Protein AF-A0A842LNA5-F1 (afdb_monomer_lite)

Radius of gyration: 25.69 Å; chains: 1; bounding box: 48×40×80 Å

Secondary structure (DSSP, 8-state):
--GGGT-HHHHHHHHT--TTT-EE-SS---SSPPP--HHHHHHHHTS------THHHHHHHHHHHT--GGGEEEES-HHHHHHHHHHHHT--EEEES-TTSTTHHHHHHTTPEEEE--GGGHHHHTTS-SEEEEESS-TTT-PPPPHHHHHHHHHHHHTTTPEEEEE-TTGGGSSS----GGGTTT-T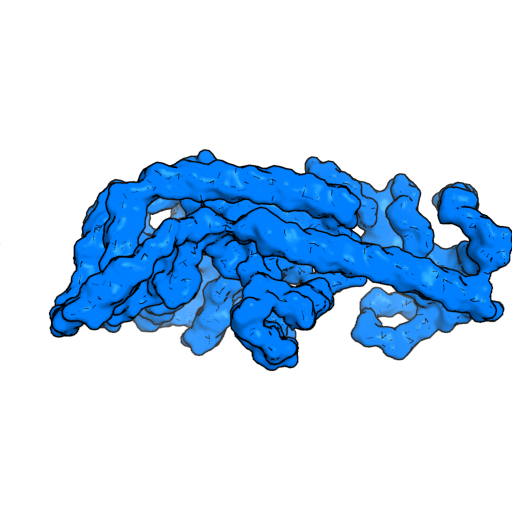TEEEEEEHHHHHT-TTS--EEEEE-HHHHHHHHHTTGGGG--HHHHHHHHHHHHTHHHHHHHHHHHHHHHHHHHHHHHHHTT--EEE-SSSEEEE-GGGGT--HHHHHHHHHHTTEE-EEETTEEEEE---HHHHHHHHHHHHHHHHHHHHHHHHHHHHHTTSSS-----TT-TTTTSS-TT---TTSS-TT-S---TTS-EEESSSS-EEE-TT--GGGSHHHHHHHHHHHHTT--HHHHHHHHHHT-

Sequence (437 aa):
MSAERRDTLNLIRKFKIPLNELTDFSSYSNPNRTSDPTWLLFEASLEIYSPSFPEELEEAIAKFHGVEPEEVIVAGSLSEILRAIIFLFGIRRIGMEDIHSEFSAELEEAGCEIFEISPDSLEKNLDNFEVFILSNPSTVTGKLRKKEEIAEILRELSSKNLLLILDESLIEFSTSSESFSQEISRESNLIILKSLDKLFGLDGLPLGYALAQREICRALKNVGVERGVDAVRRKIYLHLLDDISGYLEESREMVEKEKRWMRFELKKLSAAFIESEANFILIDPSSFGMSSEELLETLAEEGIILRYCGNLLGIGLRSREENERLINHLRRISERSEALALRWFREISKEEKPIGPRTSCSYYPCHFESQDCTFCFCPLYPCGNERLGEFVGSGQKVWSCVRCDVVHRPEIAKELLRMMREGKNREEMLEWLISIL

Foldseek 3Di:
DDPLLFDPVNLCVVLVFDPVQADEQALLAQQQADDDPVVLLVVLVPDDDDVDQLLLVLVLVCVVLVHDSLLKDKFQALLLVVLLVCVLVVWAEEEECACLDPCNVSSVVSNHDYDHAHLVCCLVCLVRGQEYEYEAVGSQQLDHDALVSVVVSLVSNVVVLHAYEYEDQFVLLFPDPRDCLVCQQVRQRYKYKYWPCRVNVNPVRTMIMIRHPSVSSVSSVVVPRSVNHGSSSSSVSSVCSVPVPVSSVVSNVVLVVLQVVLVVLCVVLVWDWDDHSGSKIKTQCVSLVDFPSGVQSQVSNSNYHFRDNDRITIGNGHDPVSSVVVSVSSSVSSVVSVVVLVVLLVVLLPDPDQPWDPPVDPPPPVDDPGWRCSCVDDPQPVLPDVVQFFQDDPPRTHTDRVVHRQCRPRVLVVVLSVCVNVVHDSVRNSVVSVVVD

pLDDT: mean 85.07, std 13.54, range [31.3, 98.44]

Structure (mmCIF, N/CA/C/O backbone):
data_AF-A0A842LNA5-F1
#
_entry.id   AF-A0A842LNA5-F1
#
loop_
_atom_site.group_PDB
_atom_site.id
_atom_site.type_symbol
_atom_site.label_atom_id
_atom_site.label_alt_id
_atom_site.label_comp_id
_atom_site.label_asym_id
_atom_site.label_entity_id
_atom_site.label_seq_id
_atom_site.pdbx_PDB_ins_code
_atom_site.Cartn_x
_atom_site.Cartn_y
_atom_site.Cartn_z
_atom_site.occupancy
_atom_site.B_iso_or_equiv
_atom_site.auth_seq_id
_atom_site.auth_comp_id
_atom_site.auth_asym_id
_atom_site.auth_atom_id
_atom_site.pdbx_PDB_model_num
ATOM 1 N N . MET A 1 1 ? -12.318 -9.836 -16.385 1.00 34.50 1 MET A N 1
ATOM 2 C CA . MET A 1 1 ? -11.133 -10.731 -16.412 1.00 34.50 1 MET A CA 1
ATOM 3 C C . MET A 1 1 ? -10.755 -11.014 -14.969 1.00 34.50 1 MET A C 1
ATOM 5 O O . MET A 1 1 ? -10.827 -10.073 -14.193 1.00 34.50 1 MET A O 1
ATOM 9 N N . SER A 1 2 ? -10.470 -12.267 -14.593 1.00 31.30 2 SER A N 1
ATOM 10 C CA . SER A 1 2 ? -10.400 -12.661 -13.176 1.00 31.30 2 SER A CA 1
ATOM 11 C C . SER A 1 2 ? -9.257 -11.965 -12.429 1.00 31.30 2 SER A C 1
ATOM 13 O O . SER A 1 2 ? -8.149 -11.834 -12.959 1.00 31.30 2 SER A O 1
ATOM 15 N N . ALA A 1 3 ? -9.534 -11.544 -11.189 1.00 44.78 3 ALA A N 1
ATOM 16 C CA . ALA A 1 3 ? -8.554 -11.045 -10.219 1.00 44.78 3 ALA A CA 1
ATOM 17 C C . ALA A 1 3 ? -7.335 -11.984 -10.075 1.00 44.78 3 ALA A C 1
ATOM 19 O O . ALA A 1 3 ? -6.222 -11.538 -9.808 1.00 44.78 3 ALA A O 1
ATOM 20 N N . GLU A 1 4 ? -7.515 -13.271 -10.395 1.00 39.56 4 GLU A N 1
ATOM 21 C CA . GLU A 1 4 ? -6.491 -14.316 -10.390 1.00 39.56 4 GLU A CA 1
ATOM 22 C C . GLU A 1 4 ? -5.222 -13.983 -11.195 1.00 39.56 4 GLU A C 1
ATOM 24 O O . GLU A 1 4 ? -4.140 -14.414 -10.813 1.00 39.56 4 GLU A O 1
ATOM 29 N N . ARG A 1 5 ? -5.291 -13.217 -12.295 1.00 42.19 5 ARG A N 1
ATOM 30 C CA . ARG A 1 5 ? -4.083 -12.910 -13.096 1.00 42.19 5 ARG A CA 1
ATOM 31 C C . ARG A 1 5 ? -3.184 -11.821 -12.499 1.00 42.19 5 ARG A C 1
ATOM 33 O O . ARG A 1 5 ? -2.087 -11.621 -13.007 1.00 42.19 5 ARG A O 1
ATOM 40 N N . ARG A 1 6 ? -3.656 -11.103 -11.478 1.00 58.25 6 ARG A N 1
ATOM 41 C CA . ARG A 1 6 ? -3.032 -9.873 -10.951 1.00 58.25 6 ARG A CA 1
ATOM 42 C C . ARG A 1 6 ? -2.455 -10.040 -9.546 1.00 58.25 6 ARG A C 1
ATOM 44 O O . ARG A 1 6 ? -1.789 -9.140 -9.052 1.00 58.25 6 ARG A O 1
ATOM 51 N N . ASP A 1 7 ? -2.726 -11.180 -8.920 1.00 70.19 7 ASP A N 1
ATOM 52 C CA . ASP A 1 7 ? -2.260 -11.518 -7.582 1.00 70.19 7 ASP A CA 1
ATOM 53 C C . ASP A 1 7 ? -0.804 -12.016 -7.623 1.00 70.19 7 ASP A C 1
ATOM 55 O O . ASP A 1 7 ? -0.462 -12.943 -8.369 1.00 70.19 7 ASP A O 1
ATOM 59 N N . THR A 1 8 ? 0.042 -11.407 -6.790 1.00 77.50 8 THR A N 1
ATOM 60 C CA . THR A 1 8 ? 1.436 -11.785 -6.530 1.00 77.50 8 THR A CA 1
ATOM 61 C C . THR A 1 8 ? 1.586 -13.295 -6.331 1.00 77.50 8 THR A C 1
ATOM 63 O O . THR A 1 8 ? 2.460 -13.914 -6.944 1.00 77.50 8 THR A O 1
ATOM 66 N N . LEU A 1 9 ? 0.697 -13.938 -5.562 1.00 78.88 9 LEU A N 1
ATOM 67 C CA . LEU A 1 9 ? 0.764 -15.386 -5.323 1.00 78.88 9 LEU A CA 1
ATOM 68 C C . LEU A 1 9 ? 0.549 -16.201 -6.600 1.00 78.88 9 LEU A C 1
ATOM 70 O O . LEU A 1 9 ? 1.193 -17.236 -6.799 1.00 78.88 9 LEU A O 1
ATOM 74 N N . ASN A 1 10 ? -0.332 -15.744 -7.485 1.00 82.31 10 ASN A N 1
ATOM 75 C CA . ASN A 1 10 ? -0.596 -16.429 -8.743 1.00 82.31 10 ASN A CA 1
ATOM 76 C C . ASN A 1 10 ? 0.559 -16.266 -9.730 1.00 82.31 10 ASN A C 1
ATOM 78 O O . ASN A 1 10 ? 0.884 -17.236 -10.413 1.00 82.31 10 ASN A O 1
ATOM 82 N N . LEU A 1 11 ? 1.241 -15.117 -9.755 1.00 85.31 11 LEU A N 1
ATOM 83 C CA . LEU A 1 11 ? 2.473 -14.939 -10.534 1.00 85.31 11 LEU A CA 1
ATOM 84 C C . LEU A 1 11 ? 3.591 -15.863 -10.037 1.00 85.31 11 LEU A C 1
ATOM 86 O O . LEU A 1 11 ? 4.178 -16.593 -10.839 1.00 85.31 11 LEU A O 1
ATOM 90 N N . ILE A 1 12 ? 3.817 -15.917 -8.718 1.00 85.56 12 ILE A N 1
ATOM 91 C CA . ILE A 1 12 ? 4.798 -16.825 -8.097 1.00 85.56 12 ILE A CA 1
ATOM 92 C C . ILE A 1 12 ? 4.507 -18.276 -8.491 1.00 85.56 12 ILE A C 1
ATOM 94 O O . ILE A 1 12 ? 5.407 -19.000 -8.923 1.00 85.56 12 ILE A O 1
ATOM 98 N N . ARG A 1 13 ? 3.242 -18.706 -8.395 1.00 87.44 13 ARG A N 1
ATOM 99 C CA . ARG A 1 13 ? 2.818 -20.066 -8.768 1.00 87.44 13 ARG A CA 1
ATOM 100 C C . ARG A 1 13 ? 2.956 -20.334 -10.266 1.00 87.44 13 ARG A C 1
ATOM 102 O O . ARG A 1 13 ? 3.444 -21.401 -10.639 1.00 87.44 13 ARG A O 1
ATOM 109 N N . LYS A 1 14 ? 2.539 -19.391 -11.117 1.00 87.94 14 LYS A N 1
ATOM 110 C CA . LYS A 1 14 ? 2.563 -19.506 -12.585 1.00 87.94 14 LYS A CA 1
ATOM 111 C C . LYS A 1 14 ? 3.987 -19.687 -13.101 1.00 87.94 14 LYS A C 1
ATOM 113 O O . LYS A 1 14 ? 4.234 -20.609 -13.876 1.00 87.94 14 LYS A O 1
ATOM 118 N N . PHE A 1 15 ? 4.913 -18.851 -12.640 1.00 87.81 15 PHE A N 1
ATOM 119 C CA . PHE A 1 15 ? 6.308 -18.862 -13.086 1.00 87.81 15 PHE A CA 1
ATOM 120 C C . PHE A 1 15 ? 7.223 -19.736 -12.223 1.00 87.81 15 PHE A C 1
ATOM 122 O O . PHE A 1 15 ? 8.397 -19.893 -12.542 1.00 87.81 15 PHE A O 1
ATOM 129 N N . LYS A 1 16 ? 6.678 -20.373 -11.175 1.00 89.75 16 LYS A N 1
ATOM 130 C CA . LYS A 1 16 ? 7.408 -21.249 -10.243 1.00 89.75 16 LYS A CA 1
ATOM 131 C C . LYS A 1 16 ? 8.642 -20.563 -9.652 1.00 89.75 16 LYS A C 1
ATOM 133 O O . LYS A 1 16 ? 9.699 -21.181 -9.539 1.00 89.75 16 LYS A O 1
ATOM 138 N N . ILE A 1 17 ? 8.486 -19.293 -9.288 1.00 88.31 17 ILE A N 1
ATOM 139 C CA . ILE A 1 17 ? 9.568 -18.456 -8.769 1.00 88.31 17 ILE A CA 1
ATOM 140 C C . ILE A 1 17 ? 10.028 -19.035 -7.421 1.00 88.31 17 ILE A C 1
ATOM 142 O O . ILE A 1 17 ? 9.209 -19.139 -6.500 1.00 88.31 17 ILE A O 1
ATOM 146 N N . PRO A 1 18 ? 11.307 -19.418 -7.261 1.00 87.94 18 PRO A N 1
ATOM 147 C CA . PRO A 1 18 ? 11.837 -19.811 -5.962 1.00 87.94 18 PRO A CA 1
ATOM 148 C C . PRO A 1 18 ? 11.779 -18.629 -4.985 1.00 87.94 18 PRO A C 1
ATOM 150 O O . PRO A 1 18 ? 12.224 -17.530 -5.308 1.00 87.94 18 PRO A O 1
ATOM 153 N N . LEU A 1 19 ? 11.260 -18.838 -3.770 1.00 83.38 19 LEU A N 1
ATOM 154 C CA . LEU A 1 19 ? 11.087 -17.748 -2.792 1.00 83.38 19 LEU A CA 1
ATOM 155 C C . LEU A 1 19 ? 12.407 -17.062 -2.401 1.00 83.38 19 LEU A C 1
ATOM 157 O O . LEU A 1 19 ? 12.408 -15.892 -2.044 1.00 83.38 19 LEU A O 1
ATOM 161 N N . ASN A 1 20 ? 13.531 -17.773 -2.488 1.00 85.94 20 ASN A N 1
ATOM 162 C CA . ASN A 1 20 ? 14.870 -17.233 -2.245 1.00 85.94 20 ASN A CA 1
ATOM 163 C C . ASN A 1 20 ? 15.412 -16.375 -3.403 1.00 85.94 20 ASN A C 1
ATOM 165 O O . ASN A 1 20 ? 16.414 -15.690 -3.222 1.00 85.94 20 ASN A O 1
ATOM 169 N N . GLU A 1 21 ? 14.795 -16.432 -4.583 1.00 86.50 21 GLU A N 1
ATOM 170 C CA . GLU A 1 21 ? 15.173 -15.649 -5.770 1.00 86.50 21 GLU A CA 1
ATOM 171 C C . GLU A 1 21 ? 14.205 -14.486 -6.039 1.00 86.50 21 GLU A C 1
ATOM 173 O O . GLU A 1 21 ? 14.519 -13.586 -6.831 1.00 86.50 21 GLU A O 1
ATOM 178 N N . LEU A 1 22 ? 13.057 -14.491 -5.352 1.00 90.62 22 LEU A N 1
ATOM 179 C CA . LEU A 1 22 ? 12.015 -13.479 -5.436 1.00 90.62 22 LEU A CA 1
ATOM 180 C C . LEU A 1 22 ? 12.503 -12.127 -4.896 1.00 90.62 22 LEU A C 1
ATOM 182 O O . LEU A 1 22 ? 13.006 -12.017 -3.779 1.00 90.62 22 LEU A O 1
ATOM 186 N N . THR A 1 23 ? 12.289 -11.071 -5.673 1.00 93.25 23 THR A N 1
ATOM 187 C CA . THR A 1 23 ? 12.357 -9.685 -5.208 1.00 93.25 23 THR A CA 1
ATOM 188 C C . THR A 1 23 ? 10.995 -9.038 -5.409 1.00 93.25 23 THR A C 1
ATOM 190 O O . THR A 1 23 ? 10.580 -8.757 -6.533 1.00 93.25 23 THR A O 1
ATOM 193 N N . ASP A 1 24 ? 10.290 -8.830 -4.302 1.00 92.75 24 ASP A N 1
ATOM 194 C CA . ASP A 1 24 ? 8.910 -8.358 -4.303 1.00 92.75 24 ASP A CA 1
ATOM 195 C C . ASP A 1 24 ? 8.839 -6.837 -4.117 1.00 92.75 24 ASP A C 1
ATOM 197 O O . ASP A 1 24 ? 9.055 -6.326 -3.027 1.00 92.75 24 ASP A O 1
ATOM 201 N N . PHE A 1 25 ? 8.537 -6.083 -5.167 1.00 95.19 25 PHE A N 1
ATOM 202 C CA . PHE A 1 25 ? 8.291 -4.638 -5.090 1.00 95.19 25 PHE A CA 1
ATOM 203 C C . PHE A 1 25 ? 6.807 -4.310 -4.869 1.00 95.19 25 PHE A C 1
ATOM 205 O O . PHE A 1 25 ? 6.446 -3.134 -4.838 1.00 95.19 25 PHE A O 1
ATOM 212 N N . SER A 1 26 ? 5.934 -5.313 -4.749 1.00 92.62 26 SER A N 1
ATOM 213 C CA . SER A 1 26 ? 4.483 -5.122 -4.694 1.00 92.62 26 SER A CA 1
ATOM 214 C C . SER A 1 26 ? 3.932 -4.818 -3.299 1.00 92.62 26 SER A C 1
ATOM 216 O O . SER A 1 26 ? 2.822 -4.300 -3.201 1.00 92.62 26 SER A O 1
ATOM 218 N N . SER A 1 27 ? 4.695 -5.101 -2.237 1.00 88.12 27 SER A N 1
ATOM 219 C CA . SER A 1 27 ? 4.243 -5.002 -0.839 1.00 88.12 27 SER A CA 1
ATOM 220 C C . SER A 1 27 ? 4.279 -3.588 -0.243 1.00 88.12 27 SER A C 1
ATOM 222 O O . SER A 1 27 ? 3.625 -3.329 0.765 1.00 88.12 27 SER A O 1
ATOM 224 N N . TYR A 1 28 ? 5.034 -2.670 -0.860 1.00 93.44 28 TYR A N 1
ATOM 225 C CA . TYR A 1 28 ? 5.283 -1.312 -0.347 1.00 93.44 28 TYR A CA 1
ATOM 226 C C . TYR A 1 28 ? 5.762 -1.279 1.109 1.00 93.44 28 TYR A C 1
ATOM 228 O O . TYR A 1 28 ? 5.393 -0.409 1.896 1.00 93.44 28 TYR A O 1
ATOM 236 N N . SER A 1 29 ? 6.615 -2.224 1.471 1.00 91.50 29 SER A N 1
ATOM 237 C CA . SER A 1 29 ? 7.182 -2.319 2.816 1.00 91.50 29 SER A CA 1
ATOM 238 C C . SER A 1 29 ? 8.380 -1.395 2.973 1.00 91.50 29 SER A C 1
ATOM 240 O O . SER A 1 29 ? 9.044 -1.047 1.993 1.00 91.50 29 SER A O 1
ATOM 242 N N . ASN A 1 30 ? 8.670 -0.977 4.202 1.00 91.88 30 ASN A N 1
ATOM 243 C CA . ASN A 1 30 ? 9.769 -0.060 4.464 1.00 91.88 30 ASN A CA 1
ATOM 244 C C . ASN A 1 30 ? 11.116 -0.651 3.992 1.00 91.88 30 ASN A C 1
ATOM 246 O O . ASN A 1 30 ? 11.494 -1.741 4.433 1.00 91.88 30 ASN A O 1
ATOM 250 N N . PRO A 1 31 ? 11.871 0.052 3.124 1.00 88.75 31 PRO A N 1
ATOM 251 C CA . PRO A 1 31 ? 13.204 -0.388 2.724 1.00 88.75 31 PRO A CA 1
ATOM 252 C C . PRO A 1 31 ? 14.220 -0.367 3.874 1.00 88.75 31 PRO A C 1
ATOM 254 O O . PRO A 1 31 ? 15.206 -1.107 3.816 1.00 88.75 31 PRO A O 1
ATOM 257 N N . ASN A 1 32 ? 13.997 0.462 4.901 1.00 85.38 32 ASN A N 1
ATOM 258 C CA . ASN A 1 32 ? 14.822 0.529 6.102 1.00 85.38 32 ASN A CA 1
ATOM 259 C C . ASN A 1 32 ? 14.499 -0.645 7.029 1.00 85.38 32 ASN A C 1
ATOM 261 O O . ASN A 1 32 ? 13.806 -0.500 8.033 1.00 85.38 32 ASN A O 1
ATOM 265 N N . ARG A 1 33 ? 14.946 -1.845 6.664 1.00 74.12 33 ARG A N 1
ATOM 266 C CA . ARG A 1 33 ? 14.697 -3.034 7.484 1.00 74.12 33 ARG A CA 1
ATOM 267 C C . ARG A 1 33 ? 15.376 -2.861 8.840 1.00 74.12 33 ARG A C 1
ATOM 269 O O . ARG A 1 33 ? 16.565 -2.545 8.889 1.00 74.12 33 ARG A O 1
ATOM 276 N N . THR A 1 34 ? 14.631 -3.086 9.922 1.00 67.69 34 THR A N 1
ATOM 277 C CA . THR A 1 34 ? 15.184 -3.056 11.281 1.00 67.69 34 THR A CA 1
ATOM 278 C C . THR A 1 34 ? 16.419 -3.957 11.384 1.00 67.69 34 THR A C 1
ATOM 280 O O . THR A 1 34 ? 16.472 -5.041 10.794 1.00 67.69 34 THR A O 1
ATOM 283 N N . SER A 1 35 ? 17.414 -3.507 12.151 1.00 63.69 35 SER A N 1
ATOM 284 C CA . SER A 1 35 ? 18.523 -4.334 12.619 1.00 63.69 35 SER A CA 1
ATOM 285 C C . SER A 1 35 ? 18.025 -5.653 13.222 1.00 63.69 35 SER A C 1
ATOM 287 O O . SER A 1 35 ? 17.025 -5.693 13.929 1.00 63.69 35 SER A O 1
ATOM 289 N N . ASP A 1 36 ? 18.738 -6.733 12.901 1.00 65.25 36 ASP A N 1
ATOM 290 C CA . ASP A 1 36 ? 18.396 -8.123 13.206 1.00 65.25 36 ASP A CA 1
ATOM 291 C C . ASP A 1 36 ? 17.955 -8.347 14.678 1.00 65.25 36 ASP A C 1
ATOM 293 O O . ASP A 1 36 ? 18.809 -8.420 15.571 1.00 65.25 36 ASP A O 1
ATOM 297 N N . PRO A 1 37 ? 16.642 -8.515 14.957 1.00 65.19 37 PRO A N 1
ATOM 298 C CA . PRO A 1 37 ? 16.143 -8.782 16.299 1.00 65.19 37 PRO A CA 1
ATOM 299 C C . PRO A 1 37 ? 16.121 -10.294 16.597 1.00 65.19 37 PRO A C 1
ATOM 301 O O . PRO A 1 37 ? 15.259 -10.774 17.332 1.00 65.19 37 PRO A O 1
ATOM 304 N N . THR A 1 38 ? 17.039 -11.091 16.037 1.00 71.19 38 THR A N 1
ATOM 305 C CA . THR A 1 38 ? 17.082 -12.557 16.229 1.00 71.19 38 THR A CA 1
ATOM 306 C C . THR A 1 38 ? 17.114 -12.995 17.689 1.00 71.19 38 THR A C 1
ATOM 308 O O . THR A 1 38 ? 16.563 -14.044 18.026 1.00 71.19 38 THR A O 1
ATOM 311 N N . TRP A 1 39 ? 17.706 -12.201 18.580 1.00 69.19 39 TRP A N 1
ATOM 312 C CA . TRP A 1 39 ? 17.688 -12.491 20.014 1.00 69.19 39 TRP A CA 1
ATOM 313 C C . TRP A 1 39 ? 16.271 -12.391 20.613 1.00 69.19 39 TRP A C 1
ATOM 315 O O . TRP A 1 39 ? 15.906 -13.236 21.430 1.00 69.19 39 TRP A O 1
ATOM 325 N N . LEU A 1 40 ? 15.436 -11.454 20.142 1.00 73.25 40 LEU A N 1
ATOM 326 C CA . LEU A 1 40 ? 14.028 -11.332 20.547 1.00 73.25 40 LEU A CA 1
ATOM 327 C C . LEU A 1 40 ? 13.193 -12.514 20.055 1.00 73.25 40 LEU A C 1
ATOM 329 O O . LEU A 1 40 ? 12.311 -12.970 20.779 1.00 73.25 40 LEU A O 1
ATOM 333 N N . LEU A 1 41 ? 13.490 -13.054 18.864 1.00 74.88 41 LEU A N 1
ATOM 334 C CA . LEU A 1 41 ? 12.845 -14.279 18.372 1.00 74.88 41 LEU A CA 1
ATOM 335 C C . LEU A 1 41 ? 13.085 -15.447 19.334 1.00 74.88 41 LEU A C 1
ATOM 337 O O . LEU A 1 41 ? 12.151 -16.165 19.694 1.00 74.88 41 LEU A O 1
ATOM 341 N N . PHE A 1 42 ? 14.333 -15.621 19.777 1.00 74.56 42 PHE A N 1
ATOM 342 C CA . PHE A 1 42 ? 14.687 -16.666 20.730 1.00 74.56 42 PHE A CA 1
ATOM 343 C C . PHE A 1 42 ? 13.994 -16.449 22.081 1.00 74.56 42 PHE A C 1
ATOM 345 O O . PHE A 1 42 ? 13.328 -17.359 22.573 1.00 74.56 42 PHE A O 1
ATOM 352 N N . GLU A 1 43 ? 14.063 -15.246 22.651 1.00 74.25 43 GLU A N 1
ATOM 353 C CA . GLU A 1 43 ? 13.403 -14.939 23.926 1.00 74.25 43 GLU A CA 1
ATOM 354 C C . GLU A 1 43 ? 11.878 -15.075 23.875 1.00 74.25 43 GLU A C 1
ATOM 356 O O . GLU A 1 43 ? 11.263 -15.504 24.853 1.00 74.25 43 GLU A O 1
ATOM 361 N N . ALA A 1 44 ? 11.245 -14.716 22.758 1.00 74.50 44 ALA A N 1
ATOM 362 C CA . ALA A 1 44 ? 9.815 -14.923 22.563 1.00 74.50 44 ALA A CA 1
ATOM 363 C C . ALA A 1 44 ? 9.465 -16.412 22.480 1.00 74.50 44 ALA A C 1
ATOM 365 O O . ALA A 1 44 ? 8.485 -16.847 23.076 1.00 74.50 44 ALA A O 1
ATOM 366 N N . SER A 1 45 ? 10.290 -17.209 21.792 1.00 72.38 45 SER A N 1
ATOM 367 C CA . SER A 1 45 ? 10.065 -18.653 21.638 1.00 72.38 45 SER A CA 1
ATOM 368 C C . SER A 1 45 ? 10.173 -19.443 22.949 1.00 72.38 45 SER A C 1
ATOM 370 O O . SER A 1 45 ? 9.624 -20.539 23.053 1.00 72.38 45 SER A O 1
ATOM 372 N N . LEU A 1 46 ? 10.881 -18.896 23.942 1.00 74.44 46 LEU A N 1
ATOM 373 C CA . LEU A 1 46 ? 11.081 -19.512 25.254 1.00 74.44 46 LEU A CA 1
ATOM 374 C C . LEU A 1 46 ? 10.014 -19.133 26.286 1.00 74.44 46 LEU A C 1
ATOM 376 O O . LEU A 1 46 ? 10.005 -19.709 27.377 1.00 74.44 46 LEU A O 1
ATOM 380 N N . GLU A 1 47 ? 9.126 -18.182 25.984 1.00 69.88 47 GLU A N 1
ATOM 381 C CA . GLU A 1 47 ? 8.014 -17.888 26.881 1.00 69.88 47 GLU A CA 1
ATOM 382 C C . GLU A 1 47 ? 7.089 -19.099 26.984 1.00 69.88 47 GLU A C 1
ATOM 384 O O . GLU A 1 47 ? 6.526 -19.581 26.001 1.00 69.88 47 GLU A O 1
ATOM 389 N N . ILE A 1 48 ? 6.909 -19.589 28.213 1.00 58.34 48 ILE A N 1
ATOM 390 C CA . ILE A 1 48 ? 5.814 -20.504 28.527 1.00 58.34 48 ILE A CA 1
ATOM 391 C C . ILE A 1 48 ? 4.534 -19.772 28.136 1.00 58.34 48 ILE A C 1
ATOM 393 O O . ILE A 1 48 ? 4.319 -18.667 28.627 1.00 58.34 48 ILE A O 1
ATOM 397 N N . TYR A 1 49 ? 3.726 -20.384 27.263 1.00 55.78 49 TYR A N 1
ATOM 398 C CA . TYR A 1 49 ? 2.465 -19.835 26.759 1.00 55.78 49 TYR A CA 1
ATOM 399 C C . TYR A 1 49 ? 1.611 -19.305 27.919 1.00 55.78 49 TYR A C 1
ATOM 401 O O . TYR A 1 49 ? 0.889 -20.048 28.585 1.00 55.78 49 TYR A O 1
ATOM 409 N N . SER A 1 50 ? 1.732 -18.010 28.178 1.00 49.16 50 SER A N 1
ATOM 410 C CA . SER A 1 50 ? 0.757 -17.238 28.922 1.00 49.16 50 SER A CA 1
ATOM 411 C C . SER A 1 50 ? -0.237 -16.753 27.875 1.00 49.16 50 SER A C 1
ATOM 413 O O . SER A 1 50 ? 0.212 -16.380 26.788 1.00 49.16 50 SER A O 1
ATOM 415 N N . PRO A 1 51 ? -1.555 -16.756 28.131 1.00 54.94 51 PRO A N 1
ATOM 416 C CA . PRO A 1 51 ? -2.475 -15.999 27.301 1.00 54.94 51 PRO A CA 1
ATOM 417 C C . PRO A 1 51 ? -2.045 -14.531 27.373 1.00 54.94 51 PRO A C 1
ATOM 419 O O . PRO A 1 51 ? -2.354 -13.810 28.318 1.00 54.94 51 PRO A O 1
ATOM 422 N N . SER A 1 52 ? -1.213 -14.140 26.414 1.00 55.56 52 SER A N 1
ATOM 423 C CA . SER A 1 52 ? -0.711 -12.798 26.225 1.00 55.56 52 SER A CA 1
ATOM 424 C C . SER A 1 52 ? -1.819 -12.028 25.552 1.00 55.56 52 SER A C 1
ATOM 426 O O . SER A 1 52 ? -1.978 -12.097 24.334 1.00 55.56 52 SER A O 1
ATOM 428 N N . PHE A 1 53 ? -2.619 -11.350 26.353 1.00 69.06 53 PHE A N 1
ATOM 429 C CA . PHE A 1 53 ? -3.480 -10.332 25.803 1.00 69.06 53 PHE A CA 1
ATOM 430 C C . PHE A 1 53 ? -2.585 -9.173 25.300 1.00 69.06 53 PHE A C 1
ATOM 432 O O . PHE A 1 53 ? -1.519 -8.919 25.879 1.00 69.06 53 PHE A O 1
ATOM 439 N N . PRO A 1 54 ? -2.903 -8.560 24.150 1.00 77.62 54 PRO A N 1
ATOM 440 C CA . PRO A 1 54 ? -2.014 -7.595 23.519 1.00 77.62 54 PRO A CA 1
ATOM 441 C C . PRO A 1 54 ? -2.240 -6.153 24.004 1.00 77.62 54 PRO A C 1
ATOM 443 O O . PRO A 1 54 ? -1.910 -5.221 23.276 1.00 77.62 54 PRO A O 1
ATOM 446 N N . GLU A 1 55 ? -2.757 -5.934 25.218 1.00 88.50 55 GLU A N 1
ATOM 447 C CA . GLU A 1 55 ? -3.006 -4.580 25.739 1.00 88.50 55 GLU A CA 1
ATOM 448 C C . GLU A 1 55 ? -1.721 -3.755 25.802 1.00 88.50 55 GLU A C 1
ATOM 450 O O . GLU A 1 55 ? -1.750 -2.574 25.490 1.00 88.50 55 GLU A O 1
ATOM 455 N N . GLU A 1 56 ? -0.575 -4.371 26.105 1.00 91.12 56 GLU A N 1
ATOM 456 C CA . GLU A 1 56 ? 0.722 -3.678 26.082 1.00 91.12 56 GLU A CA 1
ATOM 457 C C . GLU A 1 56 ? 1.027 -3.078 24.694 1.00 91.12 56 GLU A C 1
ATOM 459 O O . GLU A 1 56 ? 1.568 -1.976 24.594 1.00 91.12 56 GLU A O 1
ATOM 464 N N . LEU A 1 57 ? 0.671 -3.783 23.608 1.00 93.69 57 LEU A N 1
ATOM 465 C CA . LEU A 1 57 ? 0.819 -3.254 22.247 1.00 93.69 57 LEU A CA 1
ATOM 466 C C . LEU A 1 57 ? -0.175 -2.127 21.985 1.00 93.69 57 LEU A C 1
ATOM 468 O O . LEU A 1 57 ? 0.199 -1.118 21.394 1.00 93.69 57 LEU A O 1
ATOM 472 N N . GLU A 1 58 ? -1.428 -2.300 22.401 1.00 95.81 58 GLU A N 1
ATOM 473 C CA . GLU A 1 58 ? -2.464 -1.276 22.255 1.00 95.81 58 GLU A CA 1
ATOM 474 C C . GLU A 1 58 ? -2.068 0.012 22.990 1.00 95.81 58 GLU A C 1
ATOM 476 O O . GLU A 1 58 ? -2.171 1.092 22.418 1.00 95.81 58 GLU A O 1
ATOM 481 N N . GLU A 1 59 ? -1.521 -0.094 24.204 1.00 96.12 59 GLU A N 1
ATOM 482 C CA . GLU A 1 59 ? -0.981 1.023 24.986 1.00 96.12 59 GLU A CA 1
ATOM 483 C C . GLU A 1 59 ? 0.203 1.704 24.285 1.00 96.12 59 GLU A C 1
ATOM 485 O O . GLU A 1 59 ? 0.256 2.935 24.204 1.00 96.12 59 GLU A O 1
ATOM 490 N N . ALA A 1 60 ? 1.147 0.927 23.745 1.00 95.75 60 ALA A N 1
ATOM 491 C CA . ALA A 1 60 ? 2.291 1.467 23.013 1.00 95.75 60 ALA A CA 1
ATOM 492 C C . ALA A 1 60 ? 1.860 2.205 21.731 1.00 95.75 60 ALA A C 1
ATOM 494 O O . ALA A 1 60 ? 2.344 3.305 21.452 1.00 95.75 60 ALA A O 1
ATOM 495 N N . ILE A 1 61 ? 0.913 1.639 20.978 1.00 96.69 61 ILE A N 1
ATOM 496 C CA . ILE A 1 61 ? 0.336 2.247 19.771 1.00 96.69 61 ILE A CA 1
ATOM 497 C C . ILE A 1 61 ? -0.468 3.503 20.128 1.00 96.69 61 ILE A C 1
ATOM 499 O O . ILE A 1 61 ? -0.339 4.528 19.456 1.00 96.69 61 ILE A O 1
ATOM 503 N N . ALA A 1 62 ? -1.258 3.459 21.200 1.00 96.88 62 ALA A N 1
ATOM 504 C CA . ALA A 1 62 ? -2.023 4.600 21.688 1.00 96.88 62 ALA A CA 1
ATOM 505 C C . ALA A 1 62 ? -1.102 5.769 22.055 1.00 96.88 62 ALA A C 1
ATOM 507 O O . ALA A 1 62 ? -1.313 6.896 21.603 1.00 96.88 62 ALA A O 1
ATOM 508 N N . LYS A 1 63 ? -0.009 5.486 22.777 1.00 95.69 63 LYS A N 1
ATOM 509 C CA . LYS A 1 63 ? 1.042 6.465 23.086 1.00 95.69 63 LYS A CA 1
ATOM 510 C C . LYS A 1 63 ? 1.685 7.039 21.821 1.00 95.69 63 LYS A C 1
ATOM 512 O O . LYS A 1 63 ? 1.930 8.242 21.777 1.00 95.69 63 LYS A O 1
ATOM 517 N N . PHE A 1 64 ? 1.959 6.207 20.815 1.00 94.50 64 PHE A N 1
ATOM 518 C CA . PHE A 1 64 ? 2.554 6.644 19.549 1.00 94.50 64 PHE A CA 1
ATOM 519 C C . PHE A 1 64 ? 1.659 7.643 18.797 1.00 94.50 64 PHE A C 1
ATOM 521 O O . PHE A 1 64 ? 2.152 8.666 18.325 1.00 94.50 64 PHE A O 1
ATOM 528 N N . HIS A 1 65 ? 0.346 7.398 18.739 1.00 94.69 65 HIS A N 1
ATOM 529 C CA . HIS A 1 65 ? -0.601 8.283 18.040 1.00 94.69 65 HIS A CA 1
ATOM 530 C C . HIS A 1 65 ? -1.144 9.431 18.900 1.00 94.69 65 HIS A C 1
ATOM 532 O O . HIS A 1 65 ? -1.670 10.407 18.361 1.00 94.69 65 HIS A O 1
ATOM 538 N N . GLY A 1 66 ? -1.006 9.345 20.223 1.00 95.06 66 GLY A N 1
ATOM 539 C CA . GLY A 1 66 ? -1.620 10.283 21.162 1.00 95.06 66 GLY A CA 1
ATOM 540 C C . GLY A 1 66 ? -3.138 10.108 21.267 1.00 95.06 66 GLY A C 1
ATOM 541 O O . GLY A 1 66 ? -3.854 11.104 21.327 1.00 95.06 66 GLY A O 1
ATOM 542 N N . VAL A 1 67 ? -3.608 8.859 21.253 1.00 96.69 67 VAL A N 1
ATOM 543 C CA . VAL A 1 67 ? -5.020 8.463 21.423 1.00 96.69 67 VAL A CA 1
ATOM 544 C C . VAL A 1 67 ? -5.178 7.612 22.686 1.00 96.69 67 VAL A C 1
ATOM 546 O O . VAL A 1 67 ? -4.187 7.289 23.346 1.00 96.69 67 VAL A O 1
ATOM 549 N N . GLU A 1 68 ? -6.403 7.240 23.045 1.00 96.94 68 GLU A N 1
ATOM 550 C CA . GLU A 1 68 ? -6.648 6.386 24.209 1.00 96.94 68 GLU A CA 1
ATOM 551 C C . GLU A 1 68 ? -6.458 4.891 23.862 1.00 96.94 68 GLU A C 1
ATOM 553 O O . GLU A 1 68 ? -6.826 4.469 22.764 1.00 96.94 68 GLU A O 1
ATOM 558 N N . PRO A 1 69 ? -5.948 4.039 24.775 1.00 96.56 69 PRO A N 1
ATOM 559 C CA . PRO A 1 69 ? -5.773 2.603 24.510 1.00 96.56 69 PRO A CA 1
ATOM 560 C C . PRO A 1 69 ? -7.056 1.874 24.098 1.00 96.56 69 PRO A C 1
ATOM 562 O O . PRO A 1 69 ? -7.018 0.948 23.292 1.00 96.56 69 PRO A O 1
ATOM 565 N N . GLU A 1 70 ? -8.221 2.293 24.599 1.00 96.12 70 GLU A N 1
ATOM 566 C CA . GLU A 1 70 ? -9.499 1.689 24.205 1.00 96.12 70 GLU A CA 1
ATOM 567 C C . GLU A 1 70 ? -9.939 2.063 22.784 1.00 96.12 70 GLU A C 1
ATOM 569 O O . GLU A 1 70 ? -10.896 1.477 22.280 1.00 96.12 70 GLU A O 1
ATOM 574 N N . GLU A 1 71 ? -9.268 3.026 22.151 1.00 97.44 71 GLU A N 1
ATOM 575 C CA . GLU A 1 71 ? -9.464 3.408 20.750 1.00 97.44 71 GLU A CA 1
ATOM 576 C C . GLU A 1 71 ? -8.542 2.627 19.805 1.00 97.44 71 GLU A C 1
ATOM 578 O O . GLU A 1 71 ? -8.554 2.862 18.600 1.00 97.44 71 GLU A O 1
ATOM 583 N N . VAL A 1 72 ? -7.774 1.667 20.329 1.00 97.94 72 VAL A N 1
ATOM 584 C CA . VAL A 1 72 ? -6.862 0.818 19.561 1.00 97.94 72 VAL A CA 1
ATOM 585 C C . VAL A 1 72 ? -7.329 -0.635 19.596 1.00 97.94 72 VAL A C 1
ATOM 587 O O . VAL A 1 72 ? -7.760 -1.159 20.626 1.00 97.94 72 VAL A O 1
ATOM 590 N N . ILE A 1 73 ? -7.221 -1.302 18.450 1.00 96.75 73 ILE A N 1
ATOM 591 C CA . ILE A 1 73 ? -7.363 -2.751 18.328 1.00 96.75 73 ILE A CA 1
ATOM 592 C C . ILE A 1 73 ? -6.269 -3.292 17.416 1.00 96.75 73 ILE A C 1
ATOM 594 O O . ILE A 1 73 ? -6.076 -2.798 16.306 1.00 96.75 73 ILE A O 1
ATOM 598 N N . VAL A 1 74 ? -5.551 -4.309 17.880 1.00 96.75 74 VAL A N 1
ATOM 599 C CA . VAL A 1 74 ? -4.518 -4.995 17.093 1.00 96.75 74 VAL A CA 1
ATOM 600 C C . VAL A 1 74 ? -5.038 -6.308 16.516 1.00 96.75 74 VAL A C 1
ATOM 602 O O . VAL A 1 74 ? -5.972 -6.905 17.048 1.00 96.75 74 VAL A O 1
ATOM 605 N N . ALA A 1 75 ? -4.414 -6.775 15.439 1.00 95.38 75 ALA A N 1
ATOM 606 C CA . ALA A 1 75 ? -4.707 -8.049 14.796 1.00 95.38 75 ALA A CA 1
ATOM 607 C C . ALA A 1 75 ? -3.458 -8.626 14.119 1.00 95.38 75 ALA A C 1
ATOM 609 O O . ALA A 1 75 ? -2.475 -7.918 13.881 1.00 95.38 75 ALA A O 1
ATOM 610 N N . GLY A 1 76 ? -3.510 -9.902 13.733 1.00 93.25 76 GLY A N 1
ATOM 611 C CA . GLY A 1 76 ? -2.433 -10.542 12.974 1.00 93.25 76 GLY A CA 1
ATOM 612 C C . GLY A 1 76 ? -2.252 -9.965 11.565 1.00 93.25 76 GLY A C 1
ATOM 613 O O . GLY A 1 76 ? -1.241 -10.226 10.924 1.00 93.25 76 GLY A O 1
ATOM 614 N N . SER A 1 77 ? -3.211 -9.184 11.060 1.00 93.25 77 SER A N 1
ATOM 615 C CA . SER A 1 77 ? -3.133 -8.460 9.784 1.00 93.25 77 SER A CA 1
ATOM 616 C C . SER A 1 77 ? -4.263 -7.431 9.658 1.00 93.25 77 SER A C 1
ATOM 618 O O . SER A 1 77 ? -5.267 -7.510 10.366 1.00 93.25 77 SER A O 1
ATOM 620 N N . LEU A 1 78 ? -4.147 -6.489 8.715 1.00 94.69 78 LEU A N 1
ATOM 621 C CA . LEU A 1 78 ? -5.263 -5.597 8.360 1.00 94.69 78 LEU A CA 1
ATOM 622 C C . LEU A 1 78 ? -6.470 -6.363 7.799 1.00 94.69 78 LEU A C 1
ATOM 624 O O . LEU A 1 78 ? -7.613 -6.013 8.084 1.00 94.69 78 LEU A O 1
ATOM 628 N N . SER A 1 79 ? -6.205 -7.441 7.065 1.00 91.31 79 SER A N 1
ATOM 629 C CA . SER A 1 79 ? -7.191 -8.388 6.544 1.00 91.31 79 SER A CA 1
ATOM 630 C C . SER A 1 79 ? -8.104 -8.962 7.633 1.00 91.31 79 SER A C 1
ATOM 632 O O . SER A 1 79 ? -9.329 -8.954 7.508 1.00 91.31 79 SER A O 1
ATOM 634 N N . GLU A 1 80 ? -7.535 -9.387 8.766 1.00 93.69 80 GLU A N 1
ATOM 635 C CA . GLU A 1 80 ? -8.316 -9.888 9.906 1.00 93.69 80 GLU A CA 1
ATOM 636 C C . GLU A 1 80 ? -9.279 -8.832 10.467 1.00 93.69 80 GLU A C 1
ATOM 638 O O . GLU A 1 80 ? -10.442 -9.142 10.739 1.00 93.69 80 GLU A O 1
ATOM 643 N N . ILE A 1 81 ? -8.822 -7.582 10.583 1.00 96.00 81 ILE A N 1
ATOM 644 C CA . ILE A 1 81 ? -9.647 -6.458 11.046 1.00 96.00 81 ILE A CA 1
ATOM 645 C C . ILE A 1 81 ? -10.783 -6.206 10.057 1.00 96.00 81 ILE A C 1
ATOM 647 O O . ILE A 1 81 ? -11.947 -6.133 10.454 1.00 96.00 81 ILE A O 1
ATOM 651 N N . LEU A 1 82 ? -10.460 -6.110 8.767 1.00 95.06 82 LEU A N 1
ATOM 652 C CA . LEU A 1 82 ? -11.432 -5.823 7.719 1.00 95.06 82 LEU A CA 1
ATOM 653 C C . LEU A 1 82 ? -12.512 -6.913 7.642 1.00 95.06 82 LEU A C 1
ATOM 655 O O . LEU A 1 82 ? -13.704 -6.597 7.648 1.00 95.06 82 LEU A O 1
ATOM 659 N N . ARG A 1 83 ? -12.125 -8.196 7.673 1.00 93.88 83 ARG A N 1
ATOM 660 C CA . ARG A 1 83 ? -13.067 -9.330 7.729 1.00 93.88 83 ARG A CA 1
ATOM 661 C C . ARG A 1 83 ? -13.954 -9.281 8.966 1.00 93.88 83 ARG A C 1
ATOM 663 O O . ARG A 1 83 ? -15.152 -9.545 8.860 1.00 93.88 83 ARG A O 1
ATOM 670 N N . ALA A 1 84 ? -13.394 -8.946 10.127 1.00 95.38 84 ALA A N 1
ATOM 671 C CA . ALA A 1 84 ? -14.159 -8.847 11.362 1.00 95.38 84 ALA A CA 1
ATOM 672 C C . ALA A 1 84 ? -15.182 -7.704 11.315 1.00 95.38 84 ALA A C 1
ATOM 674 O O . ALA A 1 84 ? -16.329 -7.914 11.706 1.00 95.38 84 ALA A O 1
ATOM 675 N N . ILE A 1 85 ? -14.810 -6.537 10.778 1.00 95.31 85 ILE A N 1
ATOM 676 C CA . ILE A 1 85 ? -15.721 -5.403 10.551 1.00 95.31 85 ILE A CA 1
ATOM 677 C C . ILE A 1 85 ? -16.868 -5.830 9.627 1.00 95.31 85 ILE A C 1
ATOM 679 O O . ILE A 1 85 ? -18.036 -5.680 9.984 1.00 95.31 85 ILE A O 1
ATOM 683 N N . ILE A 1 86 ? -16.553 -6.426 8.474 1.00 94.81 86 ILE A N 1
ATOM 684 C CA . ILE A 1 86 ? -17.556 -6.891 7.502 1.00 94.81 86 ILE A CA 1
ATOM 685 C C . ILE A 1 86 ? -18.531 -7.872 8.143 1.00 94.81 86 ILE A C 1
ATOM 687 O O . ILE A 1 86 ? -19.746 -7.730 8.000 1.00 94.81 86 ILE A O 1
ATOM 691 N N . PHE A 1 87 ? -18.004 -8.844 8.886 1.00 94.38 87 PHE A N 1
ATOM 692 C CA . PHE A 1 87 ? -18.806 -9.845 9.573 1.00 94.38 87 PHE A CA 1
ATOM 693 C C . PHE A 1 87 ? -19.707 -9.231 10.654 1.00 94.38 87 PHE A C 1
ATOM 695 O O . PHE A 1 87 ? -20.902 -9.520 10.685 1.00 94.38 87 PHE A O 1
ATOM 702 N N . LEU A 1 88 ? -19.155 -8.378 11.521 1.00 93.94 88 LEU A N 1
ATOM 703 C CA . LEU A 1 88 ? -19.867 -7.768 12.648 1.00 93.94 88 LEU A CA 1
ATOM 704 C C . LEU A 1 88 ? -21.007 -6.854 12.204 1.00 93.94 88 LEU A C 1
ATOM 706 O O . LEU A 1 88 ? -22.090 -6.895 12.787 1.00 93.94 88 LEU A O 1
ATOM 710 N N . PHE A 1 89 ? -20.761 -6.032 11.185 1.00 91.69 89 PHE A N 1
ATOM 711 C CA . PHE A 1 89 ? -21.739 -5.065 10.690 1.00 91.69 89 PHE A CA 1
ATOM 712 C C . PHE A 1 89 ? -22.623 -5.626 9.570 1.00 91.69 89 PHE A C 1
ATOM 714 O O . PHE A 1 89 ? -23.551 -4.950 9.133 1.00 91.69 89 PHE A O 1
ATOM 721 N N . GLY A 1 90 ? -22.375 -6.861 9.119 1.00 94.06 90 GLY A N 1
ATOM 722 C CA . GLY A 1 90 ? -23.145 -7.497 8.051 1.00 94.06 90 GLY A CA 1
ATOM 723 C C . GLY A 1 90 ? -23.012 -6.785 6.704 1.00 94.06 90 GLY A C 1
ATOM 724 O O . GLY A 1 90 ? -23.962 -6.797 5.923 1.00 94.06 90 GLY A O 1
ATOM 725 N N . ILE A 1 91 ? -21.856 -6.166 6.449 1.00 95.50 91 ILE A N 1
ATOM 726 C CA . ILE A 1 91 ? -21.595 -5.349 5.259 1.00 95.50 91 ILE A CA 1
ATOM 727 C C . ILE A 1 91 ? -21.579 -6.239 4.018 1.00 95.50 91 ILE A C 1
ATOM 729 O O . ILE A 1 91 ? -20.977 -7.314 4.009 1.00 95.50 91 ILE A O 1
ATOM 733 N N . ARG A 1 92 ? -22.247 -5.785 2.959 1.00 96.44 92 ARG A N 1
ATOM 734 C CA . ARG A 1 92 ? -22.320 -6.467 1.663 1.00 96.44 92 ARG A CA 1
ATOM 735 C C . ARG A 1 92 ? -21.976 -5.568 0.495 1.00 96.44 92 ARG A C 1
ATOM 737 O O . ARG A 1 92 ? -21.570 -6.094 -0.532 1.00 96.44 92 ARG A O 1
ATOM 744 N N . ARG A 1 93 ? -22.144 -4.254 0.618 1.00 97.31 93 ARG A N 1
ATOM 745 C CA . ARG A 1 93 ? -21.888 -3.301 -0.466 1.00 97.31 93 ARG A CA 1
ATOM 746 C C . ARG A 1 93 ? -20.850 -2.286 -0.026 1.00 97.31 93 ARG A C 1
ATOM 748 O O . ARG A 1 93 ? -21.059 -1.571 0.954 1.00 97.31 93 ARG A O 1
ATOM 755 N N . ILE A 1 94 ? -19.743 -2.217 -0.750 1.00 97.44 94 ILE A N 1
ATOM 756 C CA . ILE A 1 94 ? -18.587 -1.397 -0.3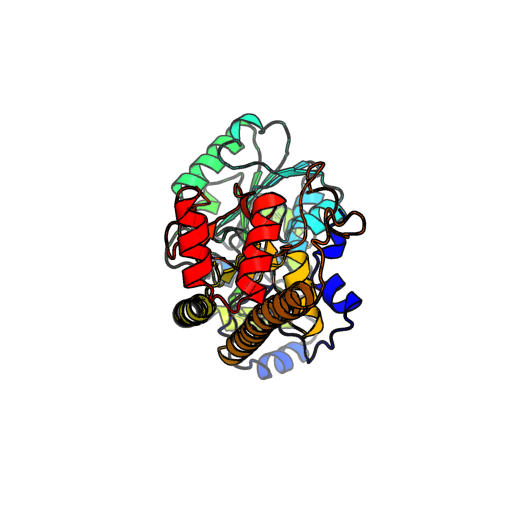91 1.00 97.44 94 ILE A CA 1
ATOM 757 C C . ILE A 1 94 ? -18.318 -0.409 -1.517 1.00 97.44 94 ILE A C 1
ATOM 759 O O . ILE A 1 94 ? -18.121 -0.806 -2.660 1.00 97.44 94 ILE A O 1
ATOM 763 N N . GLY A 1 95 ? -18.299 0.878 -1.193 1.00 97.00 95 GLY A N 1
ATOM 764 C CA . GLY A 1 95 ? -17.759 1.901 -2.072 1.00 97.00 95 GLY A CA 1
ATOM 765 C C . GLY A 1 95 ? -16.249 1.968 -1.883 1.00 97.00 95 GLY A C 1
ATOM 766 O O . GLY A 1 95 ? -15.772 1.965 -0.751 1.00 97.00 95 GLY A O 1
ATOM 767 N N . MET A 1 96 ? -15.482 2.017 -2.962 1.00 95.31 96 MET A N 1
ATOM 768 C CA . MET A 1 96 ? -14.027 2.154 -2.902 1.00 95.31 96 MET A CA 1
ATOM 769 C C . MET A 1 96 ? -13.570 3.190 -3.908 1.00 95.31 96 MET A C 1
ATOM 771 O O . MET A 1 96 ? -14.104 3.236 -5.012 1.00 95.31 96 MET A O 1
ATOM 775 N N . GLU A 1 97 ? -12.560 3.982 -3.556 1.00 92.44 97 GLU A N 1
ATOM 776 C CA . GLU A 1 97 ? -11.962 4.898 -4.529 1.00 92.44 97 GLU A CA 1
ATOM 777 C C . GLU A 1 97 ? -11.373 4.152 -5.735 1.00 92.44 97 GLU A C 1
ATOM 779 O O . GLU A 1 97 ? -11.551 4.594 -6.867 1.00 92.44 97 GLU A O 1
ATOM 784 N N . ASP A 1 98 ? -10.674 3.043 -5.485 1.00 90.19 98 ASP A N 1
ATOM 785 C CA . ASP A 1 98 ? -9.932 2.319 -6.513 1.00 90.19 98 ASP A CA 1
ATOM 786 C C . ASP A 1 98 ? -10.007 0.807 -6.271 1.00 90.19 98 ASP A C 1
ATOM 788 O O . ASP A 1 98 ? -9.627 0.300 -5.206 1.00 90.19 98 ASP A O 1
ATOM 792 N N . ILE A 1 99 ? -10.489 0.070 -7.273 1.00 88.50 99 ILE A N 1
ATOM 793 C CA . ILE A 1 99 ? -10.654 -1.390 -7.198 1.00 88.50 99 ILE A CA 1
ATOM 794 C C . ILE A 1 99 ? -9.324 -2.148 -7.253 1.00 88.50 99 ILE A C 1
ATOM 796 O O . ILE A 1 99 ? -9.298 -3.356 -7.019 1.00 88.50 99 ILE A O 1
ATOM 800 N N . HIS A 1 100 ? -8.208 -1.487 -7.560 1.00 87.50 100 HIS A N 1
ATOM 801 C CA . HIS A 1 100 ? -6.868 -2.075 -7.529 1.00 87.50 100 HIS A CA 1
ATOM 802 C C . HIS A 1 100 ? -6.203 -1.991 -6.147 1.00 87.50 100 HIS A C 1
ATOM 804 O O . HIS A 1 100 ? -5.043 -2.391 -5.997 1.00 87.50 100 HIS A O 1
ATOM 810 N N . SER A 1 101 ? -6.928 -1.523 -5.126 1.00 87.50 101 SER A N 1
ATOM 811 C CA . SER A 1 101 ? -6.531 -1.661 -3.723 1.00 87.50 101 SER A CA 1
ATOM 812 C C . SER A 1 101 ? -6.243 -3.125 -3.350 1.00 87.50 101 SER A C 1
ATOM 814 O O . SER A 1 101 ? -6.736 -4.072 -3.965 1.00 87.50 101 SER A O 1
ATOM 816 N N . GLU A 1 102 ? -5.402 -3.335 -2.338 1.00 84.19 102 GLU A N 1
ATOM 817 C CA . GLU A 1 102 ? -5.058 -4.672 -1.838 1.00 84.19 102 GLU A CA 1
ATOM 818 C C . GLU A 1 102 ? -6.229 -5.388 -1.165 1.00 84.19 102 GLU A C 1
ATOM 820 O O . GLU A 1 102 ? -6.259 -6.616 -1.155 1.00 84.19 102 GLU A O 1
ATOM 825 N N . PHE A 1 103 ? -7.233 -4.641 -0.706 1.00 90.31 103 PHE A N 1
ATOM 826 C CA . PHE A 1 103 ? -8.410 -5.218 -0.067 1.00 90.31 103 PHE A CA 1
ATOM 827 C C . PHE A 1 103 ? -9.400 -5.843 -1.052 1.00 90.31 103 PHE A C 1
ATOM 829 O O . PHE A 1 103 ? -10.170 -6.710 -0.655 1.00 90.31 103 PHE A O 1
ATOM 836 N N . SER A 1 104 ? -9.396 -5.459 -2.332 1.00 91.12 104 SER A N 1
ATOM 837 C CA . SER A 1 104 ? -10.478 -5.818 -3.260 1.00 91.12 104 SER A CA 1
ATOM 838 C C . SER A 1 104 ? -10.700 -7.325 -3.392 1.00 91.12 104 SER A C 1
ATOM 840 O O . SER A 1 104 ? -11.831 -7.787 -3.278 1.00 91.12 104 SER A O 1
ATOM 842 N N . ALA A 1 105 ? -9.628 -8.106 -3.561 1.00 87.12 105 ALA A N 1
ATOM 843 C CA . ALA A 1 105 ? -9.736 -9.562 -3.686 1.00 87.12 105 ALA A CA 1
ATOM 844 C C . ALA A 1 105 ? -10.331 -10.200 -2.420 1.00 87.12 105 ALA A C 1
ATOM 846 O O . ALA A 1 105 ? -11.188 -11.075 -2.492 1.00 87.12 105 ALA A O 1
ATOM 847 N N . GLU A 1 106 ? -9.920 -9.719 -1.251 1.00 87.81 106 GLU A N 1
ATOM 848 C CA . GLU A 1 106 ? -10.409 -10.207 0.033 1.00 87.81 106 GLU A CA 1
ATOM 849 C C . GLU A 1 106 ? -11.880 -9.843 0.283 1.00 87.81 106 GLU A C 1
ATOM 851 O O . GLU A 1 106 ? -12.645 -10.652 0.810 1.00 87.81 106 GLU A O 1
ATOM 856 N N . LEU A 1 107 ? -12.290 -8.639 -0.112 1.00 92.25 107 LEU A N 1
ATOM 857 C CA . LEU A 1 107 ? -13.674 -8.181 -0.024 1.00 92.25 107 LEU A CA 1
ATOM 858 C C . LEU A 1 107 ? -14.596 -9.007 -0.930 1.00 92.25 107 LEU A C 1
ATOM 860 O O . LEU A 1 107 ? -15.678 -9.416 -0.500 1.00 92.25 107 LEU A O 1
ATOM 864 N N . GLU A 1 108 ? -14.153 -9.302 -2.154 1.00 91.62 108 GLU A N 1
ATOM 865 C CA . GLU A 1 108 ? -14.852 -10.197 -3.080 1.00 91.62 108 GLU A CA 1
ATOM 866 C C . GLU A 1 108 ? -14.959 -11.622 -2.509 1.00 91.62 108 GLU A C 1
ATOM 868 O O . GLU A 1 108 ? -16.042 -12.212 -2.523 1.00 91.62 108 GLU A O 1
ATOM 873 N N . GLU A 1 109 ? -13.877 -12.167 -1.937 1.00 89.38 109 GLU A N 1
ATOM 874 C CA . GLU A 1 109 ? -13.875 -13.476 -1.262 1.00 89.38 109 GLU A CA 1
ATOM 875 C C . GLU A 1 109 ? -14.828 -13.527 -0.058 1.00 89.38 109 GLU A C 1
ATOM 877 O O . GLU A 1 109 ? -15.466 -14.553 0.192 1.00 89.38 109 GLU A O 1
ATOM 882 N N . ALA A 1 110 ? -14.973 -12.416 0.670 1.00 90.19 110 ALA A N 1
ATOM 883 C CA . ALA A 1 110 ? -15.947 -12.265 1.751 1.00 90.19 110 ALA A CA 1
ATOM 884 C C . ALA A 1 110 ? -17.402 -12.138 1.244 1.00 90.19 110 ALA A C 1
ATOM 886 O O . ALA A 1 110 ? -18.349 -12.121 2.041 1.00 90.19 110 ALA A O 1
ATOM 887 N N . GLY A 1 111 ? -17.605 -12.087 -0.076 1.00 92.50 111 GLY A N 1
ATOM 888 C CA . GLY A 1 111 ? -18.909 -11.968 -0.717 1.00 92.50 111 GLY A CA 1
ATOM 889 C C . GLY A 1 111 ? -19.479 -10.553 -0.666 1.00 92.50 111 GLY A C 1
ATOM 890 O O . GLY A 1 111 ? -20.699 -10.406 -0.543 1.00 92.50 111 GLY A O 1
ATOM 891 N N . CYS A 1 112 ? -18.616 -9.535 -0.700 1.00 95.88 112 CYS A N 1
ATOM 892 C CA . CYS A 1 112 ? -19.013 -8.140 -0.863 1.00 95.88 112 CYS A CA 1
ATOM 893 C C . CYS A 1 112 ? -19.073 -7.759 -2.349 1.00 95.88 112 CYS A C 1
ATOM 895 O O . CYS A 1 112 ? -18.269 -8.212 -3.159 1.00 95.88 112 CYS A O 1
ATOM 897 N N . GLU A 1 113 ? -20.015 -6.889 -2.693 1.00 96.69 113 GLU A N 1
ATOM 898 C CA . GLU A 1 113 ? -20.084 -6.196 -3.975 1.00 96.69 113 GLU A CA 1
ATOM 899 C C . GLU A 1 113 ? -19.340 -4.859 -3.858 1.00 96.69 113 GLU A C 1
ATOM 901 O O . GLU A 1 113 ? -19.632 -4.058 -2.964 1.00 96.69 113 GLU A O 1
ATOM 906 N N . ILE A 1 114 ? -18.367 -4.635 -4.743 1.00 95.94 114 ILE A N 1
ATOM 907 C CA . ILE A 1 114 ? -17.517 -3.441 -4.738 1.00 95.94 114 ILE A CA 1
ATOM 908 C C . ILE A 1 114 ? -17.990 -2.465 -5.816 1.00 95.94 114 ILE A C 1
ATOM 910 O O . ILE A 1 114 ? -18.122 -2.824 -6.986 1.00 95.94 114 ILE A O 1
ATOM 914 N N . PHE A 1 115 ? -18.191 -1.212 -5.419 1.00 95.81 115 PHE A N 1
ATOM 915 C CA . PHE A 1 115 ? -18.531 -0.091 -6.285 1.00 95.81 115 PHE A CA 1
ATOM 916 C C . PHE A 1 115 ? -17.345 0.872 -6.343 1.00 95.81 115 PHE A C 1
ATOM 918 O O . PHE A 1 115 ? -17.010 1.508 -5.344 1.00 95.81 115 PHE A O 1
ATOM 925 N N . GLU A 1 116 ? -16.723 0.999 -7.514 1.00 95.12 116 GLU A N 1
ATOM 926 C CA . GLU A 1 116 ? -15.681 2.003 -7.740 1.00 95.12 116 GLU A CA 1
ATOM 927 C C . GLU A 1 116 ? -16.307 3.402 -7.795 1.00 95.12 116 GLU A C 1
ATOM 929 O O . GLU A 1 116 ? -17.117 3.702 -8.677 1.00 95.12 116 GLU A O 1
ATOM 934 N N . ILE A 1 117 ? -15.980 4.248 -6.822 1.00 94.19 117 ILE A N 1
ATOM 935 C CA . ILE A 1 117 ? -16.584 5.563 -6.621 1.00 94.19 117 ILE A CA 1
ATOM 936 C C . ILE A 1 117 ? -15.471 6.567 -6.353 1.00 94.19 117 ILE A C 1
ATOM 938 O O . ILE A 1 117 ? -14.848 6.576 -5.293 1.00 94.19 117 ILE A O 1
ATOM 942 N N . SER A 1 118 ? -15.272 7.476 -7.306 1.00 90.81 118 SER A N 1
ATOM 943 C CA . SER A 1 118 ? -14.401 8.630 -7.097 1.00 90.81 118 SER A CA 1
ATOM 944 C C . SER A 1 118 ? -14.964 9.515 -5.976 1.00 90.81 118 SER A C 1
ATOM 946 O O . SER A 1 118 ? -16.176 9.777 -5.995 1.00 90.81 118 SER A O 1
ATOM 948 N N . PRO A 1 119 ? -14.120 10.042 -5.064 1.00 87.31 119 PRO A N 1
ATOM 949 C CA . PRO A 1 119 ? -14.546 10.992 -4.036 1.00 87.31 119 PRO A CA 1
ATOM 950 C C . PRO A 1 119 ? -15.350 12.182 -4.585 1.00 87.31 119 PRO A C 1
ATOM 952 O O . PRO A 1 119 ? -16.343 12.569 -3.985 1.00 87.31 119 PRO A O 1
ATOM 955 N N . ASP A 1 120 ? -15.026 12.677 -5.784 1.00 88.25 120 ASP A N 1
ATOM 956 C CA . ASP A 1 120 ? -15.742 13.794 -6.430 1.00 88.25 120 ASP A CA 1
ATOM 957 C C . ASP A 1 120 ? -17.193 13.446 -6.830 1.00 88.25 120 ASP A C 1
ATOM 959 O O . ASP A 1 120 ? -17.999 14.310 -7.179 1.00 88.25 120 ASP A O 1
ATOM 963 N N . SER A 1 121 ? -17.529 12.156 -6.843 1.00 91.25 121 SER A N 1
ATOM 964 C CA . SER A 1 121 ? -18.849 11.626 -7.190 1.00 91.25 121 SER A CA 1
ATOM 965 C C . SER A 1 121 ? -19.567 10.976 -6.006 1.00 91.25 121 SER A C 1
ATOM 967 O O . SER A 1 121 ? -20.630 10.377 -6.199 1.00 91.25 121 SER A O 1
ATOM 969 N N . LEU A 1 122 ? -19.000 11.085 -4.801 1.00 93.56 122 LEU A N 1
ATOM 970 C CA . LEU A 1 122 ? -19.441 10.371 -3.609 1.00 93.56 122 LEU A CA 1
ATOM 971 C C . LEU A 1 122 ? -20.900 10.682 -3.255 1.00 93.56 122 LEU A C 1
ATOM 973 O O . LEU A 1 122 ? -21.705 9.753 -3.178 1.00 93.56 122 LEU A O 1
ATOM 977 N N . GLU A 1 123 ? -21.268 11.965 -3.173 1.00 92.62 123 GLU A N 1
ATOM 978 C CA . GLU A 1 123 ? -22.631 12.437 -2.874 1.00 92.62 123 GLU A CA 1
ATOM 979 C C . GLU A 1 123 ? -23.721 11.747 -3.723 1.00 92.62 123 GLU A C 1
ATOM 981 O O . GLU A 1 123 ? -24.795 11.402 -3.228 1.00 92.62 123 GLU A O 1
ATOM 986 N N . LYS A 1 124 ? -23.444 11.488 -5.007 1.00 93.25 124 LYS A N 1
ATOM 987 C CA . LYS A 1 124 ? -24.412 10.887 -5.946 1.00 93.25 124 LYS A CA 1
ATOM 988 C C . LYS A 1 124 ? -24.570 9.378 -5.783 1.00 93.25 124 LYS A C 1
ATOM 990 O O . LYS A 1 124 ? -25.504 8.810 -6.346 1.00 93.25 124 LYS A O 1
ATOM 995 N N . ASN A 1 125 ? -23.654 8.732 -5.069 1.00 95.19 125 ASN A N 1
ATOM 996 C CA . ASN A 1 125 ? -23.559 7.280 -4.969 1.00 95.19 125 ASN A CA 1
ATOM 997 C C . ASN A 1 125 ? -23.769 6.756 -3.543 1.00 95.19 125 ASN A C 1
ATOM 999 O O . ASN A 1 125 ? -23.680 5.549 -3.341 1.00 95.19 125 ASN A O 1
ATOM 1003 N N . LEU A 1 126 ? -24.081 7.622 -2.570 1.00 94.88 126 LEU A N 1
ATOM 1004 C CA . LEU A 1 126 ? -24.220 7.244 -1.156 1.00 94.88 126 LEU A CA 1
ATOM 1005 C C . LEU A 1 126 ? -25.244 6.118 -0.906 1.00 94.88 126 LEU A C 1
ATOM 1007 O O . LEU A 1 126 ? -25.126 5.395 0.072 1.00 94.88 126 LEU A O 1
ATOM 1011 N N . ASP A 1 127 ? -26.245 5.944 -1.774 1.00 95.06 127 ASP A N 1
ATOM 1012 C CA . ASP A 1 127 ? -27.257 4.882 -1.631 1.00 95.06 127 ASP A CA 1
ATOM 1013 C C . ASP A 1 127 ? -26.788 3.500 -2.150 1.00 95.06 127 ASP A C 1
ATOM 1015 O O . ASP A 1 127 ? -27.462 2.482 -1.936 1.00 95.06 127 ASP A O 1
ATOM 1019 N N . ASN A 1 128 ? -25.633 3.438 -2.822 1.00 94.38 128 ASN A N 1
ATOM 1020 C CA . ASN A 1 128 ? -25.131 2.220 -3.463 1.00 94.38 128 ASN A CA 1
ATOM 1021 C C . ASN A 1 128 ? -24.349 1.314 -2.504 1.00 94.38 128 ASN A C 1
ATOM 1023 O O . ASN A 1 128 ? -24.274 0.112 -2.746 1.00 94.38 128 ASN A O 1
ATOM 1027 N N . PHE A 1 129 ? -23.806 1.857 -1.415 1.00 96.50 129 PHE A N 1
ATOM 1028 C CA . PHE A 1 129 ? -22.908 1.146 -0.508 1.00 96.50 129 PHE A CA 1
ATOM 1029 C C . PHE A 1 129 ? -23.226 1.412 0.969 1.00 96.50 129 PHE A C 1
ATOM 1031 O O . PHE A 1 129 ? -24.023 2.280 1.307 1.00 96.50 129 PHE A O 1
ATOM 1038 N N . GLU A 1 130 ? -22.619 0.621 1.851 1.00 95.94 130 GLU A N 1
ATOM 1039 C CA . GLU A 1 130 ? -22.804 0.670 3.310 1.00 95.94 130 GLU A CA 1
ATOM 1040 C C . GLU A 1 130 ? -21.551 1.200 4.020 1.00 95.94 130 GLU A C 1
ATOM 1042 O O . GLU A 1 130 ? -21.635 1.821 5.079 1.00 95.94 130 GLU A O 1
ATOM 1047 N N . VAL A 1 131 ? -20.387 0.981 3.404 1.00 96.75 131 VAL A N 1
ATOM 1048 C CA . VAL A 1 131 ? -19.079 1.457 3.859 1.00 96.75 131 VAL A CA 1
ATOM 1049 C C . VAL A 1 131 ? -18.304 2.008 2.675 1.00 96.75 131 VAL A C 1
ATOM 1051 O O . VAL A 1 131 ? -18.349 1.424 1.591 1.00 96.75 131 VAL A O 1
ATOM 1054 N N . PHE A 1 132 ? -17.588 3.109 2.888 1.00 97.50 132 PHE A N 1
ATOM 1055 C CA . PHE A 1 132 ? -16.621 3.636 1.934 1.00 97.50 132 PHE A CA 1
ATOM 1056 C C . PHE A 1 132 ? -15.199 3.327 2.409 1.00 97.50 132 PHE A C 1
ATOM 1058 O O . PHE A 1 132 ? -14.875 3.582 3.568 1.00 97.50 132 PHE A O 1
ATOM 1065 N N . ILE A 1 133 ? -14.353 2.784 1.533 1.00 97.12 133 ILE A N 1
ATOM 1066 C CA . ILE A 1 133 ? -12.934 2.540 1.808 1.00 97.12 133 ILE A CA 1
ATOM 1067 C C . ILE A 1 133 ? -12.091 3.495 0.971 1.00 97.12 133 ILE A C 1
ATOM 1069 O O . ILE A 1 133 ? -12.230 3.575 -0.253 1.00 97.12 133 ILE A O 1
ATOM 1073 N N . LEU A 1 134 ? -11.181 4.189 1.644 1.00 96.25 134 LEU A N 1
ATOM 1074 C CA . LEU A 1 134 ? -10.271 5.157 1.052 1.00 96.25 134 LEU A CA 1
ATOM 1075 C C . LEU A 1 134 ? -8.865 4.931 1.603 1.00 96.25 134 LEU A C 1
ATOM 1077 O O . LEU A 1 134 ? -8.710 4.823 2.811 1.00 96.25 134 LEU A O 1
ATOM 1081 N N . SER A 1 135 ? -7.841 4.920 0.751 1.00 95.31 135 SER A N 1
ATOM 1082 C CA . SER A 1 135 ? -6.443 4.902 1.204 1.00 95.31 135 SER A CA 1
ATOM 1083 C C . SER A 1 135 ? -5.837 6.307 1.135 1.00 95.31 135 SER A C 1
ATOM 1085 O O . SER A 1 135 ? -6.042 7.023 0.150 1.00 95.31 135 SER A O 1
ATOM 1087 N N . ASN A 1 136 ? -5.072 6.702 2.154 1.00 95.69 136 ASN A N 1
ATOM 1088 C CA . ASN A 1 136 ? -4.381 7.987 2.213 1.00 95.69 136 ASN A CA 1
ATOM 1089 C C . ASN A 1 136 ? -2.965 7.857 2.829 1.00 95.69 136 ASN A C 1
ATOM 1091 O O . ASN A 1 136 ? -2.852 7.661 4.037 1.00 95.69 136 ASN A O 1
ATOM 1095 N N . PRO A 1 137 ? -1.872 7.995 2.045 1.00 95.31 137 PRO A N 1
ATOM 1096 C CA . PRO A 1 137 ? -1.840 8.141 0.594 1.00 95.31 137 PRO A CA 1
ATOM 1097 C C . PRO A 1 137 ? -2.508 6.963 -0.118 1.00 95.31 137 PRO A C 1
ATOM 1099 O O . PRO A 1 137 ? -2.498 5.835 0.372 1.00 95.31 137 PRO A O 1
ATOM 1102 N N . SER A 1 138 ? -3.059 7.215 -1.302 1.00 94.31 138 SER A N 1
ATOM 1103 C CA . SER A 1 138 ? -3.632 6.162 -2.138 1.00 94.31 138 SER A CA 1
ATOM 1104 C C . SER A 1 138 ? -2.573 5.102 -2.447 1.00 94.31 138 SER A C 1
ATOM 1106 O O . SER A 1 138 ? -1.524 5.409 -3.013 1.00 94.31 138 SER A O 1
ATOM 1108 N N . THR A 1 139 ? -2.860 3.841 -2.127 1.00 92.12 139 THR A N 1
ATOM 1109 C CA . THR A 1 139 ? -1.978 2.702 -2.429 1.00 92.12 139 THR A CA 1
ATOM 1110 C C . THR A 1 139 ? -1.903 2.404 -3.932 1.00 92.12 139 THR A C 1
ATOM 1112 O O . THR A 1 139 ? -1.024 1.674 -4.379 1.00 92.12 139 THR A O 1
ATOM 1115 N N . VAL A 1 140 ? -2.785 2.996 -4.743 1.00 92.06 140 VAL A N 1
ATOM 1116 C CA . VAL A 1 140 ? -2.798 2.808 -6.200 1.00 92.06 140 VAL A CA 1
ATOM 1117 C C . VAL A 1 140 ? -2.184 3.997 -6.928 1.00 92.06 140 VAL A C 1
ATOM 1119 O O . VAL A 1 140 ? -1.356 3.808 -7.812 1.00 92.06 140 VAL A O 1
ATOM 1122 N N . THR A 1 141 ? -2.543 5.226 -6.548 1.00 91.75 141 THR A N 1
ATOM 1123 C CA . THR A 1 141 ? -2.089 6.441 -7.254 1.00 91.75 141 THR A CA 1
ATOM 1124 C C . THR A 1 141 ? -0.935 7.157 -6.560 1.00 91.75 141 THR A C 1
ATOM 1126 O O . THR A 1 141 ? -0.284 8.008 -7.162 1.00 91.75 141 THR A O 1
ATOM 1129 N N . GLY A 1 142 ? -0.685 6.857 -5.285 1.00 92.81 142 GLY A N 1
ATOM 1130 C CA . GLY A 1 142 ? 0.306 7.554 -4.473 1.00 92.81 142 GLY A CA 1
ATOM 1131 C C . GLY A 1 142 ? -0.116 8.948 -4.013 1.00 92.81 142 GLY A C 1
ATOM 1132 O O . GLY A 1 142 ? 0.672 9.616 -3.344 1.00 92.81 142 GLY A O 1
ATOM 1133 N N . LYS A 1 143 ? -1.328 9.400 -4.364 1.00 92.94 143 LYS A N 1
ATOM 1134 C CA . LYS A 1 143 ? -1.845 10.723 -4.006 1.00 92.94 143 LYS A CA 1
ATOM 1135 C C . LYS A 1 143 ? -2.124 10.802 -2.506 1.00 92.94 143 LYS A C 1
ATOM 1137 O O . LYS A 1 143 ? -2.873 9.983 -1.979 1.00 92.94 143 LYS A O 1
ATOM 1142 N N . LEU A 1 144 ? -1.574 11.823 -1.855 1.00 94.94 144 LEU A N 1
ATOM 1143 C CA . LEU A 1 144 ? -1.916 12.211 -0.490 1.00 94.94 144 LEU A CA 1
ATOM 1144 C C . LEU A 1 144 ? -2.951 13.336 -0.512 1.00 94.94 144 LEU A C 1
ATOM 1146 O O . LEU A 1 144 ? -2.767 14.351 -1.185 1.00 94.94 144 LEU A O 1
ATOM 1150 N N . ARG A 1 145 ? -4.046 13.133 0.210 1.00 94.44 145 ARG A N 1
ATOM 1151 C CA . ARG A 1 145 ? -5.091 14.123 0.458 1.00 94.44 145 ARG A CA 1
ATOM 1152 C C . ARG A 1 145 ? -4.817 14.862 1.744 1.00 94.44 145 ARG A C 1
ATOM 1154 O O . ARG A 1 145 ? -4.318 14.275 2.707 1.00 94.44 145 ARG A O 1
ATOM 1161 N N . LYS A 1 146 ? -5.220 16.126 1.755 1.00 94.50 146 LYS A N 1
ATOM 1162 C CA . LYS A 1 146 ? -5.204 16.927 2.969 1.00 94.50 146 LYS A CA 1
ATOM 1163 C C . LYS A 1 146 ? -6.295 16.491 3.928 1.00 94.50 146 LYS A C 1
ATOM 1165 O O . LYS A 1 146 ? -7.345 15.999 3.504 1.00 94.50 146 LYS A O 1
ATOM 1170 N N . LYS A 1 147 ? -6.090 16.765 5.213 1.00 93.75 147 LYS A N 1
ATOM 1171 C CA . LYS A 1 147 ? -7.106 16.512 6.240 1.00 93.75 147 LYS A CA 1
ATOM 1172 C C . LYS A 1 147 ? -8.462 17.133 5.909 1.00 93.75 147 LYS A C 1
ATOM 1174 O O . LYS A 1 147 ? -9.494 16.508 6.135 1.00 93.75 147 LYS A O 1
ATOM 1179 N N . GLU A 1 148 ? -8.490 18.333 5.338 1.00 93.81 148 GLU A N 1
ATOM 1180 C CA . GLU A 1 148 ? -9.752 19.004 5.013 1.00 93.81 148 GLU A CA 1
ATOM 1181 C C . GLU A 1 148 ? -10.570 18.240 3.960 1.00 93.81 148 GLU A C 1
ATOM 1183 O O . GLU A 1 148 ? -11.790 18.160 4.086 1.00 93.81 148 GLU A O 1
ATOM 1188 N N . GLU A 1 149 ? -9.910 17.620 2.975 1.00 94.88 149 GLU A N 1
ATOM 1189 C CA . GLU A 1 149 ? -10.566 16.787 1.954 1.00 94.88 149 GLU A CA 1
ATOM 1190 C C . GLU A 1 149 ? -11.155 15.511 2.582 1.00 94.88 149 GLU A C 1
ATOM 1192 O O . GLU A 1 149 ? -12.271 15.104 2.262 1.00 94.88 149 GLU A O 1
ATOM 1197 N N . ILE A 1 150 ? -10.440 14.890 3.526 1.00 95.69 150 ILE A N 1
ATOM 1198 C CA . ILE A 1 150 ? -10.944 13.720 4.265 1.00 95.69 150 ILE A CA 1
ATOM 1199 C C . ILE A 1 150 ? -12.131 14.109 5.161 1.00 95.69 150 ILE A C 1
ATOM 1201 O O . ILE A 1 150 ? -13.128 13.389 5.222 1.00 95.69 150 ILE A O 1
ATOM 1205 N N . ALA A 1 151 ? -12.074 15.278 5.804 1.00 95.25 151 ALA A N 1
ATOM 1206 C CA . ALA A 1 151 ? -13.175 15.814 6.604 1.00 95.25 151 ALA A CA 1
ATOM 1207 C C . ALA A 1 151 ? -14.424 16.134 5.759 1.00 95.25 151 ALA A C 1
ATOM 1209 O O . ALA A 1 151 ? -15.549 16.068 6.254 1.00 95.25 151 ALA A O 1
ATOM 1210 N N . GLU A 1 152 ? -14.263 16.509 4.488 1.00 95.00 152 GLU A N 1
ATOM 1211 C CA . GLU A 1 152 ? -15.375 16.657 3.537 1.00 95.00 152 GLU A CA 1
ATOM 1212 C C . GLU A 1 152 ? -16.045 15.313 3.248 1.00 95.00 152 GLU A C 1
ATOM 1214 O O . GLU A 1 152 ? -17.257 15.188 3.435 1.00 95.00 152 GLU A O 1
ATOM 1219 N N . ILE A 1 153 ? -15.252 14.289 2.928 1.00 96.06 153 ILE A N 1
ATOM 1220 C CA . ILE A 1 153 ? -15.734 12.919 2.699 1.00 96.06 153 ILE A CA 1
ATOM 1221 C C . ILE A 1 153 ? -16.491 12.391 3.927 1.00 96.06 153 ILE A C 1
ATOM 1223 O O . ILE A 1 153 ? -17.607 11.884 3.802 1.00 96.06 153 ILE A O 1
ATOM 1227 N N . LEU A 1 154 ? -15.936 12.560 5.131 1.00 95.88 154 LEU A N 1
ATOM 1228 C CA . LEU A 1 154 ? -16.590 12.150 6.380 1.00 95.88 154 LEU A CA 1
ATOM 1229 C C . LEU A 1 154 ? -17.943 12.837 6.592 1.00 95.88 154 LEU A C 1
ATOM 1231 O O . LEU A 1 154 ? -18.906 12.186 7.010 1.00 95.88 154 LEU A O 1
ATOM 1235 N N . ARG A 1 155 ? -18.043 14.136 6.282 1.00 94.38 155 ARG A N 1
ATOM 1236 C CA . ARG A 1 155 ? -19.300 14.893 6.388 1.00 94.38 155 ARG A CA 1
ATOM 1237 C C . ARG A 1 155 ? -20.357 14.394 5.407 1.00 94.38 155 ARG A C 1
ATOM 1239 O O . ARG A 1 155 ? -21.516 14.258 5.800 1.00 94.38 155 ARG A O 1
ATOM 1246 N N . GLU A 1 156 ? -19.977 14.094 4.168 1.00 95.38 156 GLU A N 1
ATOM 1247 C CA . GLU A 1 156 ? -20.893 13.517 3.177 1.00 95.38 156 GLU A CA 1
ATOM 1248 C C . GLU A 1 156 ? -21.414 12.148 3.625 1.00 95.38 156 GLU A C 1
ATOM 1250 O O . GLU A 1 156 ? -22.627 11.927 3.650 1.00 95.38 156 GLU A O 1
ATOM 1255 N N . LEU A 1 157 ? -20.526 11.259 4.077 1.00 96.44 157 LEU A N 1
ATOM 1256 C CA . LEU A 1 157 ? -20.891 9.925 4.571 1.00 96.44 157 LEU A CA 1
ATOM 1257 C C . LEU A 1 157 ? -21.792 9.989 5.813 1.00 96.44 157 LEU A C 1
ATOM 1259 O O . LEU A 1 157 ? -22.760 9.231 5.931 1.00 96.44 157 LEU A O 1
ATOM 1263 N N . SER A 1 158 ? -21.537 10.948 6.706 1.00 93.75 158 SER A N 1
ATOM 1264 C CA . SER A 1 158 ? -22.338 11.170 7.916 1.00 93.75 158 SER A CA 1
ATOM 1265 C C . SER A 1 158 ? -23.800 11.501 7.607 1.00 93.75 158 SER A C 1
ATOM 1267 O O . SER A 1 158 ? -24.686 11.125 8.372 1.00 93.75 158 SER A O 1
ATOM 1269 N N . SER A 1 159 ? -24.089 12.142 6.466 1.00 92.75 159 SER A N 1
ATOM 1270 C CA . SER A 1 159 ? -25.466 12.468 6.052 1.00 92.75 159 SER A CA 1
ATOM 1271 C C . SER A 1 159 ? -26.361 11.232 5.865 1.00 92.75 159 SER A C 1
ATOM 1273 O O . SER A 1 159 ? -27.589 11.332 5.931 1.00 92.75 159 SER A O 1
ATOM 1275 N N . LYS A 1 160 ? -25.743 10.061 5.668 1.00 93.56 160 LYS A N 1
ATOM 1276 C CA . LYS A 1 160 ? -26.391 8.758 5.477 1.00 93.56 160 LYS A CA 1
ATOM 1277 C C . LYS A 1 160 ? -25.986 7.732 6.540 1.00 93.56 160 LYS A C 1
ATOM 1279 O O . LYS A 1 160 ? -26.367 6.572 6.422 1.00 93.56 160 LYS A O 1
ATOM 1284 N N . ASN A 1 161 ? -25.272 8.159 7.588 1.00 92.19 161 ASN A N 1
ATOM 1285 C CA . ASN A 1 161 ? -24.739 7.291 8.642 1.00 92.19 161 ASN A CA 1
ATOM 1286 C C . ASN A 1 161 ? -23.858 6.150 8.088 1.00 92.19 161 ASN A C 1
ATOM 1288 O O . ASN A 1 161 ? -23.939 5.011 8.550 1.00 92.19 161 ASN A O 1
ATOM 1292 N N . LEU A 1 162 ? -23.060 6.457 7.062 1.00 95.94 162 LEU A N 1
ATOM 1293 C CA . LEU A 1 162 ? -22.127 5.524 6.433 1.00 95.94 162 LEU A CA 1
ATOM 1294 C C . LEU A 1 162 ? -20.756 5.611 7.105 1.00 95.94 162 LEU A C 1
ATOM 1296 O O . LEU A 1 162 ? -20.321 6.689 7.524 1.00 95.94 162 LEU A O 1
ATOM 1300 N N . LEU A 1 163 ? -20.077 4.469 7.179 1.00 95.56 163 LEU A N 1
ATOM 1301 C CA . LEU A 1 163 ? -18.743 4.352 7.758 1.00 95.56 163 LEU A CA 1
ATOM 1302 C C . LEU A 1 163 ? -17.664 4.660 6.711 1.00 95.56 163 LEU A C 1
ATOM 1304 O O . LEU A 1 163 ? -17.734 4.161 5.586 1.00 95.56 163 LEU A O 1
ATOM 1308 N N . LEU A 1 164 ? -16.644 5.419 7.109 1.00 97.50 164 LEU A N 1
ATOM 1309 C CA . LEU A 1 164 ? -15.374 5.527 6.399 1.00 97.50 164 LEU A CA 1
ATOM 1310 C C . LEU A 1 164 ? -14.353 4.572 7.022 1.00 97.50 164 LEU A C 1
ATOM 1312 O O . LEU A 1 164 ? -14.032 4.687 8.205 1.00 97.50 164 LEU A O 1
ATOM 1316 N N . ILE A 1 165 ? -13.801 3.673 6.212 1.00 97.69 165 ILE A N 1
ATOM 1317 C CA . ILE A 1 165 ? -12.564 2.961 6.532 1.00 97.69 165 ILE A CA 1
ATOM 1318 C C . ILE A 1 165 ? -11.430 3.670 5.793 1.00 97.69 165 ILE A C 1
ATOM 1320 O O . ILE A 1 165 ? -11.352 3.627 4.564 1.00 97.69 165 ILE A O 1
ATOM 1324 N N . LEU A 1 166 ? -10.566 4.340 6.548 1.00 97.81 166 LEU A N 1
ATOM 1325 C CA . LEU A 1 166 ? -9.415 5.072 6.039 1.00 97.81 166 LEU A CA 1
ATOM 1326 C C . LEU A 1 166 ? -8.147 4.228 6.205 1.00 97.81 166 LEU A C 1
ATOM 1328 O O . LEU A 1 166 ? -7.674 4.014 7.315 1.00 97.81 166 LEU A O 1
ATOM 1332 N N . ASP A 1 167 ? -7.579 3.751 5.108 1.00 97.19 167 ASP A N 1
ATOM 1333 C CA . ASP A 1 167 ? -6.306 3.038 5.098 1.00 97.19 167 ASP A CA 1
ATOM 1334 C C . ASP A 1 167 ? -5.130 4.020 5.068 1.00 97.19 167 ASP A C 1
ATOM 1336 O O . ASP A 1 167 ? -4.826 4.644 4.052 1.00 97.19 167 ASP A O 1
ATOM 1340 N N . GLU A 1 168 ? -4.455 4.134 6.205 1.00 97.12 168 GLU A N 1
ATOM 1341 C CA . GLU A 1 168 ? -3.250 4.933 6.404 1.00 97.12 168 GLU A CA 1
ATOM 1342 C C . GLU A 1 168 ? -2.000 4.054 6.549 1.00 97.12 168 GLU A C 1
ATOM 1344 O O . GLU A 1 168 ? -1.017 4.451 7.181 1.00 97.12 168 GLU A O 1
ATOM 1349 N N . SER A 1 169 ? -1.995 2.851 5.968 1.00 94.81 169 SER A N 1
ATOM 1350 C CA . SER A 1 169 ? -0.858 1.927 6.055 1.00 94.81 169 SER A CA 1
ATOM 1351 C C . SER A 1 169 ? 0.459 2.500 5.516 1.00 94.81 169 SER A C 1
ATOM 1353 O O . SER A 1 169 ? 1.527 2.046 5.923 1.00 94.81 169 SER A O 1
ATOM 1355 N N . LEU A 1 170 ? 0.399 3.518 4.649 1.00 94.81 170 LEU A N 1
ATOM 1356 C CA . LEU A 1 170 ? 1.566 4.181 4.057 1.00 94.81 170 LEU A CA 1
ATOM 1357 C C . LEU A 1 170 ? 1.797 5.624 4.542 1.00 94.81 170 LEU A C 1
ATOM 1359 O O . LEU A 1 170 ? 2.747 6.266 4.085 1.00 94.81 170 LEU A O 1
ATOM 1363 N N . ILE A 1 171 ? 0.958 6.164 5.437 1.00 95.19 171 ILE A N 1
ATOM 1364 C CA . ILE A 1 171 ? 0.990 7.599 5.785 1.00 95.19 171 ILE A CA 1
ATOM 1365 C C . ILE A 1 171 ? 2.304 8.019 6.438 1.00 95.19 171 ILE A C 1
ATOM 1367 O O . ILE A 1 171 ? 2.761 9.140 6.227 1.00 95.19 171 ILE A O 1
ATOM 1371 N N . GLU A 1 172 ? 2.963 7.117 7.166 1.00 93.06 172 GLU A N 1
ATOM 1372 C CA . GLU A 1 172 ? 4.185 7.466 7.889 1.00 93.06 172 GLU A CA 1
ATOM 1373 C C . GLU A 1 172 ? 5.386 7.696 6.964 1.00 93.06 172 GLU A C 1
ATOM 1375 O O . GLU A 1 172 ? 6.342 8.361 7.365 1.00 93.06 172 GLU A O 1
ATOM 1380 N N . PHE A 1 173 ? 5.313 7.237 5.710 1.00 90.75 173 PHE A N 1
ATOM 1381 C CA . PHE A 1 173 ? 6.303 7.538 4.672 1.00 90.75 173 PHE A CA 1
ATOM 1382 C C . PHE A 1 173 ? 6.103 8.911 4.023 1.00 90.75 173 PHE A C 1
ATOM 1384 O O . PHE A 1 173 ? 6.988 9.369 3.297 1.00 90.75 173 PHE A O 1
ATOM 1391 N N . SER A 1 174 ? 4.961 9.558 4.263 1.00 86.19 174 SER A N 1
ATOM 1392 C CA . SER A 1 174 ? 4.698 10.893 3.739 1.00 86.19 174 SER A CA 1
ATOM 1393 C C . SER A 1 174 ? 5.438 11.974 4.524 1.00 86.19 174 SER A C 1
ATOM 1395 O O . SER A 1 174 ? 5.780 11.812 5.697 1.00 86.19 174 SER A O 1
ATOM 1397 N N . THR A 1 175 ? 5.728 13.087 3.848 1.00 71.44 175 THR A N 1
ATOM 1398 C CA . THR A 1 175 ? 6.483 14.209 4.432 1.00 71.44 175 THR A CA 1
ATOM 1399 C C . THR A 1 175 ? 5.593 15.246 5.123 1.00 71.44 175 THR A C 1
ATOM 1401 O O . THR A 1 175 ? 6.102 16.101 5.848 1.00 71.44 175 THR A O 1
ATOM 1404 N N . SER A 1 176 ? 4.272 15.173 4.937 1.00 72.25 176 SER A N 1
ATOM 1405 C CA . SER A 1 176 ? 3.286 16.088 5.520 1.00 72.25 176 SER A CA 1
ATOM 1406 C C . SER A 1 176 ? 2.472 15.426 6.634 1.00 72.25 176 SER A C 1
ATOM 1408 O O . SER A 1 176 ? 2.159 14.240 6.588 1.00 72.25 176 SER A O 1
ATOM 1410 N N . SER A 1 177 ? 2.095 16.208 7.647 1.00 80.12 177 SER A N 1
ATOM 1411 C CA . SER A 1 177 ? 1.304 15.738 8.793 1.00 80.12 177 SER A CA 1
ATOM 1412 C C . SER A 1 177 ? -0.192 15.676 8.453 1.00 80.12 177 SER A C 1
ATOM 1414 O O . SER A 1 177 ? -0.995 16.442 8.979 1.00 80.12 177 SER A O 1
ATOM 1416 N N . GLU A 1 178 ? -0.567 14.765 7.556 1.00 91.56 178 GLU A N 1
ATOM 1417 C CA . GLU A 1 178 ? -1.951 14.625 7.066 1.00 91.56 178 GLU A CA 1
ATOM 1418 C C . GLU A 1 178 ? -2.714 13.451 7.704 1.00 91.56 178 GLU A C 1
ATOM 1420 O O . GLU A 1 178 ? -3.891 13.255 7.419 1.00 91.56 178 GLU A O 1
ATOM 1425 N N . SER A 1 179 ? -2.072 12.705 8.611 1.00 93.06 179 SER A N 1
ATOM 1426 C CA . SER A 1 179 ? -2.686 11.585 9.340 1.00 93.06 179 SER A CA 1
ATOM 1427 C C . SER A 1 179 ? -3.904 12.015 10.163 1.00 93.06 179 SER A C 1
ATOM 1429 O O . SER A 1 179 ? -3.835 12.968 10.951 1.00 93.06 179 SER A O 1
ATOM 1431 N N . PHE A 1 180 ? -5.000 11.273 10.032 1.00 94.44 180 PHE A N 1
ATOM 1432 C CA . PHE A 1 180 ? -6.258 11.483 10.742 1.00 94.44 180 PHE A CA 1
ATOM 1433 C C . PHE A 1 180 ? -6.299 10.835 12.133 1.00 94.44 180 PHE A C 1
ATOM 1435 O O . PHE A 1 180 ? -7.295 11.006 12.835 1.00 94.44 180 PHE A O 1
ATOM 1442 N N . SER A 1 181 ? -5.231 10.141 12.567 1.00 94.38 181 SER A N 1
ATOM 1443 C CA . SER A 1 181 ? -5.181 9.393 13.840 1.00 94.38 181 SER A CA 1
ATOM 1444 C C . SER A 1 181 ? -5.771 10.149 15.033 1.00 94.38 181 SER A C 1
ATOM 1446 O O . SER A 1 181 ? -6.552 9.593 15.796 1.00 94.38 181 SER A O 1
ATOM 1448 N N . GLN A 1 182 ? -5.406 11.425 15.194 1.00 93.19 182 GLN A N 1
ATOM 1449 C CA . GLN A 1 182 ? -5.770 12.238 16.363 1.00 93.19 182 GLN A CA 1
ATOM 1450 C C . GLN A 1 182 ? -7.211 12.762 16.345 1.00 93.19 182 GLN A C 1
ATOM 1452 O O . GLN A 1 182 ? -7.682 13.296 17.347 1.00 93.19 182 GLN A O 1
ATOM 1457 N N . GLU A 1 183 ? -7.924 12.618 15.228 1.00 93.00 183 GLU A N 1
ATOM 1458 C CA . GLU A 1 183 ? -9.331 13.011 15.129 1.00 93.00 183 GLU A CA 1
ATOM 1459 C C . GLU A 1 183 ? -10.276 11.857 15.495 1.00 93.00 183 GLU A C 1
ATOM 1461 O O . GLU A 1 183 ? -11.485 12.068 15.599 1.00 93.00 183 GLU A O 1
ATOM 1466 N N . ILE A 1 184 ? -9.750 10.649 15.749 1.00 94.06 184 ILE A N 1
ATOM 1467 C CA . ILE A 1 184 ? -10.573 9.447 15.930 1.00 94.06 184 ILE A CA 1
ATOM 1468 C C . ILE A 1 184 ? -11.607 9.592 17.046 1.00 94.06 184 ILE A C 1
ATOM 1470 O O . ILE A 1 184 ? -12.760 9.210 16.857 1.00 94.06 184 ILE A O 1
ATOM 1474 N N . SER A 1 185 ? -11.247 10.241 18.157 1.00 90.25 185 SER A N 1
ATOM 1475 C CA . SER A 1 185 ? -12.145 10.456 19.295 1.00 90.25 185 SER A CA 1
ATOM 1476 C C . SER A 1 185 ? -13.351 11.341 18.962 1.00 90.25 185 SER A C 1
ATOM 1478 O O . SER A 1 185 ? -14.344 11.319 19.689 1.00 90.25 185 SER A O 1
ATOM 1480 N N . ARG A 1 186 ? -13.285 12.130 17.882 1.00 89.94 186 ARG A N 1
ATOM 1481 C CA . ARG A 1 186 ? -14.353 13.043 17.439 1.00 89.94 186 ARG A CA 1
ATOM 1482 C C . ARG A 1 186 ? -15.221 12.455 16.331 1.00 89.94 186 ARG A C 1
ATOM 1484 O O . ARG A 1 186 ? -16.376 12.853 16.206 1.00 89.94 186 ARG A O 1
ATOM 1491 N N . GLU A 1 187 ? -14.687 11.513 15.562 1.00 92.50 187 GLU A N 1
ATOM 1492 C CA . GLU A 1 187 ? -15.323 10.989 14.355 1.00 92.50 187 GLU A CA 1
ATOM 1493 C C . GLU A 1 187 ? -15.929 9.602 14.607 1.00 92.50 187 GLU A C 1
ATOM 1495 O O . GLU A 1 187 ? -15.252 8.576 14.587 1.00 92.50 187 GLU A O 1
ATOM 1500 N N . SER A 1 188 ? -17.240 9.559 14.861 1.00 90.19 188 SER A N 1
ATOM 1501 C CA . SER A 1 188 ? -17.928 8.308 15.227 1.00 90.19 188 SER A CA 1
ATOM 1502 C C . SER A 1 188 ? -18.105 7.302 14.084 1.00 90.19 188 SER A C 1
ATOM 1504 O O . SER A 1 188 ? -18.333 6.118 14.330 1.00 90.19 188 SER A O 1
ATOM 1506 N N . ASN A 1 189 ? -17.999 7.763 12.838 1.00 93.06 189 ASN A N 1
ATOM 1507 C CA . ASN A 1 189 ? -18.141 6.971 11.620 1.00 93.06 189 ASN A CA 1
ATOM 1508 C C . ASN A 1 189 ? -16.798 6.772 10.896 1.00 93.06 189 ASN A C 1
ATOM 1510 O O . ASN A 1 189 ? -16.782 6.591 9.679 1.00 93.06 189 ASN A O 1
ATOM 1514 N N . LEU A 1 190 ? -15.687 6.794 11.635 1.00 97.31 190 LEU A N 1
ATOM 1515 C CA . LEU A 1 190 ? -14.338 6.595 11.118 1.00 97.31 190 LEU A CA 1
ATOM 1516 C C . LEU A 1 190 ? -13.680 5.365 11.758 1.00 97.31 190 LEU A C 1
ATOM 1518 O O . LEU A 1 190 ? -13.712 5.178 12.974 1.00 97.31 190 LEU A O 1
ATOM 1522 N N . ILE A 1 191 ? -13.039 4.551 10.924 1.00 98.12 191 ILE A N 1
ATOM 1523 C CA . ILE A 1 191 ? -12.049 3.549 11.324 1.00 98.12 191 ILE A CA 1
ATOM 1524 C C . ILE A 1 191 ? -10.788 3.819 10.513 1.00 98.12 191 ILE A C 1
ATOM 1526 O O . ILE A 1 191 ? -10.857 3.884 9.289 1.00 98.12 191 ILE A O 1
ATOM 1530 N N . ILE A 1 192 ? -9.640 3.946 11.171 1.00 98.44 192 ILE A N 1
ATOM 1531 C CA . ILE A 1 192 ? -8.348 4.132 10.504 1.00 98.44 192 ILE A CA 1
ATOM 1532 C C . ILE A 1 192 ? -7.570 2.825 10.582 1.00 98.44 192 ILE A C 1
ATOM 1534 O O . ILE A 1 192 ? -7.338 2.326 11.677 1.00 98.44 192 ILE A O 1
ATOM 1538 N N . LEU A 1 193 ? -7.148 2.279 9.445 1.00 98.25 193 LEU A N 1
ATOM 1539 C CA . LEU A 1 193 ? -6.315 1.082 9.356 1.00 98.25 193 LEU A CA 1
ATOM 1540 C C . LEU A 1 193 ? -4.844 1.467 9.195 1.00 98.25 193 LEU A C 1
ATOM 1542 O O . LEU A 1 193 ? -4.510 2.326 8.380 1.00 98.25 193 LEU A O 1
ATOM 1546 N N . LYS A 1 194 ? -3.954 0.809 9.940 1.00 97.44 194 LYS A N 1
ATOM 1547 C CA . LYS A 1 194 ? -2.499 0.995 9.853 1.00 97.44 194 LYS A CA 1
ATOM 1548 C C . LYS A 1 194 ? -1.753 -0.330 10.024 1.00 97.44 194 LYS A C 1
ATOM 1550 O O . LYS A 1 194 ? -2.232 -1.258 10.668 1.00 97.44 194 LYS A O 1
ATOM 1555 N N . SER A 1 195 ? -0.553 -0.416 9.455 1.00 95.31 195 SER A N 1
ATOM 1556 C CA . SER A 1 195 ? 0.257 -1.640 9.441 1.00 95.31 195 SER A CA 1
ATOM 1557 C C . SER A 1 195 ? 1.632 -1.380 10.051 1.00 95.31 195 SER A C 1
ATOM 1559 O O . SER A 1 195 ? 2.368 -0.510 9.585 1.00 95.31 195 SER A O 1
ATOM 1561 N N . LEU A 1 196 ? 1.981 -2.130 11.102 1.00 94.38 196 LEU A N 1
ATOM 1562 C CA . LEU A 1 196 ? 3.331 -2.084 11.670 1.00 94.38 196 LEU A CA 1
ATOM 1563 C C . LEU A 1 196 ? 4.311 -2.916 10.838 1.00 94.38 196 LEU A C 1
ATOM 1565 O O . LEU A 1 196 ? 5.482 -2.567 10.749 1.00 94.38 196 LEU A O 1
ATOM 1569 N N . ASP A 1 197 ? 3.864 -3.993 10.196 1.00 92.50 197 ASP A N 1
ATOM 1570 C CA . ASP A 1 197 ? 4.705 -4.799 9.308 1.00 92.50 197 ASP A CA 1
ATOM 1571 C C . ASP A 1 197 ? 5.214 -4.013 8.102 1.00 92.50 197 ASP A C 1
ATOM 1573 O O . ASP A 1 197 ? 6.424 -4.010 7.866 1.00 92.50 197 ASP A O 1
ATOM 1577 N N . LYS A 1 198 ? 4.356 -3.242 7.424 1.00 92.50 198 LYS A N 1
ATOM 1578 C CA . LYS A 1 198 ? 4.798 -2.326 6.368 1.00 92.50 198 LYS A CA 1
ATOM 1579 C C . LYS A 1 198 ? 5.723 -1.255 6.922 1.00 92.50 198 LYS A C 1
ATOM 1581 O O . LYS A 1 198 ? 6.768 -1.004 6.324 1.00 92.50 198 LYS A O 1
ATOM 1586 N N . LEU A 1 199 ? 5.378 -0.670 8.072 1.00 92.88 199 LEU A N 1
ATOM 1587 C CA . LEU A 1 199 ? 6.170 0.384 8.702 1.00 92.88 199 LEU A CA 1
ATOM 1588 C C . LEU A 1 199 ? 7.593 -0.064 9.033 1.00 92.88 199 LEU A C 1
ATOM 1590 O O . LEU A 1 199 ? 8.526 0.691 8.790 1.00 92.88 199 LEU A O 1
ATOM 1594 N N . PHE A 1 200 ? 7.759 -1.276 9.561 1.00 91.56 200 PHE A N 1
ATOM 1595 C CA . PHE A 1 200 ? 9.054 -1.807 9.991 1.00 91.56 200 PHE A CA 1
ATOM 1596 C C . PHE A 1 200 ? 9.742 -2.706 8.944 1.00 91.56 200 PHE A C 1
ATOM 1598 O O . PHE A 1 200 ? 10.849 -3.196 9.168 1.00 91.56 200 PHE A O 1
ATOM 1605 N N . GLY A 1 201 ? 9.109 -2.936 7.787 1.00 89.75 201 GLY A N 1
ATOM 1606 C CA . GLY A 1 201 ? 9.647 -3.797 6.727 1.00 89.75 201 GLY A CA 1
ATOM 1607 C C . GLY A 1 201 ? 9.667 -5.287 7.099 1.00 89.75 201 GLY A C 1
ATOM 1608 O O . GLY A 1 201 ? 10.583 -6.012 6.703 1.00 89.75 201 GLY A O 1
ATOM 1609 N N . LEU A 1 202 ? 8.685 -5.740 7.886 1.00 89.00 202 LEU A N 1
ATOM 1610 C CA . LEU A 1 202 ? 8.585 -7.083 8.467 1.00 89.00 202 LEU A CA 1
ATOM 1611 C C . LEU A 1 202 ? 7.423 -7.899 7.876 1.00 89.00 202 LEU A C 1
ATOM 1613 O O . LEU A 1 202 ? 6.638 -8.488 8.613 1.00 89.00 202 LEU A O 1
ATOM 1617 N N . ASP A 1 203 ? 7.343 -8.003 6.549 1.00 84.38 203 ASP A N 1
ATOM 1618 C CA . ASP A 1 203 ? 6.253 -8.704 5.831 1.00 84.38 203 ASP A CA 1
ATOM 1619 C C . ASP A 1 203 ? 6.029 -10.161 6.277 1.00 84.38 203 ASP A C 1
ATOM 1621 O O . ASP A 1 203 ? 4.937 -10.710 6.153 1.00 84.38 203 ASP A O 1
ATOM 1625 N N . GLY A 1 204 ? 7.071 -10.812 6.807 1.00 85.94 204 GLY A N 1
ATOM 1626 C CA . GLY A 1 204 ? 6.990 -12.171 7.351 1.00 85.94 204 GLY A CA 1
ATOM 1627 C C . GLY A 1 204 ? 6.347 -12.268 8.741 1.00 85.94 204 GLY A C 1
ATOM 1628 O O . GLY A 1 204 ? 6.086 -13.373 9.214 1.00 85.94 204 GLY A O 1
ATOM 1629 N N . LEU A 1 205 ? 6.101 -11.138 9.404 1.00 88.88 205 LEU A N 1
ATOM 1630 C CA . LEU A 1 205 ? 5.533 -11.028 10.746 1.00 88.88 205 LEU A CA 1
ATOM 1631 C C . LEU A 1 205 ? 4.353 -10.041 10.743 1.00 88.88 205 LEU A C 1
ATOM 1633 O O . LEU A 1 205 ? 4.378 -9.100 11.520 1.00 88.88 205 LEU A O 1
ATOM 1637 N N . PRO A 1 206 ? 3.310 -10.239 9.916 1.00 91.69 206 PRO A N 1
ATOM 1638 C CA . PRO A 1 206 ? 2.248 -9.249 9.745 1.00 91.69 206 PRO A CA 1
ATOM 1639 C C . PRO A 1 206 ? 1.624 -8.841 11.086 1.00 91.69 206 PRO A C 1
ATOM 1641 O O . PRO A 1 206 ? 1.420 -9.689 11.961 1.00 91.69 206 PRO A O 1
ATOM 1644 N N . LEU A 1 207 ? 1.360 -7.542 11.249 1.00 94.81 207 LEU A N 1
ATOM 1645 C CA . LEU A 1 207 ? 0.636 -6.985 12.388 1.00 94.81 207 LEU A CA 1
ATOM 1646 C C . LEU A 1 207 ? -0.055 -5.693 11.949 1.00 94.81 207 LEU A C 1
ATOM 1648 O O . LEU A 1 207 ? 0.565 -4.638 11.771 1.00 94.81 207 LEU A O 1
ATOM 1652 N N . GLY A 1 208 ? -1.372 -5.801 11.800 1.00 96.00 208 GLY A N 1
ATOM 1653 C CA . GLY A 1 208 ? -2.252 -4.676 11.528 1.00 96.00 208 GLY A CA 1
ATOM 1654 C C . GLY A 1 208 ? -2.892 -4.160 12.810 1.00 96.00 208 GLY A C 1
ATOM 1655 O O . GLY A 1 208 ? -3.067 -4.898 13.779 1.00 96.00 208 GLY A O 1
ATOM 1656 N N . TYR A 1 209 ? -3.280 -2.896 12.811 1.00 97.88 209 TYR A N 1
ATOM 1657 C CA . TYR A 1 209 ? -4.104 -2.325 13.866 1.00 97.88 209 TYR A CA 1
ATOM 1658 C C . TYR A 1 209 ? -5.095 -1.329 13.284 1.00 97.88 209 TYR A C 1
ATOM 1660 O O . TYR A 1 209 ? -4.910 -0.811 12.178 1.00 97.88 209 TYR A O 1
ATOM 1668 N N . ALA A 1 210 ? -6.152 -1.071 14.042 1.00 98.12 210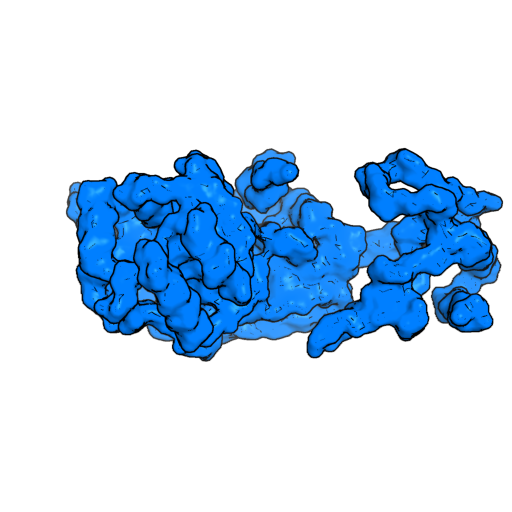 ALA A N 1
ATOM 1669 C CA . ALA A 1 210 ? -7.083 -0.006 13.747 1.00 98.12 210 ALA A CA 1
ATOM 1670 C C . ALA A 1 210 ? -7.179 0.984 14.901 1.00 98.12 210 ALA A C 1
ATOM 1672 O O . ALA A 1 210 ? -7.096 0.603 16.071 1.00 98.12 210 ALA A O 1
ATOM 1673 N N . LEU A 1 211 ? -7.381 2.246 14.534 1.00 98.44 211 LEU A N 1
ATOM 1674 C CA . LEU A 1 211 ? -7.856 3.290 15.427 1.00 98.44 211 LEU A CA 1
ATOM 1675 C C . LEU A 1 211 ? -9.350 3.469 15.162 1.00 98.44 211 LEU A C 1
ATOM 1677 O O . LEU A 1 211 ? -9.751 3.715 14.021 1.00 98.44 211 LEU A O 1
ATOM 1681 N N . ALA A 1 212 ? -10.176 3.308 16.187 1.00 97.50 212 ALA A N 1
ATOM 1682 C CA . ALA A 1 212 ? -11.626 3.427 16.086 1.00 97.50 212 ALA A CA 1
ATOM 1683 C C . ALA A 1 212 ? -12.230 3.875 17.418 1.00 97.50 212 ALA A C 1
ATOM 1685 O O . ALA A 1 212 ? -11.591 3.809 18.464 1.00 97.50 212 ALA A O 1
ATOM 1686 N N . GLN A 1 213 ? -13.495 4.292 17.398 1.00 96.44 213 GLN A N 1
ATOM 1687 C CA . GLN A 1 213 ? -14.233 4.552 18.634 1.00 96.44 213 GLN A CA 1
ATOM 1688 C C . GLN A 1 213 ? -14.239 3.327 19.559 1.00 96.44 213 GLN A C 1
ATOM 1690 O O . GLN A 1 213 ? -14.289 2.175 19.111 1.00 96.44 213 GLN A O 1
ATOM 1695 N N . ARG A 1 214 ? -14.271 3.589 20.868 1.00 96.00 214 ARG A N 1
ATOM 1696 C CA . ARG A 1 214 ? -14.170 2.572 21.927 1.00 96.00 214 ARG A CA 1
ATOM 1697 C C . ARG A 1 214 ? -15.197 1.448 21.780 1.00 96.00 214 ARG A C 1
ATOM 1699 O O . ARG A 1 214 ? -14.915 0.292 22.095 1.00 96.00 214 ARG A O 1
ATOM 1706 N N . GLU A 1 215 ? -16.397 1.759 21.300 1.00 95.06 215 GLU A N 1
ATOM 1707 C CA . GLU A 1 215 ? -17.471 0.797 21.052 1.00 95.06 215 GLU A CA 1
ATOM 1708 C C . GLU A 1 215 ? -17.135 -0.167 19.909 1.00 95.06 215 GLU A C 1
ATOM 1710 O O . GLU A 1 215 ? -17.412 -1.363 20.029 1.00 95.06 215 GLU A O 1
ATOM 1715 N N . ILE A 1 216 ? -16.508 0.330 18.837 1.00 95.25 216 ILE A N 1
ATOM 1716 C CA . ILE A 1 216 ? -16.070 -0.475 17.690 1.00 95.25 216 ILE A CA 1
ATOM 1717 C C . ILE A 1 216 ? -14.921 -1.387 18.121 1.00 95.25 216 ILE A C 1
ATOM 1719 O O . ILE A 1 216 ? -14.996 -2.599 17.915 1.00 95.25 216 ILE A O 1
ATOM 1723 N N . CYS A 1 217 ? -13.907 -0.840 18.800 1.00 96.31 217 CYS A N 1
ATOM 1724 C CA . CYS A 1 217 ? -12.797 -1.631 19.335 1.00 96.31 217 CYS A CA 1
ATOM 1725 C C . CYS A 1 217 ? -13.298 -2.720 20.291 1.00 96.31 217 CYS A C 1
ATOM 1727 O O . CYS A 1 217 ? -12.906 -3.879 20.175 1.00 96.31 217 CYS A O 1
ATOM 1729 N N . ARG A 1 218 ? -14.246 -2.403 21.185 1.00 95.50 218 ARG A N 1
ATOM 1730 C CA . ARG A 1 218 ? -14.868 -3.399 22.073 1.00 95.50 218 ARG A CA 1
ATOM 1731 C C . ARG A 1 218 ? -15.624 -4.483 21.299 1.00 95.50 218 ARG A C 1
ATOM 1733 O O . ARG A 1 218 ? -15.565 -5.648 21.686 1.00 95.50 218 ARG A O 1
ATOM 1740 N N . ALA A 1 219 ? -16.341 -4.129 20.233 1.00 95.94 219 ALA A N 1
ATOM 1741 C CA . ALA A 1 219 ? -17.043 -5.102 19.398 1.00 95.94 219 ALA A CA 1
ATOM 1742 C C . ALA A 1 219 ? -16.068 -6.063 18.697 1.00 95.94 219 ALA A C 1
ATOM 1744 O O . ALA A 1 219 ? -16.304 -7.271 18.695 1.00 95.94 219 ALA A O 1
ATOM 1745 N N . LEU A 1 220 ? -14.948 -5.544 18.185 1.00 95.44 220 LEU A N 1
ATOM 1746 C CA . LEU A 1 220 ? -13.878 -6.344 17.583 1.00 95.44 220 LEU A CA 1
ATOM 1747 C C . LEU A 1 220 ? -13.205 -7.261 18.617 1.00 95.44 220 LEU A C 1
ATOM 1749 O O . LEU A 1 220 ? -13.020 -8.449 18.350 1.00 95.44 220 LEU A O 1
ATOM 1753 N N . LYS A 1 221 ? -12.965 -6.767 19.839 1.00 93.69 221 LYS A N 1
ATOM 1754 C CA . LYS A 1 221 ? -12.461 -7.589 20.954 1.00 93.69 221 LYS A CA 1
ATOM 1755 C C . LYS A 1 221 ? -13.403 -8.734 21.325 1.00 93.69 221 LYS A C 1
ATOM 1757 O O . LYS A 1 221 ? -12.982 -9.858 21.577 1.00 93.69 221 LYS A O 1
ATOM 1762 N N . ASN A 1 222 ? -14.714 -8.495 21.295 1.00 93.69 222 ASN A N 1
ATOM 1763 C CA . ASN A 1 222 ? -15.702 -9.529 21.621 1.00 93.69 222 ASN A CA 1
ATOM 1764 C C . ASN A 1 222 ? -15.711 -10.707 20.632 1.00 93.69 222 ASN A C 1
ATOM 1766 O O . ASN A 1 222 ? -16.098 -11.812 21.018 1.00 93.69 222 ASN A O 1
ATOM 1770 N N . VAL A 1 223 ? -15.286 -10.495 19.381 1.00 93.50 223 VAL A N 1
ATOM 1771 C CA . VAL A 1 223 ? -15.100 -11.578 18.397 1.00 93.50 223 VAL A CA 1
ATOM 1772 C C . VAL A 1 223 ? -13.662 -12.105 18.353 1.00 93.50 223 VAL A C 1
ATOM 1774 O O . VAL A 1 223 ? -13.387 -13.054 17.621 1.00 93.50 223 VAL A O 1
ATOM 1777 N N . GLY A 1 224 ? -12.774 -11.569 19.195 1.00 91.00 224 GLY A N 1
ATOM 1778 C CA . GLY A 1 224 ? -11.424 -12.070 19.426 1.00 91.00 224 GLY A CA 1
ATOM 1779 C C . GLY A 1 224 ? -10.424 -11.736 18.324 1.00 91.00 224 GLY A C 1
ATOM 1780 O O . GLY A 1 224 ? -9.531 -12.549 18.086 1.00 91.00 224 GLY A O 1
ATOM 1781 N N . VAL A 1 225 ? -10.570 -10.590 17.649 1.00 91.38 225 VAL A N 1
ATOM 1782 C CA . VAL A 1 225 ? -9.630 -10.122 16.605 1.00 91.38 225 VAL A CA 1
ATOM 1783 C C . VAL A 1 225 ? -8.191 -10.067 17.127 1.00 91.38 225 VAL A C 1
ATOM 1785 O O . VAL A 1 225 ? -7.257 -10.511 16.463 1.00 91.38 225 VAL A O 1
ATOM 1788 N N . GLU A 1 226 ? -8.015 -9.618 18.364 1.00 87.75 226 GLU A N 1
ATOM 1789 C CA . GLU A 1 226 ? -6.726 -9.442 19.026 1.00 87.75 226 GLU A CA 1
ATOM 1790 C C . GLU A 1 226 ? -5.992 -10.764 19.298 1.00 87.75 226 GLU A C 1
ATOM 1792 O O . GLU A 1 226 ? -4.777 -10.785 19.492 1.00 87.75 226 GLU A O 1
ATOM 1797 N N . ARG A 1 227 ? -6.705 -11.898 19.241 1.00 85.06 227 ARG A N 1
ATOM 1798 C CA . ARG A 1 227 ? -6.128 -13.239 19.428 1.00 85.06 227 ARG A CA 1
ATOM 1799 C C . ARG A 1 227 ? -5.274 -13.698 18.246 1.00 85.06 227 ARG A C 1
ATOM 1801 O O . ARG A 1 227 ? -4.600 -14.719 18.367 1.00 85.06 227 ARG A O 1
ATOM 1808 N N . GLY A 1 228 ? -5.311 -12.979 17.121 1.00 81.62 228 GLY A N 1
ATOM 1809 C CA . GLY A 1 228 ? -4.438 -13.217 15.969 1.00 81.62 228 GLY A CA 1
ATOM 1810 C C . GLY A 1 228 ? -2.971 -12.842 16.221 1.00 81.62 228 GLY A C 1
ATOM 1811 O O . GLY A 1 228 ? -2.091 -13.278 15.478 1.00 81.62 228 GLY A O 1
ATOM 1812 N N . VAL A 1 229 ? -2.683 -12.074 17.280 1.00 89.00 229 VAL A N 1
ATOM 1813 C CA . VAL A 1 229 ? -1.325 -11.628 17.612 1.00 89.00 229 VAL A CA 1
ATOM 1814 C C . VAL A 1 229 ? -0.636 -12.634 18.534 1.00 89.00 229 VAL A C 1
ATOM 1816 O O . VAL A 1 229 ? -0.986 -12.784 19.703 1.00 89.00 229 VAL A O 1
ATOM 1819 N N . ASP A 1 230 ? 0.377 -13.323 18.012 1.00 86.06 230 ASP A N 1
ATOM 1820 C CA . ASP A 1 230 ? 1.201 -14.237 18.804 1.00 86.06 230 ASP A CA 1
ATOM 1821 C C . ASP A 1 230 ? 2.272 -13.512 19.644 1.00 86.06 230 ASP A C 1
ATOM 1823 O O . ASP A 1 230 ? 2.600 -12.340 19.436 1.00 86.06 230 ASP A O 1
ATOM 1827 N N . ALA A 1 231 ? 2.850 -14.241 20.604 1.00 83.56 231 ALA A N 1
ATOM 1828 C CA . ALA A 1 231 ? 3.853 -13.716 21.528 1.00 83.56 231 ALA A CA 1
ATOM 1829 C C . ALA A 1 231 ? 5.129 -13.203 20.833 1.00 83.56 231 ALA A C 1
ATOM 1831 O O . ALA A 1 231 ? 5.754 -12.263 21.332 1.00 83.56 231 ALA A O 1
ATOM 1832 N N . VAL A 1 232 ? 5.507 -13.787 19.689 1.00 85.44 232 VAL A N 1
ATOM 1833 C CA . VAL A 1 232 ? 6.699 -13.396 18.924 1.00 85.44 232 VAL A CA 1
ATOM 1834 C C . VAL A 1 232 ? 6.489 -12.031 18.294 1.00 85.44 232 VAL A C 1
ATOM 1836 O O . VAL A 1 232 ? 7.285 -11.122 18.536 1.00 85.44 232 VAL A O 1
ATOM 1839 N N . ARG A 1 233 ? 5.386 -11.859 17.558 1.00 88.50 233 ARG A N 1
ATOM 1840 C CA . ARG A 1 233 ? 5.001 -10.565 16.981 1.00 88.50 233 ARG A CA 1
ATOM 1841 C C . ARG A 1 233 ? 4.890 -9.507 18.073 1.00 88.50 233 ARG A C 1
ATOM 1843 O O . ARG A 1 233 ? 5.512 -8.455 17.960 1.00 88.50 233 ARG A O 1
ATOM 1850 N N . ARG A 1 234 ? 4.194 -9.814 19.172 1.00 89.06 234 ARG A N 1
ATOM 1851 C CA . ARG A 1 234 ? 4.025 -8.895 20.306 1.00 89.06 234 ARG A CA 1
ATOM 1852 C C . ARG A 1 234 ? 5.350 -8.342 20.825 1.00 89.06 234 ARG A C 1
ATOM 1854 O O . ARG A 1 234 ? 5.512 -7.128 20.885 1.00 89.06 234 ARG A O 1
ATOM 1861 N N . LYS A 1 235 ? 6.305 -9.210 21.171 1.00 87.62 235 LYS A N 1
ATOM 1862 C CA . LYS A 1 235 ? 7.604 -8.769 21.706 1.00 87.62 235 LYS A CA 1
ATOM 1863 C C . LYS A 1 235 ? 8.399 -7.932 20.718 1.00 87.62 235 LYS A C 1
ATOM 1865 O O . LYS A 1 235 ? 8.984 -6.927 21.111 1.00 87.62 235 LYS A O 1
ATOM 1870 N N . ILE A 1 236 ? 8.430 -8.356 19.457 1.00 88.69 236 ILE A N 1
ATOM 1871 C CA . ILE A 1 236 ? 9.174 -7.647 18.418 1.00 88.69 236 ILE A CA 1
ATOM 1872 C C . ILE A 1 236 ? 8.596 -6.247 18.243 1.00 88.69 236 ILE A C 1
ATOM 1874 O O . ILE A 1 236 ? 9.331 -5.277 18.374 1.00 88.69 236 ILE A O 1
ATOM 1878 N N . TYR A 1 237 ? 7.286 -6.115 18.036 1.00 91.19 237 TYR A N 1
ATOM 1879 C CA . TYR A 1 237 ? 6.686 -4.802 17.815 1.00 91.19 237 TYR A CA 1
ATOM 1880 C C . TYR A 1 237 ? 6.737 -3.895 19.044 1.00 91.19 237 TYR A C 1
ATOM 1882 O O . TYR A 1 237 ? 6.968 -2.702 18.879 1.00 91.19 237 TYR A O 1
ATOM 1890 N N . LEU A 1 238 ? 6.624 -4.431 20.265 1.00 91.06 238 LEU A N 1
ATOM 1891 C CA . LEU A 1 238 ? 6.848 -3.642 21.483 1.00 91.06 238 LEU A CA 1
ATOM 1892 C C . LEU A 1 238 ? 8.260 -3.055 21.537 1.00 91.06 238 LEU A C 1
ATOM 1894 O O . LEU A 1 238 ? 8.420 -1.880 21.850 1.00 91.06 238 LEU A O 1
ATOM 1898 N N . HIS A 1 239 ? 9.277 -3.852 21.197 1.00 89.25 239 HIS A N 1
ATOM 1899 C CA . HIS A 1 239 ? 10.656 -3.373 21.145 1.00 89.25 239 HIS A CA 1
ATOM 1900 C C . HIS A 1 239 ? 10.846 -2.281 20.083 1.00 89.25 239 HIS A C 1
ATOM 1902 O O . HIS A 1 239 ? 11.504 -1.279 20.340 1.00 89.25 239 HIS A O 1
ATOM 1908 N N . LEU A 1 240 ? 10.243 -2.456 18.905 1.00 89.06 240 LEU A N 1
ATOM 1909 C CA . LEU A 1 240 ? 10.352 -1.506 17.796 1.00 89.06 240 LEU A CA 1
ATOM 1910 C C . LEU A 1 240 ? 9.616 -0.187 18.054 1.00 89.06 240 LEU A C 1
ATOM 1912 O O . LEU A 1 240 ? 10.039 0.860 17.569 1.00 89.06 240 LEU A O 1
ATOM 1916 N N . LEU A 1 241 ? 8.521 -0.228 18.815 1.00 91.69 241 LEU A N 1
ATOM 1917 C CA . LEU A 1 241 ? 7.745 0.959 19.169 1.00 91.69 241 LEU A CA 1
ATOM 1918 C C . LEU A 1 241 ? 8.439 1.845 20.219 1.00 91.69 241 LEU A C 1
ATOM 1920 O O . LEU A 1 241 ? 8.101 3.025 20.309 1.00 91.69 241 LEU A O 1
ATOM 1924 N N . ASP A 1 242 ? 9.404 1.324 20.986 1.00 87.06 242 ASP A N 1
ATOM 1925 C CA . ASP A 1 242 ? 10.088 2.079 22.051 1.00 87.06 242 ASP A CA 1
ATOM 1926 C C . ASP A 1 242 ? 10.940 3.246 21.506 1.00 87.06 242 ASP A C 1
ATOM 1928 O O . ASP A 1 242 ? 10.950 4.327 22.094 1.00 87.06 242 ASP A O 1
ATOM 1932 N N . ASP A 1 243 ? 11.566 3.071 20.333 1.00 82.06 243 ASP A N 1
ATOM 1933 C CA . ASP A 1 243 ? 12.352 4.104 19.626 1.00 82.06 243 ASP A CA 1
ATOM 1934 C C . ASP A 1 243 ? 11.825 4.379 18.204 1.00 82.06 243 ASP A C 1
ATOM 1936 O O . ASP A 1 243 ? 12.562 4.506 17.222 1.00 82.06 243 ASP A O 1
ATOM 1940 N N . ILE A 1 244 ? 10.500 4.462 18.072 1.00 88.62 244 ILE A N 1
ATOM 1941 C CA . ILE A 1 244 ? 9.862 4.673 16.768 1.00 88.62 244 ILE A CA 1
ATOM 1942 C C . ILE A 1 244 ? 10.264 6.006 16.117 1.00 88.62 244 ILE A C 1
ATOM 1944 O O . ILE A 1 244 ? 10.410 6.076 14.900 1.00 88.62 244 ILE A O 1
ATOM 1948 N N . SER A 1 245 ? 10.470 7.069 16.898 1.00 86.69 245 SER A N 1
ATOM 1949 C CA . SER A 1 245 ? 10.728 8.412 16.360 1.00 86.69 245 SER A CA 1
ATOM 1950 C C . SER A 1 245 ? 12.023 8.486 15.549 1.00 86.69 245 SER A C 1
ATOM 1952 O O . SER A 1 245 ? 11.996 8.998 14.429 1.00 86.69 245 SER A O 1
ATOM 1954 N N . GLY A 1 246 ? 13.132 7.955 16.082 1.00 88.00 246 GLY A N 1
ATOM 1955 C CA . GLY A 1 246 ? 14.409 7.914 15.362 1.00 88.00 246 GLY A CA 1
ATOM 1956 C C . GLY A 1 246 ? 14.319 7.034 14.116 1.00 88.00 246 GLY A C 1
ATOM 1957 O O . GLY A 1 246 ? 14.722 7.440 13.026 1.00 88.00 246 GLY A O 1
ATOM 1958 N N . TYR A 1 247 ? 13.671 5.874 14.244 1.00 89.19 247 TYR A N 1
ATOM 1959 C CA . TYR A 1 247 ? 13.456 4.958 13.126 1.00 89.19 247 TYR A CA 1
ATOM 1960 C C . TYR A 1 247 ? 12.639 5.580 11.978 1.00 89.19 247 TYR A C 1
ATOM 1962 O O . TYR A 1 247 ? 12.960 5.373 10.804 1.00 89.19 247 TYR A O 1
ATOM 1970 N N . LEU A 1 248 ? 11.588 6.351 12.280 1.00 90.31 248 LEU A N 1
ATOM 1971 C CA . LEU A 1 248 ? 10.771 7.024 11.263 1.00 90.31 248 LEU A CA 1
ATOM 1972 C C . LEU A 1 248 ? 11.555 8.092 10.501 1.00 90.31 248 LEU A C 1
ATOM 1974 O O . LEU A 1 248 ? 11.382 8.218 9.288 1.00 90.31 248 LEU A O 1
ATOM 1978 N N . GLU A 1 249 ? 12.400 8.859 11.191 1.00 89.56 249 GLU A N 1
ATOM 1979 C CA . GLU A 1 249 ? 13.255 9.869 10.565 1.00 89.56 249 GLU A CA 1
ATOM 1980 C C . GLU A 1 249 ? 14.221 9.214 9.570 1.00 89.56 249 GLU A C 1
ATOM 1982 O O . GLU A 1 249 ? 14.194 9.543 8.381 1.00 89.56 249 GLU A O 1
ATOM 1987 N N . GLU A 1 250 ? 14.964 8.193 10.007 1.00 90.44 250 GLU A N 1
ATOM 1988 C CA . GLU A 1 250 ? 15.877 7.428 9.146 1.00 90.44 250 GLU A CA 1
ATOM 1989 C C . GLU A 1 250 ? 15.154 6.782 7.956 1.00 90.44 250 GLU A C 1
ATOM 1991 O O . GLU A 1 250 ? 15.637 6.801 6.819 1.00 90.44 250 GLU A O 1
ATOM 1996 N N . SER A 1 251 ? 13.960 6.236 8.195 1.00 91.38 251 SER A N 1
ATOM 1997 C CA . SER A 1 251 ? 13.149 5.599 7.158 1.00 91.38 251 SER A CA 1
ATOM 1998 C C . SER A 1 251 ? 12.697 6.593 6.091 1.00 91.38 251 SER A C 1
ATOM 2000 O O . SER A 1 251 ? 12.810 6.308 4.896 1.00 91.38 251 SER A O 1
ATOM 2002 N N . ARG A 1 252 ? 12.233 7.784 6.489 1.00 92.12 252 ARG A N 1
ATOM 2003 C CA . ARG A 1 252 ? 11.842 8.856 5.558 1.00 92.12 252 ARG A CA 1
ATOM 2004 C C . ARG A 1 252 ? 13.033 9.350 4.744 1.00 92.12 252 ARG A C 1
ATOM 2006 O O . ARG A 1 252 ? 12.914 9.517 3.529 1.00 92.12 252 ARG A O 1
ATOM 2013 N N . GLU A 1 253 ? 14.191 9.530 5.376 1.00 91.94 253 GLU A N 1
ATOM 2014 C CA . GLU A 1 253 ? 15.423 9.908 4.680 1.00 91.94 253 GLU A CA 1
ATOM 2015 C C . GLU A 1 253 ? 15.849 8.857 3.650 1.00 91.94 253 GLU A C 1
ATOM 2017 O O . GLU A 1 253 ? 16.206 9.200 2.514 1.00 91.94 253 GLU A O 1
ATOM 2022 N N . MET A 1 254 ? 15.783 7.574 4.019 1.00 92.38 254 MET A N 1
ATOM 2023 C CA . MET A 1 254 ? 16.085 6.467 3.119 1.00 92.38 254 MET A CA 1
ATOM 2024 C C . MET A 1 254 ? 15.111 6.433 1.941 1.00 92.38 254 MET A C 1
ATOM 2026 O O . MET A 1 254 ? 15.558 6.399 0.794 1.00 92.38 254 MET A O 1
ATOM 2030 N N . VAL A 1 255 ? 13.803 6.512 2.194 1.00 93.56 255 VAL A N 1
ATOM 2031 C CA . VAL A 1 255 ? 12.773 6.556 1.146 1.00 93.56 255 VAL A CA 1
ATOM 2032 C C . VAL A 1 255 ? 13.028 7.714 0.182 1.00 93.56 255 VAL A C 1
ATOM 2034 O O . VAL A 1 255 ? 13.062 7.495 -1.028 1.00 93.56 255 VAL A O 1
ATOM 2037 N N . GLU A 1 256 ? 13.295 8.927 0.670 1.00 93.19 256 GLU A N 1
ATOM 2038 C CA . GLU A 1 256 ? 13.537 10.084 -0.202 1.00 93.19 256 GLU A CA 1
ATOM 2039 C C . GLU A 1 256 ? 14.846 9.960 -1.001 1.00 93.19 256 GLU A C 1
ATOM 2041 O O . GLU A 1 256 ? 14.934 10.340 -2.176 1.00 93.19 256 GLU A O 1
ATOM 2046 N N . LYS A 1 257 ? 15.896 9.397 -0.398 1.00 94.69 257 LYS A N 1
ATOM 2047 C CA . LYS A 1 257 ? 17.149 9.085 -1.098 1.00 94.69 257 LYS A CA 1
ATOM 2048 C C . LYS A 1 257 ? 16.924 8.070 -2.221 1.00 94.69 257 LYS A C 1
ATOM 2050 O O . LYS A 1 257 ? 17.419 8.268 -3.335 1.00 94.69 257 LYS A O 1
ATOM 2055 N N . GLU A 1 258 ? 16.182 7.002 -1.949 1.00 95.81 258 GLU A N 1
ATOM 2056 C CA . GLU A 1 258 ? 15.883 5.955 -2.923 1.00 95.81 258 GLU A CA 1
ATOM 2057 C C . GLU A 1 258 ? 14.940 6.456 -4.024 1.00 95.81 258 GLU A C 1
ATOM 2059 O O . GLU A 1 258 ? 15.223 6.213 -5.198 1.00 95.81 258 GLU A O 1
ATOM 2064 N N . LYS A 1 259 ? 13.928 7.274 -3.694 1.00 95.00 259 LYS A N 1
ATOM 2065 C CA . LYS A 1 259 ? 13.101 7.989 -4.681 1.00 95.00 259 LYS A CA 1
ATOM 2066 C C . LYS A 1 259 ? 13.962 8.796 -5.637 1.00 95.00 259 LYS A C 1
ATOM 2068 O O . LYS A 1 259 ? 13.840 8.652 -6.850 1.00 95.00 259 LYS A O 1
ATOM 2073 N N . ARG A 1 260 ? 14.850 9.658 -5.125 1.00 95.38 260 ARG A N 1
ATOM 2074 C CA . ARG A 1 260 ? 15.732 10.496 -5.964 1.00 95.38 260 ARG A CA 1
ATOM 2075 C C . ARG A 1 260 ? 16.569 9.673 -6.932 1.00 95.38 260 ARG A C 1
ATOM 2077 O O . ARG A 1 260 ? 16.670 10.036 -8.104 1.00 95.38 260 ARG A O 1
ATOM 2084 N N . TRP A 1 261 ? 17.142 8.571 -6.465 1.00 97.12 261 TRP A N 1
ATOM 2085 C CA . TRP A 1 261 ? 17.931 7.701 -7.328 1.00 97.12 261 TRP A CA 1
ATOM 2086 C C . TRP A 1 261 ? 17.075 6.960 -8.358 1.00 97.12 261 TRP A C 1
ATOM 2088 O O . TRP A 1 261 ? 17.424 6.953 -9.535 1.00 97.12 261 TRP A O 1
ATOM 2098 N N . MET A 1 262 ? 15.935 6.398 -7.949 1.00 97.12 262 MET A N 1
ATOM 2099 C CA . MET A 1 262 ? 15.057 5.641 -8.846 1.00 97.12 262 MET A CA 1
ATOM 2100 C C . MET A 1 262 ? 14.546 6.545 -9.969 1.00 97.12 262 MET A C 1
ATOM 2102 O O . MET A 1 262 ? 14.605 6.178 -11.139 1.00 97.12 262 MET A O 1
ATOM 2106 N N . ARG A 1 263 ? 14.167 7.785 -9.634 1.00 94.88 263 ARG A N 1
ATOM 2107 C CA . ARG A 1 263 ? 13.835 8.825 -10.617 1.00 94.88 263 ARG A CA 1
ATOM 2108 C C . ARG A 1 263 ? 14.968 9.054 -11.606 1.00 94.88 263 ARG A C 1
ATOM 2110 O O . ARG A 1 263 ? 14.730 9.116 -12.805 1.00 94.88 263 ARG A O 1
ATOM 2117 N N . PHE A 1 264 ? 16.197 9.204 -11.123 1.00 93.75 264 PHE A N 1
ATOM 2118 C CA . PHE A 1 264 ? 17.349 9.432 -11.990 1.00 93.75 264 PHE A CA 1
ATOM 2119 C C . PHE A 1 264 ? 17.586 8.268 -12.963 1.00 93.75 264 PHE A C 1
ATOM 2121 O O . PHE A 1 264 ? 17.816 8.513 -14.147 1.00 93.75 264 PHE A O 1
ATOM 2128 N N . GLU A 1 265 ? 17.472 7.020 -12.508 1.00 95.31 265 GLU A N 1
ATOM 2129 C CA . GLU A 1 265 ? 17.637 5.845 -13.369 1.00 95.31 265 GLU A CA 1
ATOM 2130 C C . GLU A 1 265 ? 16.475 5.650 -14.352 1.00 95.31 265 GLU A C 1
ATOM 2132 O O . GLU A 1 265 ? 16.718 5.423 -15.536 1.00 95.31 265 GLU A O 1
ATOM 2137 N N . LEU A 1 266 ? 15.224 5.821 -13.917 1.00 92.06 266 LEU A N 1
ATOM 2138 C CA . LEU A 1 266 ? 14.057 5.743 -14.804 1.00 92.06 266 LEU A CA 1
ATOM 2139 C C . LEU A 1 266 ? 14.116 6.805 -15.914 1.00 92.06 266 LEU A C 1
ATOM 2141 O O . LEU A 1 266 ? 13.833 6.498 -17.073 1.00 92.06 266 LEU A O 1
ATOM 2145 N N . LYS A 1 267 ? 14.590 8.024 -15.607 1.00 86.88 267 LYS A N 1
ATOM 2146 C CA . LYS A 1 267 ? 14.818 9.075 -16.616 1.00 86.88 267 LYS A CA 1
ATOM 2147 C C . LYS A 1 267 ? 15.842 8.667 -17.676 1.00 86.88 267 LYS A C 1
ATOM 2149 O O . LYS A 1 267 ? 15.646 8.980 -18.848 1.00 86.88 267 LYS A O 1
ATOM 2154 N N . LYS A 1 268 ? 16.917 7.962 -17.300 1.00 84.19 268 LYS A N 1
ATOM 2155 C CA . LYS A 1 268 ? 17.914 7.451 -18.264 1.00 84.19 268 LYS A CA 1
ATOM 2156 C C . LYS A 1 268 ? 17.323 6.416 -19.216 1.00 84.19 268 LYS A C 1
ATOM 2158 O O . LYS A 1 268 ? 17.763 6.330 -20.356 1.00 84.19 268 LYS A O 1
ATOM 2163 N N . LEU A 1 269 ? 16.334 5.655 -18.752 1.00 83.88 269 LEU A N 1
ATOM 2164 C CA . LEU A 1 269 ? 15.595 4.687 -19.562 1.00 83.88 269 LEU A CA 1
ATOM 2165 C C . LEU A 1 269 ? 14.479 5.332 -20.395 1.00 83.88 269 LEU A C 1
ATOM 2167 O O . LEU A 1 269 ? 13.770 4.626 -21.098 1.00 83.88 269 LEU A O 1
ATOM 2171 N N . SER A 1 270 ? 14.301 6.658 -20.320 1.00 82.88 270 SER A N 1
ATOM 2172 C CA . SER A 1 270 ? 13.145 7.360 -20.899 1.00 82.88 270 SER A CA 1
ATOM 2173 C C . SER A 1 270 ? 11.795 6.778 -20.450 1.00 82.88 270 SER A C 1
ATOM 2175 O O . SER A 1 270 ? 10.804 6.887 -21.169 1.00 82.88 270 SER A O 1
ATOM 2177 N N . ALA A 1 271 ? 11.754 6.168 -19.260 1.00 84.31 271 ALA A N 1
ATOM 2178 C CA . ALA A 1 271 ? 10.538 5.612 -18.693 1.00 84.31 271 ALA A CA 1
ATOM 2179 C C . ALA A 1 271 ? 9.653 6.737 -18.142 1.00 84.31 271 ALA A C 1
ATOM 2181 O O . ALA A 1 271 ? 10.131 7.598 -17.399 1.00 84.31 271 ALA A O 1
ATOM 2182 N N . ALA A 1 272 ? 8.366 6.727 -18.485 1.00 82.88 272 ALA A N 1
ATOM 2183 C CA . ALA A 1 272 ? 7.379 7.585 -17.850 1.00 82.88 272 ALA A CA 1
ATOM 2184 C C . ALA A 1 272 ? 7.064 7.048 -16.450 1.00 82.88 272 ALA A C 1
ATOM 2186 O O . ALA A 1 272 ? 6.895 5.841 -16.255 1.00 82.88 272 ALA A O 1
ATOM 2187 N N . PHE A 1 273 ? 6.985 7.949 -15.475 1.00 91.19 273 PHE A N 1
ATOM 2188 C CA . PHE A 1 273 ? 6.673 7.598 -14.097 1.00 91.19 273 PHE A CA 1
ATOM 2189 C C . PHE A 1 273 ? 5.932 8.728 -13.380 1.00 91.19 273 PHE A C 1
ATOM 2191 O O . PHE A 1 273 ? 6.038 9.897 -13.763 1.00 91.19 273 PHE A O 1
ATOM 2198 N N . ILE A 1 274 ? 5.206 8.369 -12.323 1.00 91.62 274 ILE A N 1
ATOM 2199 C CA . ILE A 1 274 ? 4.503 9.276 -11.415 1.00 91.62 274 ILE A CA 1
ATOM 2200 C C . ILE A 1 274 ? 5.092 9.092 -10.016 1.00 91.62 274 ILE A C 1
ATOM 2202 O O . ILE A 1 274 ? 5.272 7.969 -9.538 1.00 91.62 274 ILE A O 1
ATOM 2206 N N . GLU A 1 275 ? 5.426 10.206 -9.370 1.00 90.06 275 GLU A N 1
ATOM 2207 C CA . GLU A 1 275 ? 5.914 10.203 -7.992 1.00 90.06 275 GLU A CA 1
ATOM 2208 C C . GLU A 1 275 ? 4.747 9.988 -7.023 1.00 90.06 275 GLU A C 1
ATOM 2210 O O . GLU A 1 275 ? 3.703 10.621 -7.168 1.00 90.06 275 GLU A O 1
ATOM 2215 N N . SER A 1 276 ? 4.932 9.100 -6.041 1.00 93.12 276 SER A N 1
ATOM 2216 C CA . SER A 1 276 ? 4.000 8.963 -4.919 1.00 93.12 276 SER A CA 1
ATOM 2217 C C . SER A 1 276 ? 4.453 9.805 -3.728 1.00 93.12 276 SER A C 1
ATOM 2219 O O . SER A 1 276 ? 5.646 10.076 -3.559 1.00 93.12 276 SER A O 1
ATOM 2221 N N . GLU A 1 277 ? 3.517 10.116 -2.837 1.00 93.50 277 GLU A N 1
ATOM 2222 C CA . GLU A 1 277 ? 3.782 10.675 -1.505 1.00 93.50 277 GLU A CA 1
ATOM 2223 C C . GLU A 1 277 ? 4.108 9.584 -0.461 1.00 93.50 277 GLU A C 1
ATOM 2225 O O . GLU A 1 277 ? 4.301 9.883 0.710 1.00 93.50 277 GLU A O 1
ATOM 2230 N N . ALA A 1 278 ? 4.213 8.316 -0.875 1.00 93.62 278 ALA A N 1
ATOM 2231 C CA . ALA A 1 278 ? 4.528 7.154 -0.034 1.00 93.62 278 ALA A CA 1
ATOM 2232 C C . ALA A 1 278 ? 5.883 6.534 -0.428 1.00 93.62 278 ALA A C 1
ATOM 2234 O O . ALA A 1 278 ? 6.669 7.148 -1.135 1.00 93.62 278 ALA A O 1
ATOM 2235 N N . ASN A 1 279 ? 6.212 5.316 -0.011 1.00 95.12 279 ASN A N 1
ATOM 2236 C CA . ASN A 1 279 ? 7.488 4.653 -0.314 1.00 95.12 279 ASN A CA 1
ATOM 2237 C C . ASN A 1 279 ? 7.529 3.915 -1.671 1.00 95.12 279 ASN A C 1
ATOM 2239 O O . ASN A 1 279 ? 8.213 2.901 -1.795 1.00 95.12 279 ASN A O 1
ATOM 2243 N N . PHE A 1 280 ? 6.841 4.405 -2.705 1.00 96.75 280 PHE A N 1
ATOM 2244 C CA . PHE A 1 280 ? 6.839 3.767 -4.029 1.00 96.75 280 PHE A CA 1
ATOM 2245 C C . PHE A 1 280 ? 6.856 4.765 -5.195 1.00 96.75 280 PHE A C 1
ATOM 2247 O O . PHE A 1 280 ? 6.750 5.978 -5.009 1.00 96.75 280 PHE A O 1
ATOM 2254 N N . ILE A 1 281 ? 7.025 4.271 -6.420 1.00 97.38 281 ILE A N 1
ATOM 2255 C CA . ILE A 1 281 ? 6.903 5.046 -7.665 1.00 97.38 281 ILE A CA 1
ATOM 2256 C C . ILE A 1 281 ? 6.026 4.261 -8.636 1.00 97.38 281 ILE A C 1
ATOM 2258 O O . ILE A 1 281 ? 6.140 3.041 -8.707 1.00 97.38 281 ILE A O 1
ATOM 2262 N N . LEU A 1 282 ? 5.173 4.943 -9.397 1.00 96.75 282 LEU A N 1
ATOM 2263 C CA . LEU A 1 282 ? 4.397 4.319 -10.468 1.00 96.75 282 LEU A CA 1
ATOM 2264 C C . LEU A 1 282 ? 5.130 4.483 -11.791 1.00 96.75 282 LEU A C 1
ATOM 2266 O O . LEU A 1 282 ? 5.583 5.581 -12.095 1.00 96.75 282 LEU A O 1
ATOM 2270 N N . ILE A 1 283 ? 5.214 3.429 -12.593 1.00 96.19 283 ILE A N 1
ATOM 2271 C CA . ILE A 1 283 ? 5.741 3.483 -13.959 1.00 96.19 283 ILE A CA 1
ATOM 2272 C C . ILE A 1 283 ? 4.637 3.214 -14.972 1.00 96.19 283 ILE A C 1
ATOM 2274 O O . ILE A 1 283 ? 3.715 2.447 -14.692 1.00 96.19 283 ILE A O 1
ATOM 2278 N N . ASP A 1 284 ? 4.763 3.827 -16.149 1.00 90.06 284 ASP A N 1
ATOM 2279 C CA . ASP A 1 284 ? 3.939 3.514 -17.315 1.00 90.06 284 ASP A CA 1
ATOM 2280 C C . ASP A 1 284 ? 4.642 2.447 -18.176 1.00 90.06 284 ASP A C 1
ATOM 2282 O O . ASP A 1 284 ? 5.663 2.745 -18.823 1.00 90.06 284 ASP A O 1
ATOM 2286 N N . PRO A 1 285 ? 4.119 1.208 -18.209 1.00 84.56 285 PRO A N 1
ATOM 2287 C CA . PRO A 1 285 ? 4.655 0.111 -19.010 1.00 84.56 285 PRO A CA 1
ATOM 2288 C C . PRO A 1 285 ? 4.712 0.421 -20.509 1.00 84.56 285 PRO A C 1
ATOM 2290 O O . PRO A 1 285 ? 5.566 -0.133 -21.212 1.00 84.56 285 PRO A O 1
ATOM 2293 N N . SER A 1 286 ? 3.893 1.359 -21.005 1.00 79.75 286 SER A N 1
ATOM 2294 C CA . SER A 1 286 ? 3.903 1.763 -22.414 1.00 79.75 286 SER A CA 1
ATOM 2295 C C . SER A 1 286 ? 5.255 2.340 -22.837 1.00 79.75 286 SER A C 1
ATOM 2297 O O . SER A 1 286 ? 5.617 2.270 -24.012 1.00 79.75 286 SER A O 1
ATOM 2299 N N . SER A 1 287 ? 6.037 2.859 -21.884 1.00 79.81 287 SER A N 1
ATOM 2300 C CA . SER A 1 287 ? 7.408 3.335 -22.108 1.00 79.81 287 SER A CA 1
ATOM 2301 C C . SER A 1 287 ? 8.347 2.234 -22.606 1.00 79.81 287 SER A C 1
ATOM 2303 O O . SER A 1 287 ? 9.351 2.519 -23.252 1.00 79.81 287 SER A O 1
ATOM 2305 N N . PHE A 1 288 ? 8.006 0.974 -22.330 1.00 79.31 288 PHE A N 1
ATOM 2306 C CA . PHE A 1 288 ? 8.739 -0.215 -22.758 1.00 79.31 288 PHE A CA 1
ATOM 2307 C C . PHE A 1 288 ? 8.070 -0.926 -23.945 1.00 79.31 288 PHE A C 1
ATOM 2309 O O . PHE A 1 288 ? 8.554 -1.969 -24.388 1.00 79.31 288 PHE A O 1
ATOM 2316 N N . GLY A 1 289 ? 6.981 -0.357 -24.479 1.00 73.06 289 GLY A N 1
ATOM 2317 C CA . GLY A 1 289 ? 6.175 -0.952 -25.545 1.00 73.06 289 GLY A CA 1
ATOM 2318 C C . GLY A 1 289 ? 5.338 -2.148 -25.085 1.00 73.06 289 GLY A C 1
ATOM 2319 O O . GLY A 1 289 ? 5.070 -3.029 -25.897 1.00 73.06 289 GLY A O 1
ATOM 2320 N N . MET A 1 290 ? 4.974 -2.193 -23.801 1.00 81.19 290 MET A N 1
ATOM 2321 C CA . MET A 1 290 ? 4.269 -3.307 -23.160 1.00 81.19 290 MET A CA 1
ATOM 2322 C C . MET A 1 290 ? 3.011 -2.820 -22.434 1.00 81.19 290 MET A C 1
ATOM 2324 O O . MET A 1 290 ? 2.932 -1.658 -22.033 1.00 81.19 290 MET A O 1
ATOM 2328 N N . SER A 1 291 ? 2.039 -3.708 -22.227 1.00 83.12 291 SER A N 1
ATOM 2329 C CA . SER A 1 291 ? 0.981 -3.496 -21.231 1.00 83.12 291 SER A CA 1
ATOM 2330 C C . SER A 1 291 ? 1.504 -3.734 -19.807 1.00 83.12 291 SER A C 1
ATOM 2332 O O . SER A 1 291 ? 2.572 -4.321 -19.607 1.00 83.12 291 SER A O 1
ATOM 2334 N N . SER A 1 292 ? 0.735 -3.317 -18.797 1.00 85.81 292 SER A N 1
ATOM 2335 C CA . SER A 1 292 ? 1.020 -3.636 -17.392 1.00 85.81 292 SER A CA 1
ATOM 2336 C C . SER A 1 292 ? 1.175 -5.126 -17.150 1.00 85.81 292 SER A C 1
ATOM 2338 O O . SER A 1 292 ? 2.120 -5.542 -16.491 1.00 85.81 292 SER A O 1
ATOM 2340 N N . GLU A 1 293 ? 0.276 -5.941 -17.693 1.00 85.69 293 GLU A N 1
ATOM 2341 C CA . GLU A 1 293 ? 0.319 -7.393 -17.544 1.00 85.69 293 GLU A CA 1
ATOM 2342 C C . GLU A 1 293 ? 1.572 -7.984 -18.186 1.00 85.69 293 GLU A C 1
ATOM 2344 O O . GLU A 1 293 ? 2.207 -8.850 -17.599 1.00 85.69 293 GLU A O 1
ATOM 2349 N N . GLU A 1 294 ? 1.957 -7.506 -19.366 1.00 83.88 294 GLU A N 1
ATOM 2350 C CA . GLU A 1 294 ? 3.120 -8.025 -20.089 1.00 83.88 294 GLU A CA 1
ATOM 2351 C C . GLU A 1 294 ? 4.426 -7.701 -19.387 1.00 83.88 294 GLU A C 1
ATOM 2353 O O . GLU A 1 294 ? 5.274 -8.580 -19.230 1.00 83.88 294 GLU A O 1
ATOM 2358 N N . LEU A 1 295 ? 4.588 -6.452 -18.948 1.00 87.94 295 LEU A N 1
ATOM 2359 C CA . LEU A 1 295 ? 5.779 -6.052 -18.215 1.00 87.94 295 LEU A CA 1
ATOM 2360 C C . LEU A 1 295 ? 5.845 -6.777 -16.867 1.00 87.94 295 LEU A C 1
ATOM 2362 O O . LEU A 1 295 ? 6.912 -7.257 -16.485 1.00 87.94 295 LEU A O 1
ATOM 2366 N N . LEU A 1 296 ? 4.710 -6.911 -16.179 1.00 91.12 296 LEU A N 1
ATOM 2367 C CA . LEU A 1 296 ? 4.620 -7.636 -14.917 1.00 91.12 296 LEU A CA 1
ATOM 2368 C C . LEU A 1 296 ? 4.971 -9.120 -15.085 1.00 91.12 296 LEU A C 1
ATOM 2370 O O . LEU A 1 296 ? 5.773 -9.639 -14.317 1.00 91.12 296 LEU A O 1
ATOM 2374 N N . GLU A 1 297 ? 4.430 -9.795 -16.101 1.00 89.44 297 GLU A N 1
ATOM 2375 C CA . GLU A 1 297 ? 4.756 -11.193 -16.408 1.00 89.44 297 GLU A CA 1
ATOM 2376 C C . GLU A 1 297 ? 6.225 -11.362 -16.824 1.00 89.44 297 GLU A C 1
ATOM 2378 O O . GLU A 1 297 ? 6.896 -12.267 -16.333 1.00 89.44 297 GLU A O 1
ATOM 2383 N N . THR A 1 298 ? 6.755 -10.454 -17.650 1.00 88.94 298 THR A N 1
ATOM 2384 C CA . THR A 1 298 ? 8.165 -10.464 -18.084 1.00 88.94 298 THR A CA 1
ATOM 2385 C C . THR A 1 298 ? 9.122 -10.321 -16.901 1.00 88.94 298 THR A C 1
ATOM 2387 O O . THR A 1 298 ? 10.151 -10.989 -16.842 1.00 88.94 298 THR A O 1
ATOM 2390 N N . LEU A 1 299 ? 8.806 -9.444 -15.946 1.00 92.69 299 LEU A N 1
ATOM 2391 C CA . LEU A 1 299 ? 9.603 -9.285 -14.731 1.00 92.69 299 LEU A CA 1
ATOM 2392 C C . LEU A 1 299 ? 9.428 -10.477 -13.782 1.00 92.69 299 LEU A C 1
ATOM 2394 O O . LEU A 1 299 ? 10.408 -10.908 -13.171 1.00 92.69 299 LEU A O 1
ATOM 2398 N N . ALA A 1 300 ? 8.223 -11.049 -13.700 1.00 91.62 300 ALA A N 1
ATOM 2399 C CA . ALA A 1 300 ? 7.947 -12.211 -12.862 1.00 91.62 300 ALA A CA 1
ATOM 2400 C C . ALA A 1 300 ? 8.746 -13.448 -13.308 1.00 91.62 300 ALA A C 1
ATOM 2402 O O . ALA A 1 300 ? 9.234 -14.187 -12.455 1.00 91.62 300 ALA A O 1
ATOM 2403 N N . GLU A 1 301 ? 8.967 -13.641 -14.614 1.00 88.50 301 GLU A N 1
ATOM 2404 C CA . GLU A 1 301 ? 9.879 -14.675 -15.142 1.00 88.50 301 GLU A CA 1
ATOM 2405 C C . GLU A 1 301 ? 11.315 -14.540 -14.611 1.00 88.50 301 GLU A C 1
ATOM 2407 O O . GLU A 1 301 ? 12.022 -15.533 -14.460 1.00 88.50 301 GLU A O 1
ATOM 2412 N N . GLU A 1 302 ? 11.735 -13.319 -14.286 1.00 90.69 302 GLU A N 1
ATOM 2413 C CA . GLU A 1 302 ? 13.059 -12.993 -13.743 1.00 90.69 302 GLU A CA 1
ATOM 2414 C C . GLU A 1 302 ? 13.058 -12.910 -12.198 1.00 90.69 302 GLU A C 1
ATOM 2416 O O . GLU A 1 302 ? 14.020 -12.440 -11.573 1.00 90.69 302 GLU A O 1
ATOM 2421 N N . GLY A 1 303 ? 11.963 -13.350 -11.568 1.00 92.94 303 GLY A N 1
ATOM 2422 C CA . GLY A 1 303 ? 11.775 -13.349 -10.121 1.00 92.94 303 GLY A CA 1
ATOM 2423 C C . GLY A 1 303 ? 11.484 -11.972 -9.524 1.00 92.94 303 GLY A C 1
ATOM 2424 O O . GLY A 1 303 ? 11.730 -11.773 -8.338 1.00 92.94 303 GLY A O 1
ATOM 2425 N N . ILE A 1 304 ? 10.998 -11.010 -10.311 1.00 95.56 304 ILE A N 1
ATOM 2426 C CA . ILE A 1 304 ? 10.684 -9.649 -9.857 1.00 95.56 304 ILE A CA 1
ATOM 2427 C C . ILE A 1 304 ? 9.185 -9.402 -9.986 1.00 95.56 304 ILE A C 1
ATOM 2429 O O . ILE A 1 304 ? 8.621 -9.546 -11.065 1.00 95.56 304 ILE A O 1
ATOM 2433 N N . ILE A 1 305 ? 8.537 -8.980 -8.904 1.00 94.56 305 ILE A N 1
ATOM 2434 C CA . ILE A 1 305 ? 7.097 -8.694 -8.914 1.00 94.56 305 ILE A CA 1
ATOM 2435 C C . ILE A 1 305 ? 6.876 -7.220 -8.608 1.00 94.56 305 ILE A C 1
ATOM 2437 O O . ILE A 1 305 ? 7.456 -6.696 -7.664 1.00 94.56 305 ILE A O 1
ATOM 2441 N N . LEU A 1 306 ? 6.047 -6.558 -9.415 1.00 95.44 306 LEU A N 1
ATOM 2442 C CA . LEU A 1 306 ? 5.594 -5.184 -9.196 1.00 95.44 306 LEU A CA 1
ATOM 2443 C C . LEU A 1 306 ? 4.121 -5.181 -8.767 1.00 95.44 306 LEU A C 1
ATOM 2445 O O . LEU A 1 306 ? 3.395 -6.146 -9.004 1.00 95.44 306 LEU A O 1
ATOM 2449 N N . ARG A 1 307 ? 3.655 -4.086 -8.162 1.00 93.75 307 ARG A N 1
ATOM 2450 C CA . ARG A 1 307 ? 2.232 -3.911 -7.845 1.00 93.75 307 ARG A CA 1
ATOM 2451 C C . ARG A 1 307 ? 1.454 -3.592 -9.122 1.00 93.75 307 ARG A C 1
ATOM 2453 O O . ARG A 1 307 ? 1.820 -2.672 -9.847 1.00 93.75 307 ARG A O 1
ATOM 2460 N N . TYR A 1 308 ? 0.360 -4.303 -9.383 1.00 92.06 308 TYR A N 1
ATOM 2461 C CA . TYR A 1 308 ? -0.558 -3.958 -10.470 1.00 92.06 308 TYR A CA 1
ATOM 2462 C C . TYR A 1 308 ? -1.503 -2.822 -10.051 1.00 92.06 308 TYR A C 1
ATOM 2464 O O . TYR A 1 308 ? -2.241 -2.966 -9.078 1.00 92.06 308 TYR A O 1
ATOM 2472 N N . CYS A 1 309 ? -1.509 -1.723 -10.808 1.00 89.94 309 CYS A N 1
ATOM 2473 C CA . CYS A 1 309 ? -2.308 -0.518 -10.553 1.00 89.94 309 CYS A CA 1
ATOM 2474 C C . CYS A 1 309 ? -3.127 -0.139 -11.803 1.00 89.94 309 CYS A C 1
ATOM 2476 O O . CYS A 1 309 ? -3.165 1.017 -12.223 1.00 89.94 309 CYS A O 1
ATOM 2478 N N . GLY A 1 310 ? -3.714 -1.139 -12.471 1.00 87.06 310 GLY A N 1
ATOM 2479 C CA . GLY A 1 310 ? -4.410 -0.954 -13.745 1.00 87.06 310 GLY A CA 1
ATOM 2480 C C . GLY A 1 310 ? -3.425 -0.739 -14.896 1.00 87.06 310 GLY A C 1
ATOM 2481 O O . GLY A 1 310 ? -2.628 -1.620 -15.213 1.00 87.06 310 GLY A O 1
ATOM 2482 N N . ASN A 1 311 ? -3.457 0.441 -15.518 1.00 85.81 311 ASN A N 1
ATOM 2483 C CA . ASN A 1 311 ? -2.555 0.795 -16.628 1.00 85.81 311 ASN A CA 1
ATOM 2484 C C . ASN A 1 311 ? -1.135 1.175 -16.175 1.00 85.81 311 ASN A C 1
ATOM 2486 O O . ASN A 1 311 ? -0.275 1.419 -17.014 1.00 85.81 311 ASN A O 1
ATOM 2490 N N . LEU A 1 312 ? -0.893 1.241 -14.866 1.00 90.50 312 LEU A N 1
ATOM 2491 C CA . LEU A 1 312 ? 0.411 1.533 -14.282 1.00 90.50 312 LEU A CA 1
ATOM 2492 C C . LEU A 1 312 ? 0.893 0.353 -13.435 1.00 90.50 312 LEU A C 1
ATOM 2494 O O . LEU A 1 312 ? 0.097 -0.483 -12.993 1.00 90.50 312 LEU A O 1
ATOM 2498 N N . LEU A 1 313 ? 2.199 0.317 -13.168 1.00 94.88 313 LEU A N 1
ATOM 2499 C CA . LEU A 1 313 ? 2.802 -0.610 -12.211 1.00 94.88 313 LEU A CA 1
ATOM 2500 C C . LEU A 1 313 ? 3.494 0.155 -11.084 1.00 94.88 313 LEU A C 1
ATOM 2502 O O . LEU A 1 313 ? 4.280 1.067 -11.336 1.00 94.88 313 LEU A O 1
ATOM 2506 N N . GLY A 1 314 ? 3.224 -0.238 -9.846 1.00 96.56 314 GLY A N 1
ATOM 2507 C CA . GLY A 1 314 ? 3.855 0.310 -8.655 1.00 96.56 314 GLY A CA 1
ATOM 2508 C C . GLY A 1 314 ? 5.143 -0.414 -8.280 1.00 96.56 314 GLY A C 1
ATOM 2509 O O . GLY A 1 314 ? 5.206 -1.643 -8.235 1.00 96.56 314 GLY A O 1
ATOM 2510 N N . ILE A 1 315 ? 6.174 0.370 -7.985 1.00 97.56 315 ILE A N 1
ATOM 2511 C CA . ILE A 1 315 ? 7.503 -0.067 -7.564 1.00 97.56 315 ILE A CA 1
ATOM 2512 C C . ILE A 1 315 ? 7.717 0.389 -6.120 1.00 97.56 315 ILE A C 1
ATOM 2514 O O . ILE A 1 315 ? 8.101 1.538 -5.887 1.00 97.56 315 ILE A O 1
ATOM 2518 N N . GLY A 1 316 ? 7.478 -0.497 -5.154 1.00 96.50 316 GLY A N 1
ATOM 2519 C CA . GLY A 1 316 ? 7.833 -0.280 -3.752 1.00 96.50 316 GLY A CA 1
ATOM 2520 C C . GLY A 1 316 ? 9.335 -0.183 -3.579 1.00 96.50 316 GLY A C 1
ATOM 2521 O O . GLY A 1 316 ? 10.055 -1.105 -3.937 1.00 96.50 316 GLY A O 1
ATOM 2522 N N . LEU A 1 317 ? 9.830 0.931 -3.055 1.00 95.62 317 LEU A N 1
ATOM 2523 C CA . LEU A 1 317 ? 11.264 1.143 -2.915 1.00 95.62 317 LEU A CA 1
ATOM 2524 C C . LEU A 1 317 ? 11.844 0.135 -1.928 1.00 95.62 317 LEU A C 1
ATOM 2526 O O . LEU A 1 317 ? 11.328 -0.029 -0.826 1.00 95.62 317 LEU A O 1
ATOM 2530 N N . ARG A 1 318 ? 12.936 -0.518 -2.328 1.00 93.88 318 ARG A N 1
ATOM 2531 C CA . ARG A 1 318 ? 13.660 -1.502 -1.515 1.00 93.88 318 ARG A CA 1
ATOM 2532 C C . ARG A 1 318 ? 15.084 -1.018 -1.231 1.00 93.88 318 ARG A C 1
ATOM 2534 O O . ARG A 1 318 ? 15.380 0.175 -1.350 1.00 93.88 318 ARG A O 1
ATOM 2541 N N . SER A 1 319 ? 15.977 -1.929 -0.848 1.00 92.25 319 SER A N 1
ATOM 2542 C CA . SER A 1 319 ? 17.406 -1.625 -0.748 1.00 92.25 319 SER A CA 1
ATOM 2543 C C . SER A 1 319 ? 17.980 -1.168 -2.099 1.00 92.25 319 SER A C 1
ATOM 2545 O O . SER A 1 319 ? 17.455 -1.509 -3.162 1.00 92.25 319 SER A O 1
ATOM 2547 N N . ARG A 1 320 ? 19.092 -0.418 -2.077 1.00 94.25 320 ARG A N 1
ATOM 2548 C CA . ARG A 1 320 ? 19.795 0.026 -3.298 1.00 94.25 320 ARG A CA 1
ATOM 2549 C C . ARG A 1 320 ? 20.091 -1.140 -4.246 1.00 94.25 320 ARG A C 1
ATOM 2551 O O . ARG A 1 320 ? 19.890 -0.993 -5.444 1.00 94.25 320 ARG A O 1
ATOM 2558 N N . GLU A 1 321 ? 20.539 -2.272 -3.709 1.00 93.69 321 GLU A N 1
ATOM 2559 C CA . GLU A 1 321 ? 20.876 -3.475 -4.478 1.00 93.69 321 GLU A CA 1
ATOM 2560 C C . GLU A 1 321 ? 19.649 -4.067 -5.187 1.00 93.69 321 GLU A C 1
ATOM 2562 O O . GLU A 1 321 ? 19.685 -4.334 -6.389 1.00 93.69 321 GLU A O 1
ATOM 2567 N N . GLU A 1 322 ? 18.530 -4.209 -4.471 1.00 94.69 322 GLU A N 1
ATOM 2568 C CA . GLU A 1 322 ? 17.267 -4.673 -5.054 1.00 94.69 322 GLU A CA 1
ATOM 2569 C C . GLU A 1 322 ? 16.778 -3.688 -6.131 1.00 94.69 322 GLU A C 1
ATOM 2571 O O . GLU A 1 322 ? 16.456 -4.097 -7.250 1.00 94.69 322 GLU A O 1
ATOM 2576 N N . ASN A 1 323 ? 16.802 -2.381 -5.845 1.00 96.88 323 ASN A N 1
ATOM 2577 C CA . ASN A 1 323 ? 16.422 -1.327 -6.792 1.00 96.88 323 ASN A CA 1
ATOM 2578 C C . ASN A 1 323 ? 17.290 -1.363 -8.072 1.00 96.88 323 ASN A C 1
ATOM 2580 O O . ASN A 1 323 ? 16.775 -1.232 -9.184 1.00 96.88 323 ASN A O 1
ATOM 2584 N N . GLU A 1 324 ? 18.600 -1.590 -7.940 1.00 96.75 324 GLU A N 1
ATOM 2585 C CA . GLU A 1 324 ? 19.532 -1.787 -9.059 1.00 96.75 324 GLU A CA 1
ATOM 2586 C C . GLU A 1 324 ? 19.214 -3.030 -9.882 1.00 96.75 324 GLU A C 1
ATOM 2588 O O . GLU A 1 324 ? 19.257 -2.969 -11.117 1.00 96.75 324 GLU A O 1
ATOM 2593 N N . ARG A 1 325 ? 18.843 -4.141 -9.233 1.00 95.94 325 ARG A N 1
ATOM 2594 C CA . ARG A 1 325 ? 18.392 -5.351 -9.928 1.00 95.94 325 ARG A CA 1
ATOM 2595 C C . ARG A 1 325 ? 17.221 -5.017 -10.854 1.00 95.94 325 ARG A C 1
ATOM 2597 O O . ARG A 1 325 ? 17.326 -5.283 -12.052 1.00 95.94 325 ARG A O 1
ATOM 2604 N N . LEU A 1 326 ? 16.169 -4.367 -10.352 1.00 97.44 326 LEU A N 1
ATOM 2605 C CA . LEU A 1 326 ? 15.015 -3.966 -11.168 1.00 97.44 326 LEU A CA 1
ATOM 2606 C C . LEU A 1 326 ? 15.418 -3.070 -12.347 1.00 97.44 326 LEU A C 1
ATOM 2608 O O . LEU A 1 326 ? 15.093 -3.385 -13.493 1.00 97.44 326 LEU A O 1
ATOM 2612 N N . ILE A 1 327 ? 16.174 -1.997 -12.096 1.00 97.31 327 ILE A N 1
ATOM 2613 C CA . ILE A 1 327 ? 16.626 -1.077 -13.152 1.00 97.31 327 ILE A CA 1
ATOM 2614 C C . ILE A 1 327 ? 17.429 -1.809 -14.235 1.00 97.31 327 ILE A C 1
ATOM 2616 O O . ILE A 1 327 ? 17.257 -1.537 -15.422 1.00 97.31 327 ILE A O 1
ATOM 2620 N N . ASN A 1 328 ? 18.274 -2.773 -13.866 1.00 94.25 328 ASN A N 1
ATOM 2621 C CA . ASN A 1 328 ? 19.039 -3.564 -14.829 1.00 94.25 328 ASN A CA 1
ATOM 2622 C C . ASN A 1 328 ? 18.153 -4.483 -15.689 1.00 94.25 328 ASN A C 1
ATOM 2624 O O . ASN A 1 328 ? 18.496 -4.744 -16.844 1.00 94.25 328 ASN A O 1
ATOM 2628 N N . HIS A 1 329 ? 17.036 -4.991 -15.161 1.00 93.62 329 HIS A N 1
ATOM 2629 C CA . HIS A 1 329 ? 16.054 -5.732 -15.962 1.00 93.62 329 HIS A CA 1
ATOM 2630 C C . HIS A 1 329 ? 15.274 -4.798 -16.891 1.00 93.62 329 HIS A C 1
ATOM 2632 O O . HIS A 1 329 ? 15.202 -5.074 -18.087 1.00 93.62 329 HIS A O 1
ATOM 2638 N N . LEU A 1 330 ? 14.796 -3.653 -16.395 1.00 93.12 330 LEU A N 1
ATOM 2639 C CA . LEU A 1 330 ? 14.123 -2.645 -17.223 1.00 93.12 330 LEU A CA 1
ATOM 2640 C C . LEU A 1 330 ? 15.031 -2.131 -18.352 1.00 93.12 330 LEU A C 1
ATOM 2642 O O . LEU A 1 330 ? 14.583 -1.989 -19.489 1.00 93.12 330 LEU A O 1
ATOM 2646 N N . ARG A 1 331 ? 16.329 -1.938 -18.083 1.00 88.94 331 ARG A N 1
ATOM 2647 C CA . ARG A 1 331 ? 17.324 -1.580 -19.106 1.00 88.94 331 ARG A CA 1
ATOM 2648 C C . ARG A 1 331 ? 17.438 -2.650 -20.189 1.00 88.94 331 ARG A C 1
ATOM 2650 O O . ARG A 1 331 ? 17.364 -2.323 -21.368 1.00 88.94 331 ARG A O 1
ATOM 2657 N N . ARG A 1 332 ? 17.543 -3.926 -19.803 1.00 82.31 332 ARG A N 1
ATOM 2658 C CA . ARG A 1 332 ? 17.573 -5.056 -20.749 1.00 82.31 332 ARG A CA 1
ATOM 2659 C C . ARG A 1 332 ? 16.298 -5.145 -21.587 1.00 82.31 332 ARG A C 1
ATOM 2661 O O . ARG A 1 332 ? 16.382 -5.472 -22.767 1.00 82.31 332 ARG A O 1
ATOM 2668 N N . ILE A 1 333 ? 15.135 -4.864 -20.999 1.00 82.88 333 ILE A N 1
ATOM 2669 C CA . ILE A 1 333 ? 13.859 -4.811 -21.726 1.00 82.88 333 ILE A CA 1
ATOM 2670 C C . ILE A 1 333 ? 13.894 -3.672 -22.747 1.00 82.88 333 ILE A C 1
ATOM 2672 O O . ILE A 1 333 ? 13.636 -3.917 -23.919 1.00 82.88 333 ILE A O 1
ATOM 2676 N N . SER A 1 334 ? 14.313 -2.470 -22.344 1.00 75.75 334 SER A N 1
ATOM 2677 C CA . SER A 1 334 ? 14.449 -1.321 -23.249 1.00 75.75 334 SER A CA 1
ATOM 2678 C C . SER A 1 334 ? 15.403 -1.606 -24.419 1.00 75.75 334 SER A C 1
ATOM 2680 O O . SER A 1 334 ? 15.064 -1.342 -25.571 1.00 75.75 334 SER A O 1
ATOM 2682 N N . GLU A 1 335 ? 16.569 -2.202 -24.151 1.00 69.69 335 GLU A N 1
ATOM 2683 C CA . GLU A 1 335 ? 17.552 -2.590 -25.175 1.00 69.69 335 GLU A CA 1
ATOM 2684 C C . GLU A 1 335 ? 17.018 -3.693 -26.104 1.00 69.69 335 GLU A C 1
ATOM 2686 O O . GLU A 1 335 ? 17.261 -3.671 -27.311 1.00 69.69 335 GLU A O 1
ATOM 2691 N N . ARG A 1 336 ? 16.267 -4.668 -25.568 1.00 59.69 336 ARG A N 1
ATOM 2692 C CA . ARG A 1 336 ? 15.598 -5.702 -26.373 1.00 59.69 336 ARG A CA 1
ATOM 2693 C C . ARG A 1 336 ? 14.501 -5.108 -27.243 1.00 59.69 336 ARG A C 1
ATOM 2695 O O . ARG A 1 336 ? 14.412 -5.514 -28.395 1.00 59.69 336 ARG A O 1
ATOM 2702 N N . SER A 1 337 ? 13.705 -4.169 -26.740 1.00 55.06 337 SER A N 1
ATOM 2703 C CA . SER A 1 337 ? 12.683 -3.473 -27.526 1.00 55.06 337 SER A CA 1
ATOM 2704 C C . SER A 1 337 ? 13.318 -2.688 -28.676 1.00 55.06 337 SER A C 1
ATOM 2706 O O . SER A 1 337 ? 12.847 -2.779 -29.807 1.00 55.06 337 SER A O 1
ATOM 2708 N N . GLU A 1 338 ? 14.455 -2.025 -28.446 1.00 55.44 338 GLU A N 1
ATOM 2709 C CA . GLU A 1 338 ? 15.234 -1.370 -29.504 1.00 55.44 338 GLU A CA 1
ATOM 2710 C C . GLU A 1 338 ? 1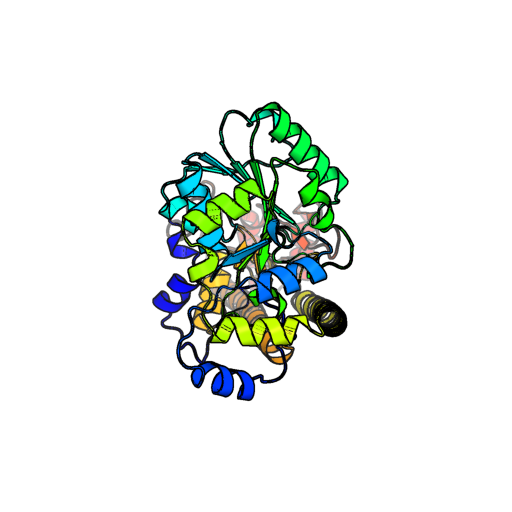5.818 -2.384 -30.505 1.00 55.44 338 GLU A C 1
ATOM 2712 O O . GLU A 1 338 ? 15.694 -2.215 -31.718 1.00 55.44 338 GLU A O 1
ATOM 2717 N N . ALA A 1 339 ? 16.398 -3.489 -30.031 1.00 51.47 339 ALA A N 1
ATOM 2718 C CA . ALA A 1 339 ? 16.962 -4.532 -30.887 1.00 51.47 339 ALA A CA 1
ATOM 2719 C C . ALA A 1 339 ? 15.896 -5.302 -31.684 1.00 51.47 339 ALA A C 1
ATOM 2721 O O . ALA A 1 339 ? 16.150 -5.688 -32.826 1.00 51.47 339 ALA A O 1
ATOM 2722 N N . LEU A 1 340 ? 14.711 -5.528 -31.110 1.00 50.78 340 LEU A N 1
ATOM 2723 C CA . LEU A 1 340 ? 13.548 -6.111 -31.776 1.00 50.78 340 LEU A CA 1
ATOM 2724 C C . LEU A 1 340 ? 12.973 -5.139 -32.794 1.00 50.78 340 LEU A C 1
ATOM 2726 O O . LEU A 1 340 ? 12.698 -5.572 -33.906 1.00 50.78 340 LEU A O 1
ATOM 2730 N N . ALA A 1 341 ? 12.876 -3.846 -32.474 1.00 55.47 341 ALA A N 1
ATOM 2731 C CA . ALA A 1 341 ? 12.519 -2.822 -33.447 1.00 55.47 341 ALA A CA 1
ATOM 2732 C C . ALA A 1 341 ? 13.522 -2.830 -34.611 1.00 55.47 341 ALA A C 1
ATOM 2734 O O . ALA A 1 341 ? 13.127 -2.985 -35.761 1.00 55.47 341 ALA A O 1
ATOM 2735 N N . LEU A 1 342 ? 14.831 -2.813 -34.336 1.00 57.47 342 LEU A N 1
ATOM 2736 C CA . LEU A 1 342 ? 15.885 -2.914 -35.353 1.00 57.47 342 LEU A CA 1
ATOM 2737 C C . LEU A 1 342 ? 15.842 -4.229 -36.146 1.00 57.47 342 LEU A C 1
ATOM 2739 O O . LEU A 1 342 ? 16.096 -4.218 -37.350 1.00 57.47 342 LEU A O 1
ATOM 2743 N N . ARG A 1 343 ? 15.537 -5.368 -35.512 1.00 53.34 343 ARG A N 1
ATOM 2744 C CA . ARG A 1 343 ? 15.371 -6.663 -36.192 1.00 53.34 343 ARG A CA 1
ATOM 2745 C C . ARG A 1 343 ? 14.132 -6.646 -37.083 1.00 53.34 343 ARG A C 1
ATOM 2747 O O . ARG A 1 343 ? 14.258 -7.006 -38.246 1.00 53.34 343 ARG A O 1
ATOM 2754 N N . TRP A 1 344 ? 12.997 -6.175 -36.580 1.00 55.28 344 TRP A N 1
ATOM 2755 C CA . TRP A 1 344 ? 11.752 -5.992 -37.327 1.00 55.28 344 TRP A CA 1
ATOM 2756 C C . TRP A 1 344 ? 11.976 -5.067 -38.529 1.00 55.28 344 TRP A C 1
ATOM 2758 O O . TRP A 1 344 ? 11.630 -5.425 -39.650 1.00 55.28 344 TRP A O 1
ATOM 2768 N N . PHE A 1 345 ? 12.688 -3.948 -38.352 1.00 62.50 345 PHE A N 1
ATOM 2769 C CA . PHE A 1 345 ? 13.091 -3.059 -39.449 1.00 62.50 345 PHE A CA 1
ATOM 2770 C C . PHE A 1 345 ? 14.034 -3.746 -40.448 1.00 62.50 345 PHE A C 1
ATOM 2772 O O . PHE A 1 345 ? 13.907 -3.548 -41.658 1.00 62.50 345 PHE A O 1
ATOM 2779 N N . ARG A 1 346 ? 14.963 -4.594 -39.990 1.00 62.09 346 ARG A N 1
ATOM 2780 C CA . ARG A 1 346 ? 15.843 -5.396 -40.864 1.00 62.09 346 ARG A CA 1
ATOM 2781 C C . ARG A 1 346 ? 15.107 -6.508 -41.608 1.00 62.09 346 ARG A C 1
ATOM 2783 O O . ARG A 1 346 ? 15.546 -6.882 -42.688 1.00 62.09 346 ARG A O 1
ATOM 2790 N N . GLU A 1 347 ? 14.058 -7.075 -41.032 1.00 61.03 347 GLU A N 1
ATOM 2791 C CA . GLU A 1 347 ? 13.238 -8.118 -41.654 1.00 61.03 347 GLU A CA 1
ATOM 2792 C C . GLU A 1 347 ? 12.313 -7.499 -42.704 1.00 61.03 347 GLU A C 1
ATOM 2794 O O . GLU A 1 347 ? 12.336 -7.906 -43.863 1.00 61.03 347 GLU A O 1
ATOM 2799 N N . ILE A 1 348 ? 11.625 -6.416 -42.347 1.00 61.91 348 ILE A N 1
ATOM 2800 C CA . ILE A 1 348 ? 10.760 -5.658 -43.253 1.00 61.91 348 ILE A CA 1
ATOM 2801 C C . ILE A 1 348 ? 11.533 -5.055 -44.428 1.00 61.91 348 ILE A C 1
ATOM 2803 O O . ILE A 1 348 ? 11.073 -5.118 -45.565 1.00 61.91 348 ILE A O 1
ATOM 2807 N N . SER A 1 349 ? 12.734 -4.515 -44.201 1.00 61.47 349 SER A N 1
ATOM 2808 C CA . SER A 1 349 ? 13.564 -3.981 -45.294 1.00 61.47 349 SER A CA 1
ATOM 2809 C C . SER A 1 349 ? 14.029 -5.056 -46.286 1.00 61.47 349 SER A C 1
ATOM 2811 O O . SER A 1 349 ? 14.341 -4.717 -47.427 1.00 61.47 349 SER A O 1
ATOM 2813 N N . LYS A 1 350 ? 14.039 -6.340 -45.899 1.00 65.62 350 LYS A N 1
ATOM 2814 C CA . LYS A 1 350 ? 14.443 -7.465 -46.760 1.00 65.62 350 LYS A CA 1
ATOM 2815 C C . LYS A 1 350 ? 13.299 -8.092 -47.558 1.00 65.62 350 LYS A C 1
ATOM 2817 O O . LYS A 1 350 ? 13.575 -8.692 -48.592 1.00 65.62 350 LYS A O 1
ATOM 2822 N N . GLU A 1 351 ? 12.047 -7.980 -47.120 1.00 57.22 351 GLU A N 1
ATOM 2823 C CA . GLU A 1 351 ? 10.903 -8.506 -47.875 1.00 57.22 351 GLU A CA 1
ATOM 2824 C C . GLU A 1 351 ? 10.385 -7.482 -48.885 1.00 57.22 351 GLU A C 1
ATOM 2826 O O . GLU A 1 351 ? 10.141 -6.339 -48.524 1.00 57.22 351 GLU A O 1
ATOM 2831 N N . GLU A 1 352 ? 10.171 -7.878 -50.146 1.00 51.88 352 GLU A N 1
ATOM 2832 C CA . GLU A 1 352 ? 9.761 -7.007 -51.263 1.00 51.88 352 GLU A CA 1
ATOM 2833 C C . GLU A 1 352 ? 8.282 -6.552 -51.262 1.00 51.88 352 GLU A C 1
ATOM 2835 O O . GLU A 1 352 ? 7.836 -5.954 -52.243 1.00 51.88 352 GLU A O 1
ATOM 2840 N N . LYS A 1 353 ? 7.494 -6.751 -50.194 1.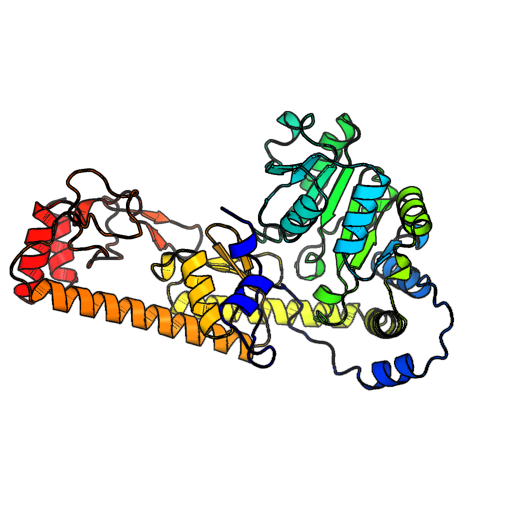00 54.22 353 LYS A N 1
ATOM 2841 C CA . LYS A 1 353 ? 6.081 -6.311 -50.151 1.00 54.22 353 LYS A CA 1
ATOM 2842 C C . LYS A 1 353 ? 5.664 -5.731 -48.789 1.00 54.22 353 LYS A C 1
ATOM 2844 O O . LYS A 1 353 ? 6.187 -6.174 -47.775 1.00 54.22 353 LYS A O 1
ATOM 2849 N N . PRO A 1 354 ? 4.711 -4.776 -48.752 1.00 55.56 354 PRO A N 1
ATOM 2850 C CA . PRO A 1 354 ? 4.026 -4.401 -47.515 1.00 55.56 354 PRO A CA 1
ATOM 2851 C C . PRO A 1 354 ? 3.206 -5.593 -47.004 1.00 55.56 354 PRO A C 1
ATOM 2853 O O . PRO A 1 354 ? 2.614 -6.324 -47.802 1.00 55.56 354 PRO A O 1
ATOM 2856 N N . ILE A 1 355 ? 3.178 -5.789 -45.687 1.00 58.12 355 ILE A N 1
ATOM 2857 C CA . ILE A 1 355 ? 2.571 -6.976 -45.058 1.00 58.12 355 ILE A CA 1
ATOM 2858 C C . ILE A 1 355 ? 1.034 -6.863 -45.035 1.00 58.12 355 ILE A C 1
ATOM 2860 O O . ILE A 1 355 ? 0.337 -7.877 -45.020 1.00 58.12 355 ILE A O 1
ATOM 2864 N N . GLY A 1 356 ? 0.485 -5.647 -45.121 1.00 66.12 356 GLY A N 1
ATOM 2865 C CA . GLY A 1 356 ? -0.957 -5.425 -45.033 1.00 66.12 356 GLY A CA 1
ATOM 2866 C C . GLY A 1 356 ? -1.507 -5.708 -43.625 1.00 66.12 356 GLY A C 1
ATOM 2867 O O . GLY A 1 356 ? -0.735 -5.816 -42.667 1.00 66.12 356 GLY A O 1
ATOM 2868 N N . PRO A 1 357 ? -2.837 -5.783 -43.460 1.00 64.19 357 PRO A N 1
ATOM 2869 C CA . PRO A 1 357 ? -3.456 -6.005 -42.156 1.00 64.19 357 PRO A CA 1
ATOM 2870 C C . PRO A 1 357 ? -3.072 -7.372 -41.576 1.00 64.19 357 PRO A C 1
ATOM 2872 O O . PRO A 1 357 ? -3.256 -8.415 -42.207 1.00 64.19 357 PRO A O 1
ATOM 2875 N N . ARG A 1 358 ? -2.574 -7.383 -40.334 1.00 65.81 358 ARG A N 1
ATOM 2876 C CA . ARG A 1 358 ? -2.161 -8.605 -39.628 1.00 65.81 358 ARG A CA 1
ATOM 2877 C C . ARG A 1 358 ? -3.346 -9.230 -38.885 1.00 65.81 358 ARG A C 1
ATOM 2879 O O . ARG A 1 358 ? -3.477 -9.101 -37.672 1.00 65.81 358 ARG A O 1
ATOM 2886 N N . THR A 1 359 ? -4.197 -9.942 -39.620 1.00 62.06 359 THR A N 1
ATOM 2887 C CA . THR A 1 359 ? -5.446 -10.548 -39.106 1.00 62.06 359 THR A CA 1
ATOM 2888 C C . THR A 1 359 ? -5.246 -11.692 -38.105 1.00 62.06 359 THR A C 1
ATOM 2890 O O . THR A 1 359 ? -6.192 -12.091 -37.436 1.00 62.06 359 THR A O 1
ATOM 2893 N N . SER A 1 360 ? -4.022 -12.211 -37.967 1.00 57.47 360 SER A N 1
ATOM 2894 C CA . SER A 1 360 ? -3.649 -13.246 -36.992 1.00 57.47 360 SER A CA 1
ATOM 2895 C C . SER A 1 360 ? -2.990 -12.688 -35.719 1.00 57.47 360 SER A C 1
ATOM 2897 O O . SER A 1 360 ? -2.365 -13.442 -34.974 1.00 57.47 360 SER A O 1
ATOM 2899 N N . CYS A 1 361 ? -3.024 -11.370 -35.504 1.00 58.75 361 CYS A N 1
ATOM 2900 C CA . CYS A 1 361 ? -2.436 -10.725 -34.331 1.00 58.75 361 CYS A CA 1
ATOM 2901 C C . CYS A 1 361 ? -3.249 -11.048 -33.063 1.00 58.75 361 CYS A C 1
ATOM 2903 O O . CYS A 1 361 ? -4.464 -10.883 -33.055 1.00 58.75 361 CYS A O 1
ATOM 2905 N N . SER A 1 362 ? -2.592 -11.450 -31.969 1.00 54.00 362 SER A N 1
ATOM 2906 C CA . SER A 1 362 ? -3.246 -11.712 -30.672 1.00 54.00 362 SER A CA 1
ATOM 2907 C C . SER A 1 362 ? -3.842 -10.459 -30.014 1.00 54.00 362 SER A C 1
ATOM 2909 O O . SER A 1 362 ? -4.664 -10.584 -29.114 1.00 54.00 362 SER A O 1
ATOM 2911 N N . TYR A 1 363 ? -3.459 -9.267 -30.489 1.00 52.38 363 TYR A N 1
ATOM 2912 C CA . TYR A 1 363 ? -3.979 -7.955 -30.073 1.00 52.38 363 TYR A CA 1
ATOM 2913 C C . TYR A 1 363 ? -5.120 -7.443 -30.968 1.00 52.38 363 TYR A C 1
ATOM 2915 O O . TYR A 1 363 ? -5.542 -6.288 -30.874 1.00 52.38 363 TYR A O 1
ATOM 2923 N N . TYR A 1 364 ? -5.615 -8.280 -31.879 1.00 43.31 364 TYR A N 1
ATOM 2924 C CA . TYR A 1 364 ? -6.802 -7.983 -32.670 1.00 43.31 364 TYR A CA 1
ATOM 2925 C C . TYR A 1 364 ? -8.031 -8.233 -31.778 1.00 43.31 364 TYR A C 1
ATOM 2927 O O . TYR A 1 364 ? -8.288 -9.380 -31.406 1.00 43.31 364 TYR A O 1
ATOM 2935 N N . PRO A 1 365 ? -8.731 -7.159 -31.356 1.00 41.78 365 PRO A N 1
ATOM 2936 C CA . PRO A 1 365 ? -9.527 -6.370 -32.296 1.00 41.78 365 PRO A CA 1
ATOM 2937 C C . PRO A 1 365 ? -9.292 -4.843 -32.274 1.00 41.78 365 PRO A C 1
ATOM 2939 O O . PRO A 1 365 ? -10.105 -4.112 -32.829 1.00 41.78 365 PRO A O 1
ATOM 2942 N N . CYS A 1 366 ? -8.198 -4.325 -31.702 1.00 48.84 366 CYS A N 1
ATOM 2943 C CA . CYS A 1 366 ? -7.954 -2.867 -31.623 1.00 48.84 366 CYS A CA 1
ATOM 2944 C C . CYS A 1 366 ? -7.508 -2.194 -32.947 1.00 48.84 366 CYS A C 1
ATOM 2946 O O . CYS A 1 366 ? -6.960 -1.097 -32.922 1.00 48.84 366 CYS A O 1
ATOM 2948 N N . HIS A 1 367 ? -7.707 -2.842 -34.096 1.00 62.19 367 HIS A N 1
ATOM 2949 C CA . HIS A 1 367 ? -7.245 -2.391 -35.414 1.00 62.19 367 HIS A CA 1
ATOM 2950 C C . HIS A 1 367 ? -8.455 -2.144 -36.332 1.00 62.19 367 HIS A C 1
ATOM 2952 O O . HIS A 1 367 ? -9.402 -2.932 -36.323 1.00 62.19 367 HIS A O 1
ATOM 2958 N N . PHE A 1 368 ? -8.452 -1.054 -37.106 1.00 65.88 368 PHE A N 1
ATOM 2959 C CA . PHE A 1 368 ? -9.568 -0.700 -37.998 1.00 65.88 368 PHE A CA 1
ATOM 2960 C C . PHE A 1 368 ? -9.448 -1.381 -39.371 1.00 65.88 368 PHE A C 1
ATOM 2962 O O . PHE A 1 368 ? -8.369 -1.786 -39.807 1.00 65.88 368 PHE A O 1
ATOM 2969 N N . GLU A 1 369 ? -10.577 -1.529 -40.068 1.00 64.38 369 GLU A N 1
ATOM 2970 C CA . GLU A 1 369 ? -10.625 -2.157 -41.390 1.00 64.38 369 GLU A CA 1
ATOM 2971 C C . GLU A 1 369 ? -9.711 -1.395 -42.369 1.00 64.38 369 GLU A C 1
ATOM 2973 O O . GLU A 1 369 ? -9.782 -0.171 -42.440 1.00 64.38 369 GLU A O 1
ATOM 2978 N N . SER A 1 370 ? -8.852 -2.110 -43.112 1.00 69.06 370 SER A N 1
ATOM 2979 C CA . SER A 1 370 ? -7.821 -1.593 -44.047 1.00 69.06 370 SER A CA 1
ATOM 2980 C C . SER A 1 370 ? -6.514 -1.017 -43.464 1.00 69.06 370 SER A C 1
ATOM 2982 O O . SER A 1 370 ? -5.691 -0.510 -44.228 1.00 69.06 370 SER A O 1
ATOM 2984 N N . GLN A 1 371 ? -6.262 -1.160 -42.159 1.00 75.25 371 GLN A N 1
ATOM 2985 C CA . GLN A 1 371 ? -5.002 -0.739 -41.529 1.00 75.25 371 GLN A CA 1
ATOM 2986 C C . GLN A 1 371 ? -3.769 -1.480 -42.094 1.00 75.25 371 GLN A C 1
ATOM 2988 O O . GLN A 1 371 ? -3.771 -2.709 -42.205 1.00 75.25 371 GLN A O 1
ATOM 2993 N N . ASP A 1 372 ? -2.687 -0.755 -42.398 1.00 76.69 372 ASP A N 1
ATOM 2994 C CA . ASP A 1 372 ? -1.390 -1.352 -42.730 1.00 76.69 372 ASP A CA 1
ATOM 2995 C C . ASP A 1 372 ? -0.589 -1.633 -41.444 1.00 76.69 372 ASP A C 1
ATOM 2997 O O . ASP A 1 372 ? -0.248 -0.728 -40.676 1.00 76.69 372 ASP A O 1
ATOM 3001 N N . CYS A 1 373 ? -0.305 -2.911 -41.181 1.00 74.38 373 CYS A N 1
ATOM 3002 C CA . CYS A 1 373 ? 0.441 -3.349 -40.001 1.00 74.38 373 CYS A CA 1
ATOM 3003 C C . CYS A 1 373 ? 1.939 -3.551 -40.283 1.00 74.38 373 CYS A C 1
ATOM 3005 O O . CYS A 1 373 ? 2.625 -4.153 -39.458 1.00 74.38 373 CYS A O 1
ATOM 3007 N N . THR A 1 374 ? 2.464 -3.077 -41.423 1.00 75.44 374 THR A N 1
ATOM 3008 C CA . THR A 1 374 ? 3.895 -3.194 -41.758 1.00 75.44 374 THR A CA 1
ATOM 3009 C C . THR A 1 374 ? 4.739 -2.626 -40.617 1.00 75.44 374 THR A C 1
ATOM 3011 O O . THR A 1 374 ? 5.605 -3.307 -40.077 1.00 75.44 374 THR A O 1
ATOM 3014 N N . PHE A 1 375 ? 4.412 -1.430 -40.135 1.00 74.50 375 PHE A N 1
ATOM 3015 C CA . PHE A 1 375 ? 5.057 -0.845 -38.963 1.00 74.50 375 PHE A CA 1
ATOM 3016 C C . PHE A 1 375 ? 4.197 -1.021 -37.707 1.00 74.50 375 PHE A C 1
ATOM 3018 O O . PHE A 1 375 ? 3.657 -0.049 -37.189 1.00 74.50 375 PHE A O 1
ATOM 3025 N N . CYS A 1 376 ? 4.094 -2.259 -37.193 1.00 69.00 376 CYS A N 1
ATOM 3026 C CA . CYS A 1 376 ? 3.514 -2.532 -35.862 1.00 69.00 376 CYS A CA 1
ATOM 3027 C C . CYS A 1 376 ? 4.097 -1.611 -34.773 1.00 69.00 376 CYS A C 1
ATOM 3029 O O . CYS A 1 376 ? 3.390 -1.231 -33.848 1.00 69.00 376 CYS A O 1
ATOM 3031 N N . PHE A 1 377 ? 5.370 -1.229 -34.919 1.00 68.94 377 PHE A N 1
ATOM 3032 C CA . PHE A 1 377 ? 6.015 -0.167 -34.156 1.00 68.94 377 PHE A CA 1
ATOM 3033 C C . PHE A 1 377 ? 6.481 0.932 -35.113 1.00 68.94 377 PHE A C 1
ATOM 3035 O O . PHE A 1 377 ? 7.106 0.645 -36.138 1.00 68.94 377 PHE A O 1
ATOM 3042 N N . CYS A 1 378 ? 6.186 2.191 -34.779 1.00 77.12 378 CYS A N 1
ATOM 3043 C CA . CYS A 1 378 ? 6.553 3.335 -35.609 1.00 77.12 378 CYS A CA 1
ATOM 3044 C C . CYS A 1 378 ? 8.086 3.514 -35.650 1.00 77.12 378 CYS A C 1
ATOM 3046 O O . CYS A 1 378 ? 8.687 3.767 -34.603 1.00 77.12 378 CYS A O 1
ATOM 3048 N N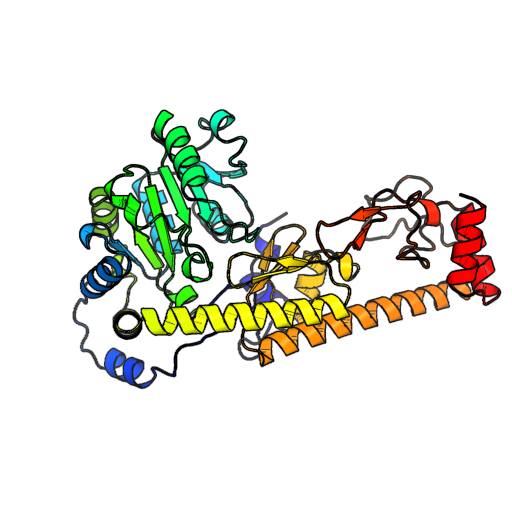 . PRO A 1 379 ? 8.732 3.484 -36.834 1.00 74.62 379 PRO A N 1
ATOM 3049 C CA . PRO A 1 379 ? 10.182 3.683 -36.961 1.00 74.62 379 PRO A CA 1
ATOM 3050 C C . PRO A 1 379 ? 10.667 5.086 -36.601 1.00 74.62 379 PRO A C 1
ATOM 3052 O O . PRO A 1 379 ? 11.866 5.318 -36.460 1.00 74.62 379 PRO A O 1
ATOM 3055 N N . LEU A 1 380 ? 9.745 6.039 -36.485 1.00 81.56 380 LEU A N 1
ATOM 3056 C CA . LEU A 1 380 ? 10.059 7.445 -36.266 1.00 81.56 380 LEU A CA 1
ATOM 3057 C C . LEU A 1 380 ? 9.796 7.884 -34.827 1.00 81.56 380 LEU A C 1
ATOM 3059 O O . LEU A 1 380 ? 10.044 9.041 -34.495 1.00 81.56 380 LEU A O 1
ATOM 3063 N N . TYR A 1 381 ? 9.331 6.989 -33.955 1.00 74.25 381 TYR A N 1
ATOM 3064 C CA . TYR A 1 381 ? 9.071 7.321 -32.559 1.00 74.25 381 TYR A CA 1
ATOM 3065 C C . TYR A 1 381 ? 10.373 7.671 -31.798 1.00 74.25 381 TYR A C 1
ATOM 3067 O O . TYR A 1 381 ? 11.384 6.999 -32.008 1.00 74.25 381 TYR A O 1
ATOM 3075 N N . PRO A 1 382 ? 10.381 8.701 -30.927 1.00 76.56 382 PRO A N 1
ATOM 3076 C CA . PRO A 1 382 ? 9.401 9.786 -30.841 1.00 76.56 382 PRO A CA 1
ATOM 3077 C C . PRO A 1 382 ? 9.621 10.809 -31.969 1.00 76.56 382 PRO A C 1
ATOM 3079 O O . PRO A 1 382 ? 10.725 11.324 -32.135 1.00 76.56 382 PRO A O 1
ATOM 3082 N N . CYS A 1 383 ? 8.588 11.132 -32.750 1.00 79.62 383 CYS A N 1
ATOM 3083 C CA . CYS A 1 383 ? 8.763 11.992 -33.929 1.00 79.62 383 CYS A CA 1
ATOM 3084 C C . CYS A 1 383 ? 8.750 13.495 -33.598 1.00 79.62 383 CYS A C 1
ATOM 3086 O O . CYS A 1 383 ? 9.253 14.290 -34.385 1.00 79.62 383 CYS A O 1
ATOM 3088 N N . GLY A 1 384 ? 8.181 13.888 -32.451 1.00 79.88 384 GLY A N 1
ATOM 3089 C CA . GLY A 1 384 ? 8.164 15.276 -31.976 1.00 79.88 384 GLY A CA 1
ATOM 3090 C C . GLY A 1 384 ? 7.292 16.246 -32.787 1.00 79.88 384 GLY A C 1
ATOM 3091 O O . GLY A 1 384 ? 7.292 17.438 -32.497 1.00 79.88 384 GLY A O 1
ATOM 3092 N N . ASN A 1 385 ? 6.561 15.773 -33.802 1.00 83.94 385 ASN A N 1
ATOM 3093 C CA . ASN A 1 385 ? 5.707 16.609 -34.647 1.00 83.94 385 ASN A CA 1
ATOM 3094 C C . ASN A 1 385 ? 4.312 16.771 -34.031 1.00 83.94 385 ASN A C 1
ATOM 3096 O O . ASN A 1 385 ? 3.526 15.827 -34.052 1.00 83.94 385 ASN A O 1
ATOM 3100 N N . GLU A 1 386 ? 3.988 17.969 -33.539 1.00 85.50 386 GLU A N 1
ATOM 3101 C CA . GLU A 1 386 ? 2.724 18.288 -32.844 1.00 85.50 386 GLU A CA 1
ATOM 3102 C C . GLU A 1 386 ? 1.446 18.010 -33.664 1.00 85.50 386 GLU A C 1
ATOM 3104 O O . GLU A 1 386 ? 0.353 17.939 -33.109 1.00 85.50 386 GLU A O 1
ATOM 3109 N N . ARG A 1 387 ? 1.549 17.798 -34.986 1.00 82.94 387 ARG A N 1
ATOM 3110 C CA . ARG A 1 387 ? 0.421 17.340 -35.822 1.00 82.94 387 ARG A CA 1
ATOM 3111 C C . ARG A 1 387 ? 0.117 15.848 -35.677 1.00 82.94 387 ARG A C 1
ATOM 3113 O O . ARG A 1 387 ? -0.982 15.415 -36.004 1.00 82.94 387 ARG A O 1
ATOM 3120 N N . LEU A 1 388 ? 1.099 15.059 -35.249 1.00 81.94 388 LEU A N 1
ATOM 3121 C CA . LEU A 1 388 ? 1.061 13.595 -35.177 1.00 81.94 388 LEU A CA 1
ATOM 3122 C C . LEU A 1 388 ? 0.993 13.067 -33.747 1.00 81.94 388 LEU A C 1
ATOM 3124 O O . LEU A 1 388 ? 1.013 11.859 -33.529 1.00 81.94 388 LEU A O 1
ATOM 3128 N N . GLY A 1 389 ? 0.990 13.948 -32.765 1.00 83.50 389 GLY A N 1
ATOM 3129 C CA . GLY A 1 389 ? 1.073 13.567 -31.375 1.00 83.50 389 GLY A CA 1
ATOM 3130 C C . GLY A 1 389 ? 1.304 14.782 -30.513 1.00 83.50 389 GLY A C 1
ATOM 3131 O O . GLY A 1 389 ? 1.381 15.909 -30.993 1.00 83.50 389 GLY A O 1
ATOM 3132 N N . GLU A 1 390 ? 1.421 14.541 -29.226 1.00 84.88 390 GLU A N 1
ATOM 3133 C CA . GLU A 1 390 ? 1.658 15.598 -28.268 1.00 84.88 390 GLU A CA 1
ATOM 3134 C C . GLU A 1 390 ? 2.556 15.085 -27.158 1.00 84.88 390 GLU A C 1
ATOM 3136 O O . GLU A 1 390 ? 2.533 13.914 -26.779 1.00 84.88 390 GLU A O 1
ATOM 3141 N N . PHE A 1 391 ? 3.370 15.984 -26.631 1.00 78.88 391 PHE A N 1
ATOM 3142 C CA . PHE A 1 391 ? 4.121 15.706 -25.429 1.00 78.88 391 PHE A CA 1
ATOM 3143 C C . PHE A 1 391 ? 3.182 15.785 -24.219 1.00 78.88 391 PHE A C 1
ATOM 3145 O O . PHE A 1 391 ? 2.764 16.877 -23.835 1.00 78.88 391 PHE A O 1
ATOM 3152 N N . VAL A 1 392 ? 2.866 14.639 -23.620 1.00 70.44 392 VAL A N 1
ATOM 3153 C CA . VAL A 1 392 ? 1.999 14.526 -22.439 1.00 70.44 392 VAL A CA 1
ATOM 3154 C C . VAL A 1 392 ? 2.819 14.423 -21.153 1.00 70.44 392 VAL A C 1
ATOM 3156 O O . VAL A 1 392 ? 3.966 13.973 -21.162 1.00 70.44 392 VAL A O 1
ATOM 3159 N N . GLY A 1 393 ? 2.214 14.844 -20.040 1.00 55.06 393 GLY A N 1
ATOM 3160 C CA . GLY A 1 393 ? 2.811 14.811 -18.702 1.00 55.06 393 GLY A CA 1
ATOM 3161 C C . GLY A 1 393 ? 3.209 16.195 -18.175 1.00 55.06 393 GLY A C 1
ATOM 3162 O O . GLY A 1 393 ? 3.659 17.066 -18.919 1.00 55.06 393 GLY A O 1
ATOM 3163 N N . SER A 1 394 ? 3.043 16.398 -16.867 1.00 34.56 394 SER A N 1
ATOM 3164 C CA . SER A 1 394 ? 3.375 17.636 -16.139 1.00 34.56 394 SER A CA 1
ATOM 3165 C C . SER A 1 394 ? 4.867 17.762 -15.776 1.00 34.56 394 SER A C 1
ATOM 3167 O O . SER A 1 394 ? 5.291 18.814 -15.302 1.00 34.56 394 SER A O 1
ATOM 3169 N N . GLY A 1 395 ? 5.665 16.715 -16.028 1.00 60.62 395 GLY A N 1
ATOM 3170 C CA . GLY A 1 395 ? 7.108 16.636 -15.764 1.00 60.62 395 GLY A CA 1
ATOM 3171 C C . GLY A 1 395 ? 7.943 16.396 -17.030 1.00 60.62 395 GLY A C 1
ATOM 3172 O O . GLY A 1 395 ? 7.970 17.232 -17.934 1.00 60.62 395 GLY A O 1
ATOM 3173 N N . GLN A 1 396 ? 8.656 15.262 -17.107 1.00 39.88 396 GLN A N 1
ATOM 3174 C CA . GLN A 1 396 ? 9.327 14.862 -18.349 1.00 39.88 396 GLN A CA 1
ATOM 3175 C C . GLN A 1 396 ? 8.264 14.492 -19.381 1.00 39.88 396 GLN A C 1
ATOM 3177 O O . GLN A 1 396 ? 7.575 13.485 -19.266 1.00 39.88 396 GLN A O 1
ATOM 3182 N N . LYS A 1 397 ? 8.128 15.367 -20.368 1.00 55.06 397 LYS A N 1
ATOM 3183 C CA . LYS A 1 397 ? 7.198 15.257 -21.480 1.00 55.06 397 LYS A CA 1
ATOM 3184 C C . LYS A 1 397 ? 7.474 13.985 -22.293 1.00 55.06 397 LYS A C 1
ATOM 3186 O O . LYS A 1 397 ? 8.543 13.867 -22.890 1.00 55.06 397 LYS A O 1
ATOM 3191 N N . VAL A 1 398 ? 6.515 13.059 -22.334 1.00 54.81 398 VAL A N 1
ATOM 3192 C CA . VAL A 1 398 ? 6.575 11.831 -23.148 1.00 54.81 398 VAL A CA 1
ATOM 3193 C C . VAL A 1 398 ? 5.789 12.044 -24.429 1.00 54.81 398 VAL A C 1
ATOM 3195 O O . VAL A 1 398 ? 4.707 12.623 -24.412 1.00 54.81 398 VAL A O 1
ATOM 3198 N N . TRP A 1 399 ? 6.344 11.605 -25.554 1.00 81.06 399 TRP A N 1
ATOM 3199 C CA . TRP A 1 399 ? 5.694 11.746 -26.848 1.00 81.06 399 TRP A CA 1
ATOM 3200 C C . TRP A 1 399 ? 4.526 10.762 -26.969 1.00 81.06 399 TRP A C 1
ATOM 3202 O O . TRP A 1 399 ? 4.734 9.580 -27.214 1.00 81.06 399 TRP A O 1
ATOM 3212 N N . SER A 1 400 ? 3.291 11.229 -26.816 1.00 72.94 400 SER A N 1
ATOM 3213 C CA . SER A 1 400 ? 2.106 10.419 -27.082 1.00 72.94 400 SER A CA 1
ATOM 3214 C C . SER A 1 400 ? 1.730 10.511 -28.553 1.00 72.94 400 SER A C 1
ATOM 3216 O O . SER A 1 400 ? 1.456 11.590 -29.076 1.00 72.94 400 SER A O 1
ATOM 3218 N N . CYS A 1 401 ? 1.663 9.360 -29.216 1.00 77.12 401 CYS A N 1
ATOM 3219 C CA . CYS A 1 401 ? 1.130 9.222 -30.569 1.00 77.12 401 CYS A CA 1
ATOM 3220 C C . CYS A 1 401 ? -0.226 8.498 -30.580 1.00 77.12 401 CYS A C 1
ATOM 3222 O O . CYS A 1 401 ? -0.593 7.903 -31.586 1.00 77.12 401 CYS A O 1
ATOM 3224 N N . VAL A 1 402 ? -0.982 8.532 -29.473 1.00 68.88 402 VAL A N 1
ATOM 3225 C CA . VAL A 1 402 ? -2.225 7.748 -29.297 1.00 68.88 402 VAL A CA 1
ATOM 3226 C C . VAL A 1 402 ? -3.307 8.049 -30.346 1.00 68.88 402 VAL A C 1
ATOM 3228 O O . VAL A 1 402 ? -4.156 7.210 -30.624 1.00 68.88 402 VAL A O 1
ATOM 3231 N N . ARG A 1 403 ? -3.265 9.235 -30.968 1.00 72.38 403 ARG A N 1
ATOM 3232 C CA . ARG A 1 403 ? -4.174 9.654 -32.053 1.00 72.38 403 ARG A CA 1
ATOM 3233 C C . ARG A 1 403 ? -3.537 9.577 -33.448 1.00 72.38 403 ARG A C 1
ATOM 3235 O O . ARG A 1 403 ? -4.102 10.094 -34.406 1.00 72.38 403 ARG A O 1
ATOM 3242 N N . CYS A 1 404 ? -2.354 8.980 -33.561 1.00 80.69 404 CYS A N 1
ATOM 3243 C CA . CYS A 1 404 ? -1.580 8.921 -34.792 1.00 80.69 404 CYS A CA 1
ATOM 3244 C C . CYS A 1 404 ? -1.832 7.618 -35.543 1.00 80.69 404 CYS A C 1
ATOM 3246 O O . CYS A 1 404 ? -1.512 6.539 -35.054 1.00 80.69 404 CYS A O 1
ATOM 3248 N N . ASP A 1 405 ? -2.325 7.727 -36.770 1.00 82.94 405 ASP A N 1
ATOM 3249 C CA . ASP A 1 405 ? -2.512 6.602 -37.686 1.00 82.94 405 ASP A CA 1
ATOM 3250 C C . ASP A 1 405 ? -1.507 6.619 -38.849 1.00 82.94 405 ASP A C 1
ATOM 3252 O O . ASP A 1 405 ? -1.591 5.804 -39.763 1.00 82.94 405 ASP A O 1
ATOM 3256 N N . VAL A 1 406 ? -0.547 7.551 -38.843 1.00 86.75 406 VAL A N 1
ATOM 3257 C CA . VAL A 1 406 ? 0.212 7.916 -40.048 1.00 86.75 406 VAL A CA 1
ATOM 3258 C C . VAL A 1 406 ? 1.005 6.750 -40.636 1.00 86.75 406 VAL A C 1
ATOM 3260 O O . VAL A 1 406 ? 0.981 6.538 -41.843 1.00 86.75 406 VAL A O 1
ATOM 3263 N N . VAL A 1 407 ? 1.655 5.945 -39.792 1.00 81.62 407 VAL A N 1
ATOM 3264 C CA . VAL A 1 407 ? 2.440 4.776 -40.226 1.00 81.62 407 VAL A CA 1
ATOM 3265 C C . VAL A 1 407 ? 1.573 3.567 -40.567 1.00 81.62 407 VAL A C 1
ATOM 3267 O O . VAL A 1 407 ? 2.081 2.581 -41.094 1.00 81.62 407 VAL A O 1
ATOM 3270 N N . HIS A 1 408 ? 0.272 3.658 -40.289 1.00 81.31 408 HIS A N 1
ATOM 3271 C CA . HIS A 1 408 ? -0.726 2.666 -40.658 1.00 81.31 408 HIS A CA 1
ATOM 3272 C C . HIS A 1 408 ? -1.429 2.978 -41.979 1.00 81.31 408 HIS A C 1
ATOM 3274 O O . HIS A 1 408 ? -2.206 2.155 -42.468 1.00 81.31 408 HIS A O 1
ATOM 3280 N N . ARG A 1 409 ? -1.152 4.141 -42.581 1.00 86.00 409 ARG A N 1
ATOM 3281 C CA . ARG A 1 409 ? -1.625 4.478 -43.922 1.00 86.00 409 ARG A CA 1
ATOM 3282 C C . ARG A 1 409 ? -0.789 3.724 -44.962 1.00 86.00 409 ARG A C 1
ATOM 3284 O O . ARG A 1 409 ? 0.436 3.887 -44.963 1.00 86.00 409 ARG A O 1
ATOM 3291 N N . PRO A 1 410 ? -1.397 2.921 -45.855 1.00 83.44 410 PRO A N 1
ATOM 3292 C CA . PRO A 1 410 ? -0.658 2.061 -46.782 1.00 83.44 410 PRO A CA 1
ATOM 3293 C C . PRO A 1 410 ? 0.368 2.798 -47.653 1.00 83.44 410 PRO A C 1
ATOM 3295 O O . PRO A 1 410 ? 1.443 2.276 -47.939 1.00 83.44 410 PRO A O 1
ATOM 3298 N N . GLU A 1 411 ? 0.050 4.008 -48.102 1.00 84.88 411 GLU A N 1
ATOM 3299 C CA . GLU A 1 411 ? 0.929 4.856 -48.906 1.00 84.88 411 GLU A CA 1
ATOM 3300 C C . GLU A 1 411 ? 2.152 5.342 -48.122 1.00 84.88 411 GLU A C 1
ATOM 3302 O O . GLU A 1 411 ? 3.265 5.297 -48.646 1.00 84.88 411 GLU A O 1
ATOM 3307 N N . ILE A 1 412 ? 1.971 5.712 -46.852 1.00 88.25 412 ILE A N 1
ATOM 3308 C CA . ILE A 1 412 ? 3.060 6.138 -45.968 1.00 88.25 412 ILE A CA 1
ATOM 3309 C C . ILE A 1 412 ? 3.943 4.946 -45.615 1.00 88.25 412 ILE A C 1
ATOM 3311 O O . ILE A 1 412 ? 5.166 5.032 -45.707 1.00 88.25 412 ILE A O 1
ATOM 3315 N N . ALA A 1 413 ? 3.334 3.814 -45.256 1.00 83.69 413 ALA A N 1
ATOM 3316 C CA . ALA A 1 413 ? 4.057 2.598 -44.915 1.00 83.69 413 ALA A CA 1
ATOM 3317 C C . ALA A 1 413 ? 4.936 2.115 -46.084 1.00 83.69 413 ALA A C 1
ATOM 3319 O O . ALA A 1 413 ? 6.111 1.796 -45.901 1.00 83.69 413 ALA A O 1
ATOM 3320 N N . LYS A 1 414 ? 4.404 2.124 -47.313 1.00 83.12 414 LYS A N 1
ATOM 3321 C CA . LYS A 1 414 ? 5.169 1.766 -48.521 1.00 83.12 414 LYS A CA 1
ATOM 3322 C C . LYS A 1 414 ? 6.360 2.687 -48.759 1.00 83.12 414 LYS A C 1
ATOM 3324 O O . LYS A 1 414 ? 7.425 2.213 -49.148 1.00 83.12 414 LYS A O 1
ATOM 3329 N N . GLU A 1 415 ? 6.182 3.982 -48.547 1.00 86.56 415 GLU A N 1
ATOM 3330 C CA . GLU A 1 415 ? 7.214 4.964 -48.852 1.00 86.56 415 GLU A CA 1
ATOM 3331 C C . GLU A 1 415 ? 8.310 5.006 -47.782 1.00 86.56 415 GLU A C 1
ATOM 3333 O O . GLU A 1 415 ? 9.492 4.976 -48.122 1.00 86.56 415 GLU A O 1
ATOM 3338 N N . LEU A 1 416 ? 7.951 4.918 -46.497 1.00 84.75 416 LEU A N 1
ATOM 3339 C CA . LEU A 1 416 ? 8.924 4.707 -45.419 1.00 84.75 416 LEU A CA 1
ATOM 3340 C C . LEU A 1 416 ? 9.741 3.434 -45.655 1.00 84.75 416 LEU A C 1
ATOM 3342 O O . LEU A 1 416 ? 10.961 3.437 -45.503 1.00 84.75 416 LEU A O 1
ATOM 3346 N N . LEU A 1 417 ? 9.089 2.358 -46.097 1.00 80.31 417 LEU A N 1
ATOM 3347 C CA . LEU A 1 417 ? 9.767 1.118 -46.449 1.00 80.31 417 LEU A CA 1
ATOM 3348 C C . LEU A 1 417 ? 10.757 1.298 -47.611 1.00 80.31 417 LEU A C 1
ATOM 3350 O O . LEU A 1 417 ? 11.875 0.782 -47.551 1.00 80.31 417 LEU A O 1
ATOM 3354 N N . ARG A 1 418 ? 10.376 2.046 -48.655 1.00 84.00 418 ARG A N 1
ATOM 3355 C CA . ARG A 1 418 ? 11.265 2.394 -49.776 1.00 84.00 418 ARG A CA 1
ATOM 3356 C C . ARG A 1 418 ? 12.494 3.156 -49.281 1.00 84.00 418 ARG A C 1
ATOM 3358 O O . ARG A 1 418 ? 13.615 2.748 -49.579 1.00 84.00 418 ARG A O 1
ATOM 3365 N N . MET A 1 419 ? 12.291 4.205 -48.486 1.00 83.62 419 MET A N 1
ATOM 3366 C CA . MET A 1 419 ? 13.372 5.019 -47.923 1.00 83.62 419 MET A CA 1
ATOM 3367 C C . MET A 1 419 ? 14.329 4.183 -47.063 1.00 83.62 419 MET A C 1
ATOM 3369 O O . MET A 1 419 ? 15.547 4.303 -47.201 1.00 83.62 419 MET A O 1
ATOM 3373 N N . MET A 1 420 ? 13.802 3.273 -46.238 1.00 78.06 420 MET A N 1
ATOM 3374 C CA . MET A 1 420 ? 14.620 2.349 -45.446 1.00 78.06 420 MET A CA 1
ATOM 3375 C C . MET A 1 420 ? 15.503 1.447 -46.314 1.00 78.06 420 MET A C 1
ATOM 3377 O O . MET A 1 420 ? 16.678 1.253 -46.000 1.00 78.06 420 MET A O 1
ATOM 3381 N N . ARG A 1 421 ? 14.972 0.905 -47.418 1.00 77.50 421 ARG A N 1
ATOM 3382 C CA . ARG A 1 421 ? 15.756 0.080 -48.359 1.00 77.50 421 ARG A CA 1
ATOM 3383 C C . ARG A 1 421 ? 16.848 0.872 -49.069 1.00 77.50 421 ARG A C 1
ATOM 3385 O O . ARG A 1 421 ? 17.893 0.317 -49.392 1.00 77.50 421 ARG A O 1
ATOM 3392 N N . GLU A 1 422 ? 16.621 2.162 -49.278 1.00 82.94 422 GLU A N 1
ATOM 3393 C CA . GLU A 1 422 ? 17.605 3.096 -49.834 1.00 82.94 422 GLU A CA 1
ATOM 3394 C C . GLU A 1 422 ? 18.665 3.531 -48.811 1.00 82.94 422 GLU A C 1
ATOM 3396 O O . GLU A 1 422 ? 19.554 4.315 -49.140 1.00 82.94 422 GLU A O 1
ATOM 3401 N N . GLY A 1 423 ? 18.603 3.010 -47.581 1.00 79.12 423 GLY A N 1
ATOM 3402 C CA . GLY A 1 423 ? 19.557 3.313 -46.520 1.00 79.12 423 GLY A CA 1
ATOM 3403 C C . GLY A 1 423 ? 19.347 4.685 -45.885 1.00 79.12 423 GLY A C 1
ATOM 3404 O O . GLY A 1 423 ? 20.265 5.188 -45.237 1.00 79.12 423 GLY A O 1
ATOM 3405 N N . LYS A 1 424 ? 18.165 5.292 -46.061 1.00 81.06 424 LYS A N 1
ATOM 3406 C CA . LYS A 1 424 ? 17.823 6.563 -45.422 1.00 81.06 424 LYS A CA 1
ATOM 3407 C C . LYS A 1 424 ? 17.788 6.399 -43.912 1.00 81.06 424 LYS A C 1
ATOM 3409 O O . LYS A 1 424 ? 17.218 5.441 -43.384 1.00 81.06 424 LYS A O 1
ATOM 3414 N N . ASN A 1 425 ? 18.411 7.341 -43.217 1.00 78.50 425 ASN A N 1
ATOM 3415 C CA . ASN A 1 425 ? 18.404 7.360 -41.766 1.00 78.50 425 ASN A CA 1
ATOM 3416 C C . ASN A 1 425 ? 17.062 7.902 -41.232 1.00 78.50 425 ASN A C 1
ATOM 3418 O O . ASN A 1 425 ? 16.200 8.379 -41.974 1.00 78.50 425 ASN A O 1
ATOM 3422 N N . ARG A 1 426 ? 16.870 7.796 -39.915 1.00 80.56 426 ARG A N 1
ATOM 3423 C CA . ARG A 1 426 ? 15.633 8.211 -39.241 1.00 80.56 426 ARG A CA 1
ATOM 3424 C C . ARG A 1 426 ? 15.302 9.693 -39.446 1.00 80.56 426 ARG A C 1
ATOM 3426 O O . ARG A 1 426 ? 14.128 10.016 -39.589 1.00 80.56 426 ARG A O 1
ATOM 3433 N N . GLU A 1 427 ? 16.304 10.568 -39.455 1.00 79.00 427 GLU A N 1
ATOM 3434 C CA . GLU A 1 427 ? 16.118 12.014 -39.629 1.00 79.00 427 GLU A CA 1
ATOM 3435 C C . GLU A 1 427 ? 15.621 12.326 -41.042 1.00 79.00 427 GLU A C 1
ATOM 3437 O O . GLU A 1 427 ? 14.613 13.007 -41.192 1.00 79.00 427 GLU A O 1
ATOM 3442 N N . GLU A 1 428 ? 16.226 11.721 -42.066 1.00 85.88 428 GLU A N 1
ATOM 3443 C CA . GLU A 1 428 ? 15.800 11.881 -43.463 1.00 85.88 428 GLU A CA 1
ATOM 3444 C C . GLU A 1 428 ? 14.354 11.403 -43.689 1.00 85.88 428 GLU A C 1
ATOM 3446 O O . GLU A 1 428 ? 13.582 12.034 -44.412 1.00 85.88 428 GLU A O 1
ATOM 3451 N N . MET A 1 429 ? 13.964 10.285 -43.066 1.00 87.31 429 MET A N 1
ATOM 3452 C CA . MET A 1 429 ? 12.588 9.777 -43.135 1.00 87.31 429 MET A CA 1
ATOM 3453 C C . MET A 1 429 ? 11.596 10.672 -42.389 1.00 87.31 429 MET A C 1
ATOM 3455 O O . MET A 1 429 ? 10.464 10.848 -42.840 1.00 87.31 429 MET A O 1
ATOM 3459 N N . LEU A 1 430 ? 12.013 11.246 -41.261 1.00 85.06 430 LEU A N 1
ATOM 3460 C CA . LEU A 1 430 ? 11.197 12.174 -40.490 1.00 85.06 430 LEU A CA 1
ATOM 3461 C C . LEU A 1 430 ? 10.981 13.489 -41.252 1.00 85.06 430 LEU A C 1
ATOM 3463 O O . LEU A 1 430 ? 9.851 13.964 -41.318 1.00 85.06 430 LEU A O 1
ATOM 3467 N N . GLU A 1 431 ? 12.027 14.044 -41.865 1.00 88.75 431 GLU A N 1
ATOM 3468 C CA . GLU A 1 431 ? 11.944 15.245 -42.707 1.00 88.75 431 GLU A CA 1
ATOM 3469 C C . GLU A 1 431 ? 10.991 15.048 -43.887 1.00 88.75 431 GLU A C 1
ATOM 3471 O O . GLU A 1 431 ? 10.126 15.891 -44.138 1.00 88.75 431 GLU A O 1
ATOM 3476 N N . TRP A 1 432 ? 11.100 13.910 -44.579 1.00 93.88 432 TRP A N 1
ATOM 3477 C CA . TRP A 1 432 ? 10.171 13.561 -45.648 1.00 93.88 432 TRP A CA 1
ATOM 3478 C C . TRP A 1 432 ? 8.735 13.470 -45.132 1.00 93.88 432 TRP A C 1
ATOM 3480 O O . TRP A 1 432 ? 7.846 14.096 -45.710 1.00 93.88 432 TRP A O 1
ATOM 3490 N N . LEU A 1 433 ? 8.507 12.757 -44.026 1.00 88.75 433 LEU A N 1
ATOM 3491 C CA . LEU A 1 433 ? 7.169 12.607 -43.466 1.00 88.75 433 LEU A CA 1
ATOM 3492 C C . LEU A 1 433 ? 6.573 13.970 -43.084 1.00 88.75 433 LEU A C 1
ATOM 3494 O O . LEU A 1 433 ? 5.419 14.238 -43.390 1.00 88.75 433 LEU A O 1
ATOM 3498 N N . ILE A 1 434 ? 7.361 14.859 -42.474 1.00 87.88 434 ILE A N 1
ATOM 3499 C CA . ILE A 1 434 ? 6.935 16.228 -42.145 1.00 87.88 434 ILE A CA 1
ATOM 3500 C C . ILE A 1 434 ? 6.581 17.021 -43.409 1.00 87.88 434 ILE A C 1
ATOM 3502 O O . ILE A 1 434 ? 5.648 17.815 -43.376 1.00 87.88 434 ILE A O 1
ATOM 3506 N N . SER A 1 435 ? 7.287 16.812 -44.523 1.00 89.31 435 SER A N 1
ATOM 3507 C CA . SER A 1 435 ? 7.044 17.548 -45.772 1.00 89.31 435 SER A CA 1
ATOM 3508 C C . SER A 1 435 ? 5.710 17.222 -46.456 1.00 89.31 435 SER A C 1
ATOM 3510 O O . SER A 1 435 ? 5.246 18.003 -47.287 1.00 89.31 435 SER A O 1
ATOM 3512 N N . ILE A 1 436 ? 5.098 16.084 -46.117 1.00 86.56 436 ILE A N 1
ATOM 3513 C CA . ILE A 1 436 ? 3.849 15.596 -46.724 1.00 86.56 436 ILE A CA 1
ATOM 3514 C C . ILE A 1 436 ? 2.647 15.627 -45.766 1.00 86.56 436 ILE A C 1
ATOM 3516 O O . ILE A 1 436 ? 1.545 15.232 -46.155 1.00 86.56 436 ILE A O 1
ATOM 3520 N N . LEU A 1 437 ? 2.868 16.071 -44.527 1.00 82.06 437 LEU A N 1
ATOM 3521 C CA . LEU A 1 437 ? 1.867 16.276 -43.476 1.00 82.06 437 LEU A CA 1
ATOM 3522 C C . LEU A 1 437 ? 1.521 17.752 -43.321 1.00 82.06 437 LEU A C 1
ATOM 3524 O O . LEU A 1 437 ? 0.418 18.043 -42.805 1.00 82.06 437 LEU A O 1
#